Protein AF-0000000084718610 (afdb_homodimer)

Organism: Cystobacter fuscus (strain ATCC 25194 / DSM 2262 / NBRC 100088 / M29) (NCBI:txid1242864)

pLDDT: mean 93.37, std 8.23, range [47.34, 98.94]

Nearest PDB structures (foldseek):
  5axk-assembly1_B  TM=8.927E-01  e=2.540E-21  Methanosarcina acetivorans
  5axk-assembly1_A-2  TM=9.034E-01  e=7.951E-18  Methanosarcina acetivorans
  5axl-assembly1_A  TM=9.004E-01  e=8.447E-18  Methanosarcina acetivorans
  5axn-assembly1_A-2  TM=9.013E-01  e=5.191E-17  Methanosarcina acetivorans
  5axm-assembly1_A-2  TM=8.950E-01  e=7.463E-17  Methanosarcina acetivorans

Structure (mmCIF, N/CA/C/O backbone):
data_AF-0000000084718610-model_v1
#
loop_
_entity.id
_entity.type
_entity.pdbx_description
1 polymer 'tRNA(His) guanylyltransferase'
#
loop_
_atom_site.group_PDB
_atom_site.id
_atom_site.type_symbol
_atom_site.label_atom_id
_atom_site.label_alt_id
_atom_site.label_comp_id
_atom_site.label_asym_id
_atom_site.label_entity_id
_atom_site.label_seq_id
_atom_site.pdbx_PDB_ins_code
_atom_site.Cartn_x
_atom_site.Cartn_y
_atom_site.Cartn_z
_atom_site.occupancy
_atom_site.B_iso_or_equiv
_atom_site.auth_seq_id
_atom_site.auth_comp_id
_atom_site.auth_asym_id
_atom_site.auth_atom_id
_atom_site.pdbx_PDB_model_num
ATOM 1 N N . MET A 1 1 ? -3.805 36.219 -3.414 1 49.22 1 MET A N 1
ATOM 2 C CA . MET A 1 1 ? -4.145 35.156 -4.367 1 49.22 1 MET A CA 1
ATOM 3 C C . MET A 1 1 ? -5.324 34.344 -3.865 1 49.22 1 MET A C 1
ATOM 5 O O . MET A 1 1 ? -5.445 34.062 -2.666 1 49.22 1 MET A O 1
ATOM 9 N N . ASP A 1 2 ? -6.379 34.156 -4.641 1 55.75 2 ASP A N 1
ATOM 10 C CA . ASP A 1 2 ? -7.59 33.406 -4.348 1 55.75 2 ASP A CA 1
ATOM 11 C C . ASP A 1 2 ? -7.262 31.984 -3.938 1 55.75 2 ASP A C 1
ATOM 13 O O . ASP A 1 2 ? -6.418 31.328 -4.559 1 55.75 2 ASP A O 1
ATOM 17 N N . PRO A 1 3 ? -7.59 31.609 -2.713 1 60.44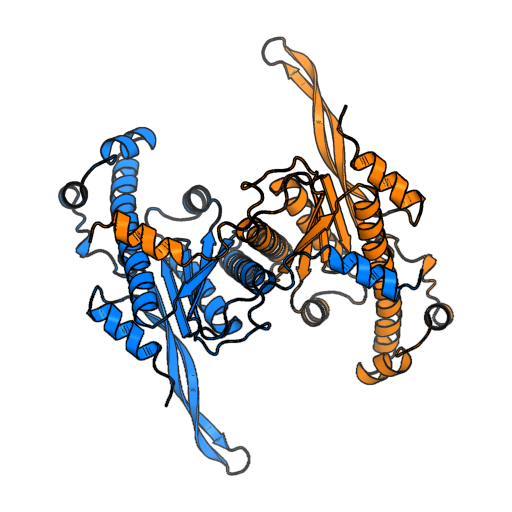 3 PRO A N 1
ATOM 18 C CA . PRO A 1 3 ? -7.289 30.281 -2.184 1 60.44 3 PRO A CA 1
ATOM 19 C C . PRO A 1 3 ? -7.543 29.172 -3.201 1 60.44 3 PRO A C 1
ATOM 21 O O . PRO A 1 3 ? -6.797 28.188 -3.246 1 60.44 3 PRO A O 1
ATOM 24 N N . SER A 1 4 ? -8.555 29.328 -3.951 1 64.25 4 SER A N 1
ATOM 25 C CA . SER A 1 4 ? -8.867 28.344 -4.973 1 64.25 4 SER A CA 1
ATOM 26 C C . SER A 1 4 ? -7.785 28.281 -6.047 1 64.25 4 SER A C 1
ATOM 28 O O . SER A 1 4 ? -7.414 27.203 -6.508 1 64.25 4 SER A O 1
ATOM 30 N N . ASP A 1 5 ? -7.297 29.516 -6.367 1 68.06 5 ASP A N 1
ATOM 31 C CA . ASP A 1 5 ? -6.238 29.578 -7.371 1 68.06 5 ASP A CA 1
ATOM 32 C C . ASP A 1 5 ? -4.949 28.953 -6.855 1 68.06 5 ASP A C 1
ATOM 34 O O . ASP A 1 5 ? -4.254 28.25 -7.594 1 68.06 5 ASP A O 1
ATOM 38 N N . PHE A 1 6 ? -4.738 29.141 -5.602 1 74.19 6 PHE A N 1
ATOM 39 C CA . PHE A 1 6 ? -3.543 28.609 -4.969 1 74.19 6 PHE A CA 1
ATOM 40 C C . PHE A 1 6 ? -3.576 27.078 -4.957 1 74.19 6 PHE A C 1
ATOM 42 O O . PHE A 1 6 ? -2.598 26.422 -5.336 1 74.19 6 PHE A O 1
ATOM 49 N N . GLU A 1 7 ? -4.684 26.547 -4.656 1 75.88 7 GLU A N 1
ATOM 50 C CA . GLU A 1 7 ? -4.863 25.109 -4.652 1 75.88 7 GLU A CA 1
ATOM 51 C C . GLU A 1 7 ? -4.715 24.531 -6.059 1 75.88 7 GLU A C 1
ATOM 53 O O . GLU A 1 7 ? -4.102 23.469 -6.242 1 75.88 7 GLU A O 1
ATOM 58 N N . SER A 1 8 ? -5.332 25.219 -6.984 1 73.75 8 SER A N 1
ATOM 59 C CA . SER A 1 8 ? -5.25 24.766 -8.367 1 73.75 8 SER A CA 1
ATOM 60 C C . SER A 1 8 ? -3.801 24.703 -8.844 1 73.75 8 SER A C 1
ATOM 62 O O . SER A 1 8 ? -3.408 23.75 -9.531 1 73.75 8 SER A O 1
ATOM 64 N N . ARG A 1 9 ? -3.023 25.703 -8.492 1 74.31 9 ARG A N 1
ATOM 65 C CA . ARG A 1 9 ? -1.617 25.734 -8.883 1 74.31 9 ARG A CA 1
ATOM 66 C C . ARG A 1 9 ? -0.846 24.578 -8.242 1 74.31 9 ARG A C 1
ATOM 68 O O . ARG A 1 9 ? 0.014 23.969 -8.875 1 74.31 9 ARG A O 1
ATOM 75 N N . MET A 1 10 ? -1.175 24.234 -7.016 1 81.25 10 MET A N 1
ATOM 76 C CA . MET A 1 10 ? -0.495 23.156 -6.316 1 81.25 10 MET A CA 1
ATOM 77 C C . MET A 1 10 ? -0.836 21.797 -6.941 1 81.25 10 MET A C 1
ATOM 79 O O . MET A 1 10 ? 0.027 20.922 -7.055 1 81.25 10 MET A O 1
ATOM 83 N N . ARG A 1 11 ? -2.014 21.75 -7.402 1 79.81 11 ARG A N 1
ATOM 84 C CA . ARG A 1 11 ? -2.465 20.5 -8 1 79.81 11 ARG A CA 1
ATOM 85 C C . ARG A 1 11 ? -1.771 20.25 -9.336 1 79.81 11 ARG A C 1
ATOM 87 O O . ARG A 1 11 ? -1.701 19.109 -9.805 1 79.81 11 ARG A O 1
ATOM 94 N N . GLU A 1 12 ? -1.252 21.344 -9.898 1 76.62 12 GLU A N 1
ATOM 95 C CA . GLU A 1 12 ? -0.5 21.203 -11.141 1 76.62 12 GLU A CA 1
ATOM 96 C C . GLU A 1 12 ? 0.771 20.391 -10.93 1 76.62 12 GLU A C 1
ATOM 98 O O . GLU A 1 12 ? 1.312 19.812 -11.875 1 76.62 12 GLU A O 1
ATOM 103 N N . GLY A 1 13 ? 1.239 20.297 -9.711 1 82.44 13 GLY A N 1
ATOM 104 C CA . GLY A 1 13 ? 2.426 19.516 -9.391 1 82.44 13 GLY A CA 1
ATOM 105 C C . GLY A 1 13 ? 2.158 18.031 -9.312 1 82.44 13 GLY A C 1
ATOM 106 O O . GLY A 1 13 ? 3.094 17.219 -9.266 1 82.44 13 GLY A O 1
ATOM 107 N N . GLU A 1 14 ? 0.891 17.719 -9.25 1 82.5 14 GLU A N 1
ATOM 108 C CA . GLU A 1 14 ? 0.504 16.312 -9.297 1 82.5 14 GLU A CA 1
ATOM 109 C C . GLU A 1 14 ? 0.561 15.781 -10.727 1 82.5 14 GLU A C 1
ATOM 111 O O . GLU A 1 14 ? -0.469 15.422 -11.305 1 82.5 14 GLU A O 1
ATOM 116 N N . PHE A 1 15 ? 1.695 15.562 -11.211 1 80 15 PHE A N 1
ATOM 117 C CA . PHE A 1 15 ? 2.047 15.422 -12.617 1 80 15 PHE A CA 1
ATOM 118 C C . PHE A 1 15 ? 1.475 14.133 -13.188 1 80 15 PHE A C 1
ATOM 120 O O . PHE A 1 15 ? 1.062 14.086 -14.352 1 80 15 PHE A O 1
ATOM 127 N N . PHE A 1 16 ? 1.36 13.133 -12.43 1 81.44 16 PHE A N 1
ATOM 128 C CA . PHE A 1 16 ? 0.981 11.828 -12.953 1 81.44 16 PHE A CA 1
ATOM 129 C C . PHE A 1 16 ? -0.482 11.523 -12.656 1 81.44 16 PHE A C 1
ATOM 131 O O . PHE A 1 16 ? -0.978 10.445 -12.977 1 81.44 16 PHE A O 1
ATOM 138 N N . HIS A 1 17 ? -1.117 12.484 -12.078 1 82.5 17 HIS A N 1
ATOM 139 C CA . HIS A 1 17 ? -2.479 12.273 -11.594 1 82.5 17 HIS A CA 1
ATOM 140 C C . HIS A 1 17 ? -3.443 12.055 -12.758 1 82.5 17 HIS A C 1
ATOM 142 O O . HIS A 1 17 ? -4.484 11.414 -12.594 1 82.5 17 HIS A O 1
ATOM 148 N N . SER A 1 18 ? -3.1 12.445 -13.914 1 81 18 SER A N 1
ATOM 149 C CA . SER A 1 18 ? -4.008 12.367 -15.055 1 81 18 SER A CA 1
ATOM 150 C C . SER A 1 18 ? -3.789 11.078 -15.844 1 81 18 SER A C 1
ATOM 152 O O . SER A 1 18 ? -4.578 10.75 -16.734 1 81 18 SER A O 1
ATOM 154 N N . LEU A 1 19 ? -2.744 10.367 -15.516 1 88.25 19 LEU A N 1
ATOM 155 C CA . LEU A 1 19 ? -2.416 9.164 -16.281 1 88.25 19 LEU A CA 1
ATOM 156 C C . LEU A 1 19 ? -3.453 8.07 -16.047 1 88.25 19 LEU A C 1
ATOM 158 O O . LEU A 1 19 ? -3.818 7.785 -14.906 1 88.25 19 LEU A O 1
ATOM 162 N N . ARG A 1 20 ? -3.959 7.52 -17.172 1 91.31 20 ARG A N 1
ATOM 163 C CA . ARG A 1 20 ? -4.984 6.48 -17.141 1 91.31 20 ARG A CA 1
ATOM 164 C C . ARG A 1 20 ? -4.539 5.25 -17.922 1 91.31 20 ARG A C 1
ATOM 166 O O . ARG A 1 20 ? -3.797 5.359 -18.891 1 91.31 20 ARG A O 1
ATOM 173 N N . LEU A 1 21 ? -5.012 4.137 -17.422 1 91.44 21 LEU A N 1
ATOM 174 C CA . LEU A 1 21 ? -4.871 2.941 -18.25 1 91.44 21 LEU A CA 1
ATOM 175 C C . LEU A 1 21 ? -5.691 3.062 -19.531 1 91.44 21 LEU A C 1
ATOM 177 O O . LEU A 1 21 ? -6.777 3.648 -19.516 1 91.44 21 LEU A O 1
ATOM 181 N N . LEU A 1 22 ? -5.168 2.506 -20.609 1 88.62 22 LEU A N 1
ATOM 182 C CA . LEU A 1 22 ? -5.848 2.543 -21.891 1 88.62 22 LEU A CA 1
ATOM 183 C C . LEU A 1 22 ? -7.23 1.908 -21.797 1 88.62 22 LEU A C 1
ATOM 185 O O . LEU A 1 22 ? -7.359 0.749 -21.391 1 88.62 22 LEU A O 1
ATOM 189 N N . ARG A 1 23 ? -8.164 2.658 -22.172 1 89.19 23 ARG A N 1
ATOM 190 C CA . ARG A 1 23 ? -9.531 2.139 -22.172 1 89.19 23 ARG A CA 1
ATOM 191 C C . ARG A 1 23 ? -9.68 0.998 -23.172 1 89.19 23 ARG A C 1
ATOM 193 O O . ARG A 1 23 ? -9.133 1.058 -24.281 1 89.19 23 ARG A O 1
ATOM 200 N N . GLY A 1 24 ? -10.391 -0.069 -22.75 1 91 24 GLY A N 1
ATOM 201 C CA . GLY A 1 24 ? -10.625 -1.187 -23.656 1 91 24 GLY A CA 1
ATOM 202 C C . GLY A 1 24 ? -9.523 -2.232 -23.609 1 91 24 GLY A C 1
ATOM 203 O O . GLY A 1 24 ? -9.648 -3.299 -24.219 1 91 24 GLY A O 1
ATOM 204 N N . ALA A 1 25 ? -8.453 -1.92 -22.922 1 94.38 25 ALA A N 1
ATOM 205 C CA . ALA A 1 25 ? -7.375 -2.895 -22.781 1 94.38 25 ALA A CA 1
ATOM 206 C C . ALA A 1 25 ? -7.598 -3.795 -21.578 1 94.38 25 ALA A C 1
ATOM 208 O O . ALA A 1 25 ? -8.172 -3.365 -20.562 1 94.38 25 ALA A O 1
ATOM 209 N N . TRP A 1 26 ? -7.148 -5.07 -21.734 1 95.38 26 TRP A N 1
ATOM 210 C CA . TRP A 1 26 ? -7.043 -5.93 -20.562 1 95.38 26 TRP A CA 1
ATOM 211 C C . TRP A 1 26 ? -5.992 -5.402 -19.594 1 95.38 26 TRP A C 1
ATOM 213 O O . TRP A 1 26 ? -4.996 -4.809 -20.016 1 95.38 26 TRP A O 1
ATOM 223 N N . CYS A 1 27 ? -6.273 -5.613 -18.359 1 96.38 27 CYS A N 1
ATOM 224 C CA . CYS A 1 27 ? -5.355 -5.109 -17.344 1 96.38 27 CYS A CA 1
ATOM 225 C C . CYS A 1 27 ? -5.07 -6.176 -16.281 1 96.38 27 CYS A C 1
ATOM 227 O O . CYS A 1 27 ? -5.965 -6.934 -15.898 1 96.38 27 CYS A O 1
ATOM 229 N N . VAL A 1 28 ? -3.809 -6.277 -15.922 1 97.81 28 VAL A N 1
ATOM 230 C CA . VAL A 1 28 ? -3.414 -7.066 -14.766 1 97.81 28 VAL A CA 1
ATOM 231 C C . VAL A 1 28 ? -2.682 -6.18 -13.758 1 97.81 28 VAL A C 1
ATOM 233 O O . VAL A 1 28 ? -1.741 -5.469 -14.117 1 97.81 28 VAL A O 1
ATOM 236 N N . LEU A 1 29 ? -3.184 -6.094 -12.555 1 98.06 29 LEU A N 1
ATOM 237 C CA . LEU A 1 29 ? -2.408 -5.543 -11.453 1 98.06 29 LEU A CA 1
ATOM 238 C C . LEU A 1 29 ? -1.612 -6.637 -10.742 1 98.06 29 LEU A C 1
ATOM 240 O O . LEU A 1 29 ? -2.188 -7.609 -10.258 1 98.06 29 LEU A O 1
ATOM 244 N N . ARG A 1 30 ? -0.343 -6.496 -10.75 1 98.25 30 ARG A N 1
ATOM 245 C CA . ARG A 1 30 ? 0.523 -7.461 -10.086 1 98.25 30 ARG A CA 1
ATOM 246 C C . ARG A 1 30 ? 1.157 -6.859 -8.836 1 98.25 30 ARG A C 1
ATOM 248 O O . ARG A 1 30 ? 1.788 -5.801 -8.898 1 98.25 30 ARG A O 1
ATOM 255 N N . VAL A 1 31 ? 0.948 -7.449 -7.73 1 98.56 31 VAL A N 1
ATOM 256 C CA . VAL A 1 31 ? 1.623 -7.035 -6.508 1 98.56 31 VAL A CA 1
ATOM 257 C C . VAL A 1 31 ? 2.717 -8.039 -6.156 1 98.56 31 VAL A C 1
ATOM 259 O O . VAL A 1 31 ? 2.604 -9.227 -6.469 1 98.56 31 VAL A O 1
ATOM 262 N N . ASP A 1 32 ? 3.762 -7.59 -5.566 1 97.94 32 ASP A N 1
ATOM 263 C CA . ASP A 1 32 ? 4.934 -8.391 -5.219 1 97.94 32 ASP A CA 1
ATOM 264 C C . ASP A 1 32 ? 5.504 -7.969 -3.867 1 97.94 32 ASP A C 1
ATOM 266 O O . ASP A 1 32 ? 5.664 -6.773 -3.6 1 97.94 32 ASP A O 1
ATOM 270 N N . GLY A 1 33 ? 5.789 -8.906 -3.049 1 98.06 33 GLY A N 1
ATOM 271 C CA . GLY A 1 33 ? 6.34 -8.617 -1.733 1 98.06 33 GLY A CA 1
ATOM 272 C C . GLY A 1 33 ? 7.727 -8.008 -1.787 1 98.06 33 GLY A C 1
ATOM 273 O O . GLY A 1 33 ? 8.578 -8.453 -2.562 1 98.06 33 GLY A O 1
ATOM 274 N N . ARG A 1 34 ? 7.926 -7.02 -0.957 1 96.56 34 ARG A N 1
ATOM 275 C CA . ARG A 1 34 ? 9.242 -6.398 -0.852 1 96.56 34 ARG A CA 1
ATOM 276 C C . ARG A 1 34 ? 10.07 -7.055 0.249 1 96.56 34 ARG A C 1
ATOM 278 O O . ARG A 1 34 ? 9.688 -7.027 1.421 1 96.56 34 ARG A O 1
ATOM 285 N N . GLY A 1 35 ? 11.203 -7.59 -0.101 1 94.69 35 GLY A N 1
ATOM 286 C CA . GLY A 1 35 ? 12.086 -8.195 0.883 1 94.69 35 GLY A CA 1
ATOM 287 C C . GLY A 1 35 ? 11.547 -9.492 1.456 1 94.69 35 GLY A C 1
ATOM 288 O O . GLY A 1 35 ? 11.805 -9.82 2.613 1 94.69 35 GLY A O 1
ATOM 289 N N . PHE A 1 36 ? 10.805 -10.211 0.681 1 95.38 36 PHE A N 1
ATOM 290 C CA . PHE A 1 36 ? 10.117 -11.391 1.2 1 95.38 36 PHE A CA 1
ATOM 291 C C . PHE A 1 36 ? 11.078 -12.555 1.363 1 95.38 36 PHE A C 1
ATOM 293 O O . PHE A 1 36 ? 10.812 -13.492 2.123 1 95.38 36 PHE A O 1
ATOM 300 N N . SER A 1 37 ? 12.156 -12.586 0.633 1 92.12 37 SER A N 1
ATOM 301 C CA . SER A 1 37 ? 13.125 -13.656 0.851 1 92.12 37 SER A CA 1
ATOM 302 C C . SER A 1 37 ? 13.555 -13.719 2.312 1 92.12 37 SER A C 1
ATOM 304 O O . SER A 1 37 ? 13.445 -14.773 2.951 1 92.12 37 SER A O 1
ATOM 306 N N . ARG A 1 38 ? 13.992 -12.586 2.879 1 92.81 38 ARG A N 1
ATOM 307 C CA . ARG A 1 38 ? 14.398 -12.516 4.277 1 92.81 38 ARG A CA 1
ATOM 308 C C . ARG A 1 38 ? 13.195 -12.641 5.207 1 92.81 38 ARG A C 1
ATOM 310 O O . ARG A 1 38 ? 13.273 -13.305 6.238 1 92.81 38 ARG A O 1
ATOM 317 N N . PHE A 1 39 ? 12.148 -12.039 4.809 1 95.81 39 PHE A N 1
ATOM 318 C CA . PHE A 1 39 ? 10.922 -12.055 5.598 1 95.81 39 PHE A CA 1
ATOM 319 C C . PHE A 1 39 ? 10.445 -13.477 5.836 1 95.81 39 PHE A C 1
ATOM 321 O O . PHE A 1 39 ? 10.164 -13.859 6.973 1 95.81 39 PHE A O 1
ATOM 328 N N . THR A 1 40 ? 10.375 -14.289 4.781 1 94.69 40 THR A N 1
ATOM 329 C CA . THR A 1 40 ? 9.82 -15.633 4.887 1 94.69 40 THR A CA 1
ATOM 330 C C . THR A 1 40 ? 10.797 -16.562 5.594 1 94.69 40 THR A C 1
ATOM 332 O O . THR A 1 40 ? 10.375 -17.5 6.277 1 94.69 40 THR A O 1
ATOM 335 N N . GLU A 1 41 ? 12.078 -16.328 5.477 1 93.56 41 GLU A N 1
ATOM 336 C CA . GLU A 1 41 ? 13.07 -17.141 6.18 1 93.56 41 GLU A CA 1
ATOM 337 C C . GLU A 1 41 ? 12.906 -17 7.691 1 93.56 41 GLU A C 1
ATOM 339 O O . GLU A 1 41 ? 13.141 -17.969 8.43 1 93.56 41 GLU A O 1
ATOM 344 N N . THR A 1 42 ? 12.453 -15.867 8.102 1 94.31 42 THR A N 1
ATOM 345 C CA . THR A 1 42 ? 12.352 -15.562 9.523 1 94.31 42 THR A CA 1
ATOM 346 C C . THR A 1 42 ? 11.031 -16.078 10.094 1 94.31 42 THR A C 1
ATOM 348 O O . THR A 1 42 ? 10.969 -16.5 11.258 1 94.31 42 THR A O 1
ATOM 351 N N . HIS A 1 43 ? 10.039 -16.188 9.234 1 96.06 43 HIS A N 1
ATOM 352 C CA . HIS A 1 43 ? 8.719 -16.328 9.836 1 96.06 43 HIS A CA 1
ATOM 353 C C . HIS A 1 43 ? 8.031 -17.609 9.383 1 96.06 43 HIS A C 1
ATOM 355 O O . HIS A 1 43 ? 7.051 -18.047 9.992 1 96.06 43 HIS A O 1
ATOM 361 N N . TYR A 1 44 ? 8.602 -18.25 8.359 1 97.12 44 TYR A N 1
ATOM 362 C CA . TYR A 1 44 ? 7.895 -19.391 7.785 1 97.12 44 TYR A CA 1
ATOM 363 C C . TYR A 1 44 ? 8.859 -20.516 7.469 1 97.12 44 TYR A C 1
ATOM 365 O O . TYR A 1 44 ? 10.07 -20.312 7.398 1 97.12 44 TYR A O 1
ATOM 373 N N . ASP A 1 45 ? 8.234 -21.656 7.254 1 95.94 45 ASP A N 1
ATOM 374 C CA . ASP A 1 45 ? 9.023 -22.812 6.812 1 95.94 45 ASP A CA 1
ATOM 375 C C . ASP A 1 45 ? 9.469 -22.641 5.363 1 95.94 45 ASP A C 1
ATOM 377 O O . ASP A 1 45 ? 8.797 -21.969 4.57 1 95.94 45 ASP A O 1
ATOM 381 N N . LYS A 1 46 ? 10.602 -23.25 5.059 1 95.19 46 LYS A N 1
ATOM 382 C CA . LYS A 1 46 ? 11.148 -23.188 3.705 1 95.19 46 LYS A CA 1
ATOM 383 C C . LYS A 1 46 ? 11.234 -24.594 3.084 1 95.19 46 LYS A C 1
ATOM 385 O O . LYS A 1 46 ? 11.484 -25.562 3.785 1 95.19 46 LYS A O 1
ATOM 390 N N . PRO A 1 47 ? 10.977 -24.781 1.728 1 95.69 47 PRO A N 1
ATOM 391 C CA . PRO A 1 47 ? 10.758 -23.734 0.733 1 95.69 47 PRO A CA 1
ATOM 392 C C . PRO A 1 47 ? 9.297 -23.281 0.678 1 95.69 47 PRO A C 1
ATOM 394 O O . PRO A 1 47 ? 9.008 -22.219 0.125 1 95.69 47 PRO A O 1
ATOM 397 N N . PHE A 1 48 ? 8.375 -24.078 1.228 1 96.19 48 PHE A N 1
ATOM 398 C CA . PHE A 1 48 ? 6.969 -23.703 1.191 1 96.19 48 PHE A CA 1
ATOM 399 C C . PHE A 1 48 ? 6.324 -23.891 2.562 1 96.19 48 PHE A C 1
ATOM 401 O O . PHE A 1 48 ? 6.648 -24.828 3.289 1 96.19 48 PHE A O 1
ATOM 408 N N . ASP A 1 49 ? 5.48 -22.953 2.895 1 97.25 49 ASP A N 1
ATOM 409 C CA . ASP A 1 49 ? 4.742 -22.938 4.152 1 97.25 49 ASP A CA 1
ATOM 410 C C . ASP A 1 49 ? 3.248 -22.734 3.91 1 97.25 49 ASP A C 1
ATOM 412 O O . ASP A 1 49 ? 2.848 -21.766 3.262 1 97.25 49 ASP A O 1
ATOM 416 N N . VAL A 1 50 ? 2.463 -23.578 4.438 1 96.81 50 VAL A N 1
ATOM 417 C CA . VAL A 1 50 ? 1.024 -23.547 4.199 1 96.81 50 VAL A CA 1
ATOM 418 C C . VAL A 1 50 ? 0.424 -22.266 4.762 1 96.81 50 VAL A C 1
ATOM 420 O O . VAL A 1 50 ? -0.516 -21.703 4.188 1 96.81 50 VAL A O 1
ATOM 423 N N . ARG A 1 51 ? 0.877 -21.797 5.906 1 97.06 51 ARG A N 1
ATOM 424 C CA . ARG A 1 51 ? 0.367 -20.562 6.496 1 97.06 51 ARG A CA 1
ATOM 425 C C . ARG A 1 51 ? 0.607 -19.375 5.57 1 97.06 51 ARG A C 1
ATOM 427 O O . ARG A 1 51 ? -0.278 -18.547 5.383 1 97.06 51 ARG A O 1
ATOM 434 N N . MET A 1 52 ? 1.844 -19.312 5.031 1 97.69 52 MET A N 1
ATOM 435 C CA . MET A 1 52 ? 2.17 -18.266 4.07 1 97.69 52 MET A CA 1
ATOM 436 C C . MET A 1 52 ? 1.248 -18.328 2.857 1 97.69 52 MET A C 1
ATOM 438 O O . MET A 1 52 ? 0.734 -17.312 2.406 1 97.69 52 MET A O 1
ATOM 442 N N . HIS A 1 53 ? 1.073 -19.531 2.393 1 97.69 53 HIS A N 1
ATOM 443 C CA . HIS A 1 53 ? 0.207 -19.734 1.238 1 97.69 53 HIS A CA 1
ATOM 444 C C . HIS A 1 53 ? -1.216 -19.266 1.525 1 97.69 53 HIS A C 1
ATOM 446 O O . HIS A 1 53 ? -1.828 -18.594 0.701 1 97.69 53 HIS A O 1
ATOM 452 N N . GLU A 1 54 ? -1.71 -19.609 2.666 1 97.88 54 GLU A N 1
ATOM 453 C CA . GLU A 1 54 ? -3.064 -19.219 3.051 1 97.88 54 GLU A CA 1
ATOM 454 C C . GLU A 1 54 ? -3.199 -17.703 3.168 1 97.88 54 GLU A C 1
ATOM 456 O O . GLU A 1 54 ? -4.227 -17.141 2.789 1 97.88 54 GLU A O 1
ATOM 461 N N . GLN A 1 55 ? -2.236 -17.078 3.707 1 98.5 55 GLN A N 1
ATOM 462 C CA . GLN A 1 55 ? -2.244 -15.625 3.832 1 98.5 55 GLN A CA 1
ATOM 463 C C . GLN A 1 55 ? -2.205 -14.953 2.463 1 98.5 55 GLN A C 1
ATOM 465 O O . GLN A 1 55 ? -2.875 -13.938 2.242 1 98.5 55 GLN A O 1
ATOM 470 N N . MET A 1 56 ? -1.438 -15.555 1.562 1 98.62 56 MET A N 1
ATOM 471 C CA . MET A 1 56 ? -1.37 -15.023 0.203 1 98.62 56 MET A CA 1
ATOM 472 C C . MET A 1 56 ? -2.705 -15.195 -0.516 1 98.62 56 MET A C 1
ATOM 474 O O . MET A 1 56 ? -3.145 -14.297 -1.234 1 98.62 56 MET A O 1
ATOM 478 N N . VAL A 1 57 ? -3.324 -16.312 -0.304 1 98.62 57 VAL A N 1
ATOM 479 C CA . VAL A 1 57 ? -4.629 -16.578 -0.901 1 98.62 57 VAL A CA 1
ATOM 480 C C . VAL A 1 57 ? -5.66 -15.609 -0.338 1 98.62 57 VAL A C 1
ATOM 482 O O . VAL A 1 57 ? -6.492 -15.078 -1.079 1 98.62 57 VAL A O 1
ATOM 485 N N . ARG A 1 58 ? -5.629 -15.367 0.935 1 98.56 58 ARG A N 1
ATOM 486 C CA . ARG A 1 58 ? -6.508 -14.383 1.557 1 98.56 58 ARG A CA 1
ATOM 487 C C . ARG A 1 58 ? -6.277 -12.992 0.964 1 98.56 58 ARG A C 1
ATOM 489 O O . ARG A 1 58 ? -7.234 -12.266 0.697 1 98.56 58 ARG A O 1
ATOM 496 N N . THR A 1 59 ? -5.074 -12.648 0.806 1 98.88 59 THR A N 1
ATOM 497 C CA . THR A 1 59 ? -4.711 -11.359 0.232 1 98.88 59 THR A CA 1
ATOM 498 C C . THR A 1 59 ? -5.203 -11.25 -1.209 1 98.88 59 THR A C 1
ATOM 500 O O . THR A 1 59 ? -5.785 -10.234 -1.598 1 98.88 59 THR A O 1
ATOM 503 N N . ALA A 1 60 ? -5.012 -12.32 -1.975 1 98.88 60 ALA A N 1
ATOM 504 C CA . ALA A 1 60 ? -5.484 -12.359 -3.355 1 98.88 60 ALA A CA 1
ATOM 505 C C . ALA A 1 60 ? -7.004 -12.219 -3.42 1 98.88 60 ALA A C 1
ATOM 507 O O . ALA A 1 60 ? -7.531 -11.508 -4.281 1 98.88 60 ALA A O 1
ATOM 508 N N . SER A 1 61 ? -7.656 -12.859 -2.5 1 98.75 61 SER A N 1
ATOM 509 C CA . SER A 1 61 ? -9.109 -12.797 -2.438 1 98.75 61 SER A CA 1
ATOM 510 C C . SER A 1 61 ? -9.594 -11.383 -2.143 1 98.75 61 SER A C 1
ATOM 512 O O . SER A 1 61 ? -10.531 -10.898 -2.775 1 98.75 61 SER A O 1
ATOM 514 N N . ALA A 1 62 ? -8.945 -10.742 -1.199 1 98.62 62 ALA A N 1
ATOM 515 C CA . ALA A 1 62 ? -9.305 -9.375 -0.847 1 98.62 62 ALA A CA 1
ATOM 516 C C . ALA A 1 62 ? -9.109 -8.438 -2.033 1 98.62 62 ALA A C 1
ATOM 518 O O . ALA A 1 62 ? -9.961 -7.582 -2.305 1 98.62 62 ALA A O 1
ATOM 519 N N . LEU A 1 63 ? -8 -8.586 -2.768 1 98.75 63 LEU A N 1
ATOM 520 C CA . LEU A 1 63 ? -7.723 -7.758 -3.936 1 98.75 63 LEU A CA 1
ATOM 521 C C . LEU A 1 63 ? -8.781 -7.961 -5.012 1 98.75 63 LEU A C 1
ATOM 523 O O . LEU A 1 63 ? -9.305 -6.992 -5.57 1 98.75 63 LEU A O 1
ATOM 527 N N . LEU A 1 64 ? -9.062 -9.242 -5.254 1 98.5 64 LEU A N 1
ATOM 528 C CA . LEU A 1 64 ? -10.023 -9.586 -6.289 1 98.5 64 LEU A CA 1
ATOM 529 C C . LEU A 1 64 ? -11.398 -8.992 -5.977 1 98.5 64 LEU A C 1
ATOM 531 O O . LEU A 1 64 ? -12.039 -8.398 -6.848 1 98.5 64 LEU A O 1
ATOM 535 N N . GLU A 1 65 ? -11.797 -9.117 -4.762 1 97.62 65 GLU A N 1
ATOM 536 C CA . GLU A 1 65 ? -13.117 -8.664 -4.34 1 97.62 65 GLU A CA 1
ATOM 537 C C . GLU A 1 65 ? -13.195 -7.141 -4.316 1 97.62 65 GLU A C 1
ATOM 539 O O . GLU A 1 65 ? -14.094 -6.551 -4.918 1 97.62 65 GLU A O 1
ATOM 544 N N . GLU A 1 66 ? -12.273 -6.488 -3.703 1 97.25 66 GLU A N 1
ATOM 545 C CA . GLU A 1 66 ? -12.312 -5.047 -3.498 1 97.25 66 GLU A CA 1
ATOM 546 C C . GLU A 1 66 ? -12.125 -4.293 -4.812 1 97.25 66 GLU A C 1
ATOM 548 O O . GLU A 1 66 ? -12.703 -3.223 -5.004 1 97.25 66 GLU A O 1
ATOM 553 N N . LEU A 1 67 ? -11.312 -4.836 -5.719 1 97.69 67 LEU A N 1
ATOM 554 C CA . LEU A 1 67 ? -11.039 -4.145 -6.973 1 97.69 67 LEU A CA 1
ATOM 555 C C . LEU A 1 67 ? -11.938 -4.66 -8.086 1 97.69 67 LEU A C 1
ATOM 557 O O . LEU A 1 67 ? -11.82 -4.223 -9.234 1 97.69 67 LEU A O 1
ATOM 561 N N . GLN A 1 68 ? -12.758 -5.625 -7.715 1 96.38 68 GLN A N 1
ATOM 562 C CA . GLN A 1 68 ? -13.75 -6.141 -8.656 1 96.38 68 GLN A CA 1
ATOM 563 C C . GLN A 1 68 ? -13.078 -6.77 -9.867 1 96.38 68 GLN A C 1
ATOM 565 O O . GLN A 1 68 ? -13.414 -6.441 -11.008 1 96.38 68 GLN A O 1
ATOM 570 N N . GLY A 1 69 ? -12.102 -7.629 -9.578 1 97 69 GLY A N 1
ATOM 571 C CA . GLY A 1 69 ? -11.398 -8.328 -10.641 1 97 69 GLY A CA 1
ATOM 572 C C . GLY A 1 69 ? -12.125 -9.562 -11.125 1 97 69 GLY A C 1
ATOM 573 O O . GLY A 1 69 ? -13.18 -9.914 -10.594 1 97 69 GLY A O 1
ATOM 574 N N . LEU A 1 70 ? -11.586 -10.188 -12.141 1 97 70 LEU A N 1
ATOM 575 C CA . LEU A 1 70 ? -12.164 -11.367 -12.766 1 97 70 LEU A CA 1
ATOM 576 C C . LEU A 1 70 ? -11.523 -12.641 -12.219 1 97 70 LEU A C 1
ATOM 578 O O . LEU A 1 70 ? -12.211 -13.656 -12.031 1 97 70 LEU A O 1
ATOM 582 N N . TYR A 1 71 ? -10.289 -12.609 -12.07 1 98.25 71 TYR A N 1
ATOM 583 C CA . TYR A 1 71 ? -9.453 -13.75 -11.695 1 98.25 71 TYR A CA 1
ATOM 584 C C . TYR A 1 71 ? -8.195 -13.281 -10.977 1 98.25 71 TYR A C 1
ATOM 586 O O . TYR A 1 71 ? -7.59 -12.273 -11.359 1 98.25 71 TYR A O 1
ATOM 594 N N . ALA A 1 72 ? -7.859 -13.922 -9.883 1 98.81 72 ALA A N 1
ATOM 595 C CA . ALA A 1 72 ? -6.586 -13.664 -9.219 1 98.81 72 ALA A CA 1
ATOM 596 C C . ALA A 1 72 ? -5.719 -14.922 -9.195 1 98.81 72 ALA A C 1
ATOM 598 O O . ALA A 1 72 ? -6.223 -16.031 -8.977 1 98.81 72 ALA A O 1
ATOM 599 N N . TYR A 1 73 ? -4.473 -14.773 -9.516 1 98.81 73 TYR A N 1
ATOM 600 C CA . TYR A 1 73 ? -3.453 -15.82 -9.477 1 98.81 73 TYR A CA 1
ATOM 601 C C . TYR A 1 73 ? -2.359 -15.469 -8.469 1 98.81 73 TYR A C 1
ATOM 603 O O . TYR A 1 73 ? -1.851 -14.352 -8.461 1 98.81 73 TYR A O 1
ATOM 611 N N . THR A 1 74 ? -2.045 -16.359 -7.543 1 98.75 74 THR A N 1
ATOM 612 C CA . THR A 1 74 ? -0.978 -16.078 -6.594 1 98.75 74 THR A CA 1
ATOM 613 C C . THR A 1 74 ? 0.036 -17.219 -6.559 1 98.75 74 THR A C 1
ATOM 615 O O . THR A 1 74 ? -0.335 -18.391 -6.66 1 98.75 74 THR A O 1
ATOM 618 N N . GLU A 1 75 ? 1.241 -16.844 -6.496 1 96.44 75 GLU A N 1
ATOM 619 C CA . GLU A 1 75 ? 2.379 -17.734 -6.309 1 96.44 75 GLU A CA 1
ATOM 620 C C . GLU A 1 75 ? 3.48 -17.062 -5.496 1 96.44 75 GLU A C 1
ATOM 622 O O . GLU A 1 75 ? 3.832 -15.906 -5.754 1 96.44 75 GLU A O 1
ATOM 627 N N . SER A 1 76 ? 4.004 -17.797 -4.535 1 95.12 76 SER A N 1
ATOM 628 C CA . SER A 1 76 ? 5.023 -17.25 -3.648 1 95.12 76 SER A CA 1
ATOM 629 C C . SER A 1 76 ? 4.57 -15.93 -3.031 1 95.12 76 SER A C 1
ATOM 631 O O . SER A 1 76 ? 3.523 -15.867 -2.381 1 95.12 76 SER A O 1
ATOM 633 N N . ASP A 1 77 ? 5.285 -14.867 -3.299 1 97.31 77 ASP A N 1
ATOM 634 C CA . ASP A 1 77 ? 4.918 -13.578 -2.719 1 97.31 77 ASP A CA 1
ATOM 635 C C . ASP A 1 77 ? 4.324 -12.648 -3.777 1 97.31 77 ASP A C 1
ATOM 637 O O . ASP A 1 77 ? 4.344 -11.422 -3.617 1 97.31 77 ASP A O 1
ATOM 641 N N . GLU A 1 78 ? 3.814 -13.227 -4.871 1 98.25 78 GLU A N 1
ATOM 642 C CA . GLU A 1 78 ? 3.27 -12.438 -5.973 1 98.25 78 GLU A CA 1
ATOM 643 C C . GLU A 1 78 ? 1.786 -12.734 -6.184 1 98.25 78 GLU A C 1
ATOM 645 O O . GLU A 1 78 ? 1.352 -13.883 -6.047 1 98.25 78 GLU A O 1
ATOM 650 N N . ILE A 1 79 ? 1.018 -11.719 -6.488 1 98.88 79 ILE A N 1
ATOM 651 C CA . ILE A 1 79 ? -0.39 -11.852 -6.848 1 98.88 79 ILE A CA 1
ATOM 652 C C . ILE A 1 79 ? -0.671 -11.07 -8.125 1 98.88 79 ILE A C 1
ATOM 654 O O . ILE A 1 79 ? -0.257 -9.914 -8.258 1 98.88 79 ILE A O 1
ATOM 658 N N . SER A 1 80 ? -1.33 -11.703 -9.086 1 98.75 80 SER A N 1
ATOM 659 C CA . SER A 1 80 ? -1.812 -11.055 -10.305 1 98.75 80 SER A CA 1
ATOM 660 C C . SER A 1 80 ? -3.336 -11.047 -10.359 1 98.75 80 SER A C 1
ATOM 662 O O . SER A 1 80 ? -3.969 -12.102 -10.289 1 98.75 80 SER A O 1
ATOM 664 N N . VAL A 1 81 ? -3.922 -9.891 -10.484 1 98.81 81 VAL A N 1
ATOM 665 C CA . VAL A 1 81 ? -5.371 -9.773 -10.586 1 98.81 81 VAL A CA 1
ATOM 666 C C . VAL A 1 81 ? -5.754 -9.297 -11.992 1 98.81 81 VAL A C 1
ATOM 668 O O . VAL A 1 81 ? -5.25 -8.273 -12.461 1 98.81 81 VAL A O 1
ATOM 671 N N . LEU A 1 82 ? -6.656 -10.008 -12.602 1 98.56 82 LEU A N 1
ATOM 672 C CA . LEU A 1 82 ? -7.078 -9.734 -13.977 1 98.56 82 LEU A CA 1
ATOM 673 C C . LEU A 1 82 ? -8.352 -8.906 -14 1 98.56 82 LEU A C 1
ATOM 675 O O . LEU A 1 82 ? -9.305 -9.195 -13.266 1 98.56 82 LEU A O 1
ATOM 679 N N . PHE A 1 83 ? -8.344 -7.887 -14.844 1 97.56 83 PHE A N 1
ATOM 680 C CA . PHE A 1 83 ? -9.516 -7.035 -15.023 1 97.56 83 PHE A CA 1
ATOM 681 C C . PHE A 1 83 ? -9.938 -7 -16.484 1 97.56 83 PHE A C 1
ATOM 683 O O . PHE A 1 83 ? -9.094 -6.984 -17.375 1 97.56 83 PHE A O 1
ATOM 690 N N . ARG A 1 84 ? -11.203 -6.879 -16.719 1 95.62 84 ARG A N 1
ATOM 691 C CA . ARG A 1 84 ? -11.758 -6.82 -18.062 1 95.62 84 ARG A CA 1
ATOM 692 C C . ARG A 1 84 ? -11.508 -5.461 -18.703 1 95.62 84 ARG A C 1
ATOM 694 O O . ARG A 1 84 ? -11.258 -4.477 -18 1 95.62 84 ARG A O 1
ATOM 701 N N . PRO A 1 85 ? -11.633 -5.461 -20.016 1 94.31 85 PRO A N 1
ATOM 702 C CA . PRO A 1 85 ? -11.453 -4.191 -20.719 1 94.31 85 PRO A CA 1
ATOM 703 C C . PRO A 1 85 ? -12.453 -3.121 -20.281 1 94.31 85 PRO A C 1
ATOM 705 O O . PRO A 1 85 ? -12.133 -1.931 -20.312 1 94.31 85 PRO A O 1
ATOM 708 N N . GLU A 1 86 ? -13.609 -3.49 -19.797 1 93.31 86 GLU A N 1
ATOM 709 C CA . GLU A 1 86 ? -14.656 -2.539 -19.453 1 93.31 86 GLU A CA 1
ATOM 710 C C . GLU A 1 86 ? -14.5 -2.057 -18.016 1 93.31 86 GLU A C 1
ATOM 712 O O . GLU A 1 86 ? -15.172 -1.112 -17.594 1 93.31 86 GLU A O 1
ATOM 717 N N . TRP A 1 87 ? -13.648 -2.791 -17.266 1 93.38 87 TRP A N 1
ATOM 718 C CA . TRP A 1 87 ? -13.391 -2.402 -15.875 1 93.38 87 TRP A CA 1
ATOM 719 C C . TRP A 1 87 ? -12.953 -0.945 -15.797 1 93.38 87 TRP A C 1
ATOM 721 O O . TRP A 1 87 ? -12.094 -0.504 -16.562 1 93.38 87 TRP A O 1
ATOM 731 N N . SER A 1 88 ? -13.578 -0.104 -14.891 1 92.31 88 SER A N 1
ATOM 732 C CA . SER A 1 88 ? -13.289 1.325 -14.891 1 92.31 88 SER A CA 1
ATOM 733 C C . SER A 1 88 ? -13.242 1.881 -13.469 1 92.31 88 SER A C 1
ATOM 735 O O . SER A 1 88 ? -13.516 3.061 -13.25 1 92.31 88 SER A O 1
ATOM 737 N N . LEU A 1 89 ? -12.938 1.017 -12.609 1 92.94 89 LEU A N 1
ATOM 738 C CA . LEU A 1 89 ? -12.789 1.486 -11.234 1 92.94 89 LEU A CA 1
ATOM 739 C C . LEU A 1 89 ? -11.781 2.635 -11.164 1 92.94 89 LEU A C 1
ATOM 741 O O . LEU A 1 89 ? -10.719 2.574 -11.781 1 92.94 89 LEU A O 1
ATOM 745 N N . TYR A 1 90 ? -12.078 3.766 -10.422 1 93.75 90 TYR A N 1
ATOM 746 C CA . TYR A 1 90 ? -11.266 4.965 -10.227 1 93.75 90 TYR A CA 1
ATOM 747 C C . TYR A 1 90 ? -10.828 5.551 -11.562 1 93.75 90 TYR A C 1
ATOM 749 O O . TYR A 1 90 ? -9.703 6.027 -11.703 1 93.75 90 TYR A O 1
ATOM 757 N N . ASP A 1 91 ? -11.711 5.379 -12.547 1 93.19 91 ASP A N 1
ATOM 758 C CA . ASP A 1 91 ? -11.477 5.914 -13.883 1 93.19 91 ASP A CA 1
ATOM 759 C C . ASP A 1 91 ? -10.148 5.422 -14.453 1 93.19 91 ASP A C 1
ATOM 761 O O . ASP A 1 91 ? -9.453 6.168 -15.148 1 93.19 91 ASP A O 1
ATOM 765 N N . ARG A 1 92 ? -9.672 4.215 -13.984 1 93.69 92 ARG A N 1
ATOM 766 C CA . ARG A 1 92 ? -8.453 3.562 -14.453 1 93.69 92 ARG A CA 1
ATOM 767 C C . ARG A 1 92 ? -7.234 4.449 -14.219 1 93.69 92 ARG A C 1
ATOM 769 O O . ARG A 1 92 ? -6.309 4.469 -15.031 1 93.69 92 ARG A O 1
ATOM 776 N N . GLU A 1 93 ? -7.336 5.258 -13.164 1 94 93 GLU A N 1
ATOM 777 C CA . GLU A 1 93 ? -6.207 6.117 -12.82 1 94 93 GLU A CA 1
ATOM 778 C C . GLU A 1 93 ? -5.016 5.293 -12.344 1 94 93 GLU A C 1
ATOM 780 O O . GLU A 1 93 ? -5.117 4.551 -11.367 1 94 93 GLU A O 1
ATOM 785 N N . VAL A 1 94 ? -3.824 5.48 -12.984 1 93.62 94 VAL A N 1
ATOM 786 C CA . VAL A 1 94 ? -2.664 4.621 -12.773 1 93.62 94 VAL A CA 1
ATOM 787 C C . VAL A 1 94 ? -2.17 4.754 -11.336 1 93.62 94 VAL A C 1
ATOM 789 O O . VAL A 1 94 ? -2.033 3.758 -10.625 1 93.62 94 VAL A O 1
ATOM 792 N N . GLU A 1 95 ? -1.942 5.941 -10.828 1 94.19 95 GLU A N 1
ATOM 793 C CA . GLU A 1 95 ? -1.421 6.168 -9.477 1 94.19 95 GLU A CA 1
ATOM 794 C C . GLU A 1 95 ? -2.346 5.57 -8.422 1 94.19 95 GLU A C 1
ATOM 796 O O . GLU A 1 95 ? -1.884 4.941 -7.469 1 94.19 95 GLU A O 1
ATOM 801 N N . LYS A 1 96 ? -3.633 5.805 -8.617 1 95.94 96 LYS A N 1
ATOM 802 C CA . LYS A 1 96 ? -4.629 5.316 -7.672 1 95.94 96 LYS A CA 1
ATOM 803 C C . LYS A 1 96 ? -4.648 3.789 -7.637 1 95.94 96 LYS A C 1
ATOM 805 O O . LYS A 1 96 ? -4.594 3.189 -6.559 1 95.94 96 LYS A O 1
ATOM 810 N N . LEU A 1 97 ? -4.656 3.195 -8.797 1 96.94 97 LEU A N 1
ATOM 811 C CA . LEU A 1 97 ? -4.801 1.746 -8.875 1 96.94 97 LEU A CA 1
ATOM 812 C C . LEU A 1 97 ? -3.547 1.044 -8.367 1 96.94 97 LEU A C 1
ATOM 814 O O . LEU A 1 97 ? -3.635 0.077 -7.609 1 96.94 97 LEU A O 1
ATOM 818 N N . VAL A 1 98 ? -2.418 1.548 -8.758 1 97.38 98 VAL A N 1
ATOM 819 C CA . VAL A 1 98 ? -1.146 0.946 -8.367 1 97.38 98 VAL A CA 1
ATOM 820 C C . VAL A 1 98 ? -0.933 1.111 -6.867 1 97.38 98 VAL A C 1
ATOM 822 O O . VAL A 1 98 ? -0.555 0.16 -6.176 1 97.38 98 VAL A O 1
ATOM 825 N N . SER A 1 99 ? -1.227 2.229 -6.305 1 98.06 99 SER A N 1
ATOM 826 C CA . SER A 1 99 ? -1.039 2.482 -4.879 1 98.06 99 SER A CA 1
ATOM 827 C C . SER A 1 99 ? -2.068 1.728 -4.043 1 98.06 99 SER A C 1
ATOM 829 O O . SER A 1 99 ? -1.721 1.101 -3.041 1 98.06 99 SER A O 1
ATOM 831 N N . LEU A 1 100 ? -3.281 1.768 -4.48 1 98.12 100 LEU A N 1
ATOM 832 C CA . LEU A 1 100 ? -4.352 1.131 -3.719 1 98.12 100 LEU A CA 1
ATOM 833 C C . LEU A 1 100 ? -4.152 -0.38 -3.66 1 98.12 100 LEU A C 1
ATOM 835 O O . LEU A 1 100 ? -4.391 -1.003 -2.623 1 98.12 100 LEU A O 1
ATOM 839 N N . SER A 1 101 ? -3.785 -0.977 -4.766 1 98.69 101 SER A N 1
ATOM 840 C CA . SER A 1 101 ? -3.557 -2.418 -4.773 1 98.69 101 SER A CA 1
ATOM 841 C C . SER A 1 101 ? -2.42 -2.801 -3.828 1 98.69 101 SER A C 1
ATOM 843 O O . SER A 1 101 ? -2.533 -3.77 -3.074 1 98.69 101 SER A O 1
ATOM 845 N N . ALA A 1 102 ? -1.356 -2.041 -3.861 1 98.81 102 ALA A N 1
ATOM 846 C CA . ALA A 1 102 ? -0.247 -2.285 -2.943 1 98.81 102 ALA A CA 1
ATOM 847 C C . ALA A 1 102 ? -0.681 -2.09 -1.493 1 98.81 102 ALA A C 1
ATOM 849 O O . ALA A 1 102 ? -0.334 -2.889 -0.621 1 98.81 102 ALA A O 1
ATOM 850 N N . GLY A 1 103 ? -1.397 -1.01 -1.247 1 98.88 103 GLY A N 1
ATOM 851 C CA . GLY A 1 103 ? -1.897 -0.747 0.093 1 98.88 103 GLY A CA 1
ATOM 852 C C . GLY A 1 103 ? -2.816 -1.838 0.611 1 98.88 103 GLY A C 1
ATOM 853 O O . GLY A 1 103 ? -2.676 -2.285 1.752 1 98.88 103 GLY A O 1
ATOM 854 N N . LEU A 1 104 ? -3.73 -2.26 -0.218 1 98.81 104 LEU A N 1
ATOM 855 C CA . LEU A 1 104 ? -4.691 -3.293 0.153 1 98.81 104 LEU A CA 1
ATOM 856 C C . LEU A 1 104 ? -3.986 -4.613 0.444 1 98.81 104 LEU A C 1
ATOM 858 O O . LEU A 1 104 ? -4.281 -5.273 1.442 1 98.81 104 LEU A O 1
ATOM 862 N N . ALA A 1 105 ? -3.055 -4.977 -0.416 1 98.88 105 ALA A N 1
ATOM 863 C CA . ALA A 1 105 ? -2.301 -6.211 -0.216 1 98.88 105 ALA A CA 1
ATOM 864 C C . ALA A 1 105 ? -1.505 -6.164 1.085 1 98.88 105 ALA A C 1
ATOM 866 O O . ALA A 1 105 ? -1.549 -7.102 1.882 1 98.88 105 ALA A O 1
ATOM 867 N N . SER A 1 106 ? -0.846 -5.035 1.334 1 98.94 106 SER A N 1
ATOM 868 C CA . SER A 1 106 ? 0.009 -4.887 2.508 1 98.94 106 SER A CA 1
ATOM 869 C C . SER A 1 106 ? -0.812 -4.895 3.793 1 98.94 106 SER A C 1
ATOM 871 O O . SER A 1 106 ? -0.432 -5.535 4.773 1 98.94 106 SER A O 1
ATOM 873 N N . ALA A 1 107 ? -1.918 -4.18 3.781 1 98.88 107 ALA A N 1
ATOM 874 C CA . ALA A 1 107 ? -2.777 -4.137 4.961 1 98.88 107 ALA A CA 1
ATOM 875 C C . ALA A 1 107 ? -3.354 -5.516 5.27 1 98.88 107 ALA A C 1
ATOM 877 O O . ALA A 1 107 ? -3.311 -5.973 6.418 1 98.88 107 ALA A O 1
ATOM 878 N N . THR A 1 108 ? -3.871 -6.215 4.242 1 98.81 108 THR A N 1
ATOM 879 C CA . THR A 1 108 ? -4.52 -7.508 4.414 1 98.81 108 THR A CA 1
ATOM 880 C C . THR A 1 108 ? -3.521 -8.555 4.91 1 98.81 108 THR A C 1
ATOM 882 O O . THR A 1 108 ? -3.783 -9.258 5.887 1 98.81 108 THR A O 1
ATOM 885 N N . PHE A 1 109 ? -2.375 -8.633 4.219 1 98.81 109 PHE A N 1
ATOM 886 C CA . PHE A 1 109 ? -1.37 -9.617 4.594 1 98.81 109 PHE A CA 1
ATOM 887 C C . PHE A 1 109 ? -0.833 -9.344 5.992 1 98.81 109 PHE A C 1
ATOM 889 O O . PHE A 1 109 ? -0.706 -10.258 6.809 1 98.81 109 PHE A O 1
ATOM 896 N N . THR A 1 110 ? -0.525 -8.078 6.305 1 98.81 110 THR A N 1
ATOM 897 C CA . THR A 1 110 ? 0.002 -7.688 7.605 1 98.81 110 THR A CA 1
ATOM 898 C C . THR A 1 110 ? -0.971 -8.07 8.719 1 98.81 110 THR A C 1
ATOM 900 O O . THR A 1 110 ? -0.56 -8.586 9.758 1 98.81 110 THR A O 1
ATOM 903 N N . HIS A 1 111 ? -2.201 -7.77 8.484 1 98.62 111 HIS A N 1
ATOM 904 C CA . HIS A 1 111 ? -3.207 -8.094 9.492 1 98.62 111 HIS A CA 1
ATOM 905 C C . HIS A 1 111 ? -3.303 -9.602 9.703 1 98.62 111 HIS A C 1
ATOM 907 O O . HIS A 1 111 ? -3.393 -10.062 10.844 1 98.62 111 HIS A O 1
ATOM 913 N N . ALA A 1 112 ? -3.293 -10.375 8.633 1 97.88 112 ALA A N 1
ATOM 914 C CA . ALA A 1 112 ? -3.412 -11.828 8.703 1 97.88 112 ALA A CA 1
ATOM 915 C C . ALA A 1 112 ? -2.178 -12.445 9.344 1 97.88 112 ALA A C 1
ATOM 917 O O . ALA A 1 112 ? -2.291 -13.383 10.141 1 97.88 112 ALA A O 1
ATOM 918 N N . ALA A 1 113 ? -0.997 -11.93 9.023 1 97.38 113 ALA A N 1
ATOM 919 C CA . ALA A 1 113 ? 0.268 -12.516 9.461 1 97.38 113 ALA A CA 1
ATOM 920 C C . ALA A 1 113 ? 0.655 -12.008 10.844 1 97.38 113 ALA A C 1
ATOM 922 O O . ALA A 1 113 ? 1.459 -12.633 11.539 1 97.38 113 ALA A O 1
ATOM 923 N N . GLY A 1 114 ? 0.182 -10.812 11.227 1 97.12 114 GLY A N 1
ATOM 924 C CA . GLY A 1 114 ? 0.515 -10.227 12.516 1 97.12 114 GLY A CA 1
ATOM 925 C C . GLY A 1 114 ? 1.87 -9.547 12.531 1 97.12 114 GLY A C 1
ATOM 926 O O . GLY A 1 114 ? 2.342 -9.117 13.586 1 97.12 114 GLY A O 1
ATOM 927 N N . VAL A 1 115 ? 2.514 -9.508 11.391 1 96.88 115 VAL A N 1
ATOM 928 C CA . VAL A 1 115 ? 3.791 -8.828 11.211 1 96.88 115 VAL A CA 1
ATOM 929 C C . VAL A 1 115 ? 3.76 -7.988 9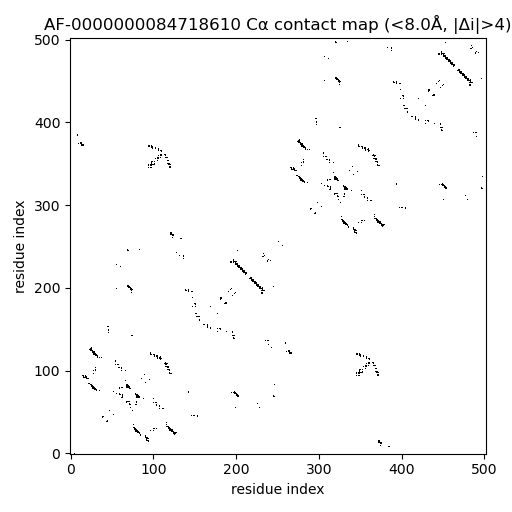.938 1 96.88 115 VAL A C 1
ATOM 931 O O . VAL A 1 115 ? 3.154 -8.391 8.938 1 96.88 115 VAL A O 1
ATOM 934 N N . PRO A 1 116 ? 4.414 -6.852 9.969 1 97.56 116 PRO A N 1
ATOM 935 C CA . PRO A 1 116 ? 4.371 -5.98 8.797 1 97.56 116 PRO A CA 1
ATOM 936 C C . PRO A 1 116 ? 4.984 -6.633 7.559 1 97.56 116 PRO A C 1
ATOM 938 O O . PRO A 1 116 ? 6.094 -7.168 7.621 1 97.56 116 PRO A O 1
ATOM 941 N N . ALA A 1 117 ? 4.273 -6.656 6.531 1 98.31 117 ALA A N 1
ATOM 942 C CA . ALA A 1 117 ? 4.711 -7.094 5.211 1 98.31 117 ALA A CA 1
ATOM 943 C C . ALA A 1 117 ? 4.309 -6.086 4.137 1 98.31 117 ALA A C 1
ATOM 945 O O . ALA A 1 117 ? 3.139 -5.715 4.031 1 98.31 117 ALA A O 1
ATOM 946 N N . VAL A 1 118 ? 5.254 -5.676 3.348 1 98.62 118 VAL A N 1
ATOM 947 C CA . VAL A 1 118 ? 5.023 -4.594 2.396 1 98.62 118 VAL A CA 1
ATOM 948 C C . VAL A 1 118 ? 5.008 -5.152 0.974 1 98.62 118 VAL A C 1
ATOM 950 O O . VAL A 1 118 ? 5.863 -5.965 0.61 1 98.62 118 VAL A O 1
ATOM 953 N N . PHE A 1 119 ? 4.023 -4.766 0.194 1 98.75 119 PHE A N 1
ATOM 954 C CA . PHE A 1 119 ? 3.916 -5.125 -1.215 1 98.75 119 PHE A CA 1
ATOM 955 C C . PHE A 1 119 ? 4.051 -3.893 -2.1 1 98.75 119 PHE A C 1
ATOM 957 O O . PHE A 1 119 ? 3.664 -2.791 -1.703 1 98.75 119 PHE A O 1
ATOM 964 N N . ASP A 1 120 ? 4.633 -4.051 -3.217 1 97.69 120 ASP A N 1
ATOM 965 C CA . ASP A 1 120 ? 4.535 -3.064 -4.285 1 97.69 120 ASP A CA 1
ATOM 966 C C . ASP A 1 120 ? 3.688 -3.588 -5.441 1 97.69 120 ASP A C 1
ATOM 968 O O . ASP A 1 120 ? 3.242 -4.738 -5.422 1 97.69 120 ASP A O 1
ATOM 972 N N . SER A 1 121 ? 3.389 -2.689 -6.363 1 98 121 SER A N 1
ATOM 973 C CA . SER A 1 121 ? 2.451 -3.061 -7.418 1 98 121 SER A CA 1
ATOM 974 C C . SER A 1 121 ? 2.896 -2.516 -8.773 1 98 121 SER A C 1
ATOM 976 O O . SER A 1 121 ? 3.633 -1.528 -8.836 1 98 121 SER A O 1
ATOM 978 N N . ARG A 1 122 ? 2.52 -3.158 -9.828 1 96.19 122 ARG A N 1
ATOM 979 C CA . ARG A 1 122 ? 2.701 -2.686 -11.195 1 96.19 122 ARG A CA 1
ATOM 980 C C . ARG A 1 122 ? 1.542 -3.125 -12.086 1 96.19 122 ARG A C 1
ATOM 982 O O . ARG A 1 122 ? 0.809 -4.055 -11.742 1 96.19 122 ARG A O 1
ATOM 989 N N . VAL A 1 123 ? 1.445 -2.436 -13.211 1 96 123 VAL A N 1
ATOM 990 C CA . VAL A 1 123 ? 0.335 -2.676 -14.125 1 96 123 VAL A CA 1
ATOM 991 C C . VAL A 1 123 ? 0.849 -3.348 -15.398 1 96 123 VAL A C 1
ATOM 993 O O . VAL A 1 123 ? 1.915 -2.994 -15.906 1 96 123 VAL A O 1
ATOM 996 N N . TRP A 1 124 ? 0.166 -4.355 -15.852 1 96.19 124 TRP A N 1
ATOM 997 C CA . TRP A 1 124 ? 0.358 -4.973 -17.156 1 96.19 124 TRP A CA 1
ATOM 998 C C . TRP A 1 124 ? -0.874 -4.785 -18.031 1 96.19 124 TRP A C 1
ATOM 1000 O O . TRP A 1 124 ? -2.006 -4.922 -17.562 1 96.19 124 TRP A O 1
ATOM 1010 N N . LEU A 1 125 ? -0.725 -4.395 -19.297 1 95.31 125 LEU A N 1
ATOM 1011 C CA . LEU A 1 125 ? -1.831 -4.199 -20.234 1 95.31 125 LEU A CA 1
ATOM 1012 C C . LEU A 1 125 ? -1.756 -5.191 -21.375 1 95.31 125 LEU A C 1
ATOM 1014 O O . LEU A 1 125 ? -0.665 -5.531 -21.844 1 95.31 125 LEU A O 1
ATOM 1018 N N . GLY A 1 126 ? -2.863 -5.703 -21.781 1 94.19 126 GLY A N 1
ATOM 1019 C CA . GLY A 1 126 ? -2.99 -6.586 -22.922 1 94.19 126 GLY A CA 1
ATOM 1020 C C . GLY A 1 126 ? -4.059 -6.145 -23.906 1 94.19 126 GLY A C 1
ATOM 1021 O O . GLY A 1 126 ? -5.105 -5.633 -23.5 1 94.19 126 GLY A O 1
ATOM 1022 N N . VAL A 1 127 ? -3.85 -6.363 -25.141 1 91.19 127 VAL A N 1
ATOM 1023 C CA . VAL A 1 127 ? -4.727 -5.812 -26.172 1 91.19 127 VAL A CA 1
ATOM 1024 C C . VAL A 1 127 ? -5.828 -6.816 -26.5 1 91.19 127 VAL A C 1
ATOM 1026 O O . VAL A 1 127 ? -6.852 -6.453 -27.094 1 91.19 127 VAL A O 1
ATOM 1029 N N . ASN A 1 128 ? -5.59 -8.102 -26.188 1 92.94 128 ASN A N 1
ATOM 1030 C CA . ASN A 1 128 ? -6.582 -9.125 -26.484 1 92.94 128 ASN A CA 1
ATOM 1031 C C . ASN A 1 128 ? -6.477 -10.312 -25.531 1 92.94 128 ASN A C 1
ATOM 1033 O O . ASN A 1 128 ? -5.617 -10.328 -24.641 1 92.94 128 ASN A O 1
ATOM 1037 N N . GLU A 1 129 ? -7.293 -11.227 -25.703 1 94.75 129 GLU A N 1
ATOM 1038 C CA . GLU A 1 129 ? -7.379 -12.375 -24.812 1 94.75 129 GLU A CA 1
ATOM 1039 C C . GLU A 1 129 ? -6.109 -13.227 -24.875 1 94.75 129 GLU A C 1
ATOM 1041 O O . GLU A 1 129 ? -5.668 -13.773 -23.859 1 94.75 129 GLU A O 1
ATOM 1046 N N . ASP A 1 130 ? -5.574 -13.352 -26.016 1 94.56 130 ASP A N 1
ATOM 1047 C CA . ASP A 1 130 ? -4.367 -14.156 -26.188 1 94.56 130 ASP A CA 1
ATOM 1048 C C . ASP A 1 130 ? -3.211 -13.586 -25.359 1 94.56 130 ASP A C 1
ATOM 1050 O O . ASP A 1 130 ? -2.398 -14.344 -24.828 1 94.56 130 ASP A O 1
ATOM 1054 N N . ALA A 1 131 ? -3.146 -12.297 -25.328 1 94.06 131 ALA A N 1
ATOM 1055 C CA . ALA A 1 131 ? -2.117 -11.648 -24.516 1 94.06 131 ALA A CA 1
ATOM 1056 C C . ALA A 1 131 ? -2.287 -12 -23.047 1 94.06 131 ALA A C 1
ATOM 1058 O O . ALA A 1 131 ? -1.303 -12.219 -22.328 1 94.06 131 ALA A O 1
ATOM 1059 N N . VAL A 1 132 ? -3.484 -12.031 -22.609 1 96.25 132 VAL A N 1
ATOM 1060 C CA . VAL A 1 132 ? -3.787 -12.359 -21.219 1 96.25 132 VAL A CA 1
ATOM 1061 C C . VAL A 1 132 ? -3.365 -13.797 -20.922 1 96.25 132 VAL A C 1
ATOM 1063 O O . VAL A 1 132 ? -2.74 -14.07 -19.891 1 96.25 132 VAL A O 1
ATOM 1066 N N . LEU A 1 133 ? -3.727 -14.695 -21.828 1 96.38 133 LEU A N 1
ATOM 1067 C CA . LEU A 1 133 ? -3.352 -16.094 -21.656 1 96.38 133 LEU A CA 1
ATOM 1068 C C . LEU A 1 133 ? -1.836 -16.25 -21.578 1 96.38 133 LEU A C 1
ATOM 1070 O O . LEU A 1 133 ? -1.324 -16.984 -20.734 1 96.38 133 LEU A O 1
ATOM 1074 N N . ASP A 1 134 ? -1.157 -15.562 -22.484 1 94.62 134 ASP A N 1
ATOM 1075 C CA . ASP A 1 134 ? 0.302 -15.594 -22.484 1 94.62 134 ASP A CA 1
ATOM 1076 C C . ASP A 1 134 ? 0.865 -15.094 -21.156 1 94.62 134 ASP A C 1
ATOM 1078 O O . ASP A 1 134 ? 1.841 -15.648 -20.641 1 94.62 134 ASP A O 1
ATOM 1082 N N . TYR A 1 135 ? 0.299 -14.07 -20.656 1 95.94 135 TYR A N 1
ATOM 1083 C CA . TYR A 1 135 ? 0.758 -13.5 -19.391 1 95.94 135 TYR A CA 1
ATOM 1084 C C . TYR A 1 135 ? 0.684 -14.531 -18.266 1 95.94 135 TYR A C 1
ATOM 1086 O O . TYR A 1 135 ? 1.66 -14.742 -17.547 1 95.94 135 TYR A O 1
ATOM 1094 N N . PHE A 1 136 ? -0.44 -15.133 -18.094 1 97.38 136 PHE A N 1
ATOM 1095 C CA . PHE A 1 136 ? -0.624 -16.047 -16.969 1 97.38 136 PHE A CA 1
ATOM 1096 C C . PHE A 1 136 ? 0.175 -17.328 -17.188 1 97.38 136 PHE A C 1
ATOM 1098 O O . PHE A 1 136 ? 0.661 -17.938 -16.234 1 97.38 136 PHE A O 1
ATOM 1105 N N . ARG A 1 137 ? 0.317 -17.719 -18.438 1 95.12 137 ARG A N 1
ATOM 1106 C CA . ARG A 1 137 ? 1.21 -18.844 -18.719 1 95.12 137 ARG A CA 1
ATOM 1107 C C . ARG A 1 137 ? 2.643 -18.516 -18.312 1 95.12 137 ARG A C 1
ATOM 1109 O O . ARG A 1 137 ? 3.344 -19.375 -17.766 1 95.12 137 ARG A O 1
ATOM 1116 N N . TRP A 1 138 ? 3.014 -17.359 -18.656 1 94.69 138 TRP A N 1
ATOM 1117 C CA . TRP A 1 138 ? 4.336 -16.875 -18.281 1 94.69 138 TRP A CA 1
ATOM 1118 C C . TRP A 1 138 ? 4.508 -16.891 -16.766 1 94.69 138 TRP A C 1
ATOM 1120 O O . TRP A 1 138 ? 5.527 -17.359 -16.25 1 94.69 138 TRP A O 1
ATOM 1130 N N . ARG A 1 139 ? 3.531 -16.391 -15.992 1 96.44 139 ARG A N 1
ATOM 1131 C CA . ARG A 1 139 ? 3.611 -16.359 -14.539 1 96.44 139 ARG A CA 1
ATOM 1132 C C . ARG A 1 139 ? 3.666 -17.766 -13.969 1 96.44 139 ARG A C 1
ATOM 1134 O O . ARG A 1 139 ? 4.418 -18.031 -13.023 1 96.44 139 ARG A O 1
ATOM 1141 N N . GLN A 1 140 ? 2.832 -18.656 -14.492 1 96.81 140 GLN A N 1
ATOM 1142 C CA . GLN A 1 140 ? 2.818 -20.031 -13.992 1 96.81 140 GLN A CA 1
ATOM 1143 C C . GLN A 1 140 ? 4.137 -20.734 -14.281 1 96.81 140 GLN A C 1
ATOM 1145 O O . GLN A 1 140 ? 4.66 -21.469 -13.438 1 96.81 140 GLN A O 1
ATOM 1150 N N . ALA A 1 141 ? 4.664 -20.516 -15.492 1 94.69 141 ALA A N 1
ATOM 1151 C CA . ALA A 1 141 ? 5.953 -21.094 -15.844 1 94.69 141 ALA A CA 1
ATOM 1152 C C . ALA A 1 141 ? 7.051 -20.594 -14.906 1 94.69 141 ALA A C 1
ATOM 1154 O O . ALA A 1 141 ? 7.902 -21.375 -14.461 1 94.69 141 ALA A O 1
ATOM 1155 N N . ASP A 1 142 ? 6.988 -19.344 -14.664 1 94.31 142 ASP A N 1
ATOM 1156 C CA . ASP A 1 142 ? 7.953 -18.766 -13.734 1 94.31 142 ASP A CA 1
ATOM 1157 C C . ASP A 1 142 ? 7.797 -19.344 -12.336 1 94.31 142 ASP A C 1
ATOM 1159 O O . ASP A 1 142 ? 8.789 -19.594 -11.648 1 94.31 142 ASP A O 1
ATOM 1163 N N . ALA A 1 143 ? 6.582 -19.5 -11.898 1 95.88 143 ALA A N 1
ATOM 1164 C CA . ALA A 1 143 ? 6.297 -20.094 -10.602 1 95.88 143 ALA A CA 1
ATOM 1165 C C . ALA A 1 143 ? 6.898 -21.5 -10.492 1 95.88 143 ALA A C 1
ATOM 1167 O O . ALA A 1 143 ? 7.488 -21.844 -9.469 1 95.88 143 ALA A O 1
ATOM 1168 N N . THR A 1 144 ? 6.742 -22.281 -11.539 1 96.44 144 THR A N 1
ATOM 1169 C CA . THR A 1 144 ? 7.254 -23.656 -11.555 1 96.44 144 THR A CA 1
ATOM 1170 C C . THR A 1 144 ? 8.781 -23.656 -11.477 1 96.44 144 THR A C 1
ATOM 1172 O O . THR A 1 144 ? 9.359 -24.422 -10.711 1 96.44 144 THR A O 1
ATOM 1175 N N . ARG A 1 145 ? 9.344 -22.828 -12.273 1 95.19 145 ARG A N 1
ATOM 1176 C CA . ARG A 1 145 ? 10.797 -22.719 -12.266 1 95.19 145 ARG A CA 1
ATOM 1177 C C . ARG A 1 145 ? 11.312 -22.312 -10.883 1 95.19 145 ARG A C 1
ATOM 1179 O O . ARG A 1 145 ? 12.266 -22.906 -10.375 1 95.19 145 ARG A O 1
ATOM 1186 N N . CYS A 1 146 ? 10.688 -21.312 -10.312 1 95.62 146 CYS A N 1
ATOM 1187 C CA . CYS A 1 146 ? 11.094 -20.812 -9 1 95.62 146 CYS A CA 1
ATOM 1188 C C . CYS A 1 146 ? 10.875 -21.875 -7.93 1 95.62 146 CYS A C 1
ATOM 1190 O O . CYS A 1 146 ? 11.68 -22.016 -7.008 1 95.62 146 CYS A O 1
ATOM 1192 N N . ALA A 1 147 ? 9.797 -22.578 -8.023 1 97.25 147 ALA A N 1
ATOM 1193 C CA . ALA A 1 147 ? 9.508 -23.641 -7.066 1 97.25 147 ALA A CA 1
ATOM 1194 C C . ALA A 1 147 ? 10.57 -24.734 -7.121 1 97.25 147 ALA A C 1
ATOM 1196 O O . ALA A 1 147 ? 11.047 -25.203 -6.082 1 97.25 147 ALA A O 1
ATOM 1197 N N . LEU A 1 148 ? 10.891 -25.172 -8.352 1 97.75 148 LEU A N 1
ATOM 1198 C CA . LEU A 1 148 ? 11.906 -26.188 -8.516 1 97.75 148 LEU A CA 1
ATOM 1199 C C . LEU A 1 148 ? 13.242 -25.734 -7.93 1 97.75 148 LEU A C 1
ATOM 1201 O O . LEU A 1 148 ? 13.875 -26.484 -7.18 1 97.75 148 LEU A O 1
ATOM 1205 N N . ASN A 1 149 ? 13.625 -24.547 -8.281 1 97.06 149 ASN A N 1
ATOM 1206 C CA . ASN A 1 149 ? 14.867 -24 -7.734 1 97.06 149 ASN A CA 1
ATOM 1207 C C . ASN A 1 149 ? 14.812 -23.906 -6.211 1 97.06 149 ASN A C 1
ATOM 1209 O O . ASN A 1 149 ? 15.797 -24.234 -5.535 1 97.06 149 ASN A O 1
ATOM 1213 N N . GLY A 1 150 ? 13.68 -23.438 -5.707 1 96.88 150 GLY A N 1
ATOM 1214 C CA . GLY A 1 150 ? 13.508 -23.328 -4.266 1 96.88 150 GLY A CA 1
ATOM 1215 C C . GLY A 1 150 ? 13.656 -24.641 -3.543 1 96.88 150 GLY A C 1
ATOM 1216 O O . GLY A 1 150 ? 14.344 -24.734 -2.523 1 96.88 150 GLY A O 1
ATOM 1217 N N . TRP A 1 151 ? 13 -25.672 -4.016 1 97.81 151 TRP A N 1
ATOM 1218 C CA . TRP A 1 151 ? 13.102 -27 -3.424 1 97.81 151 TRP A CA 1
ATOM 1219 C C . TRP A 1 151 ? 14.547 -27.484 -3.426 1 97.81 151 TRP A C 1
ATOM 1221 O O . TRP A 1 151 ? 15.031 -28.016 -2.424 1 97.81 151 TRP A O 1
ATOM 1231 N N . CYS A 1 152 ? 15.242 -27.312 -4.582 1 98.38 152 CYS A N 1
ATOM 1232 C CA . CYS A 1 152 ? 16.641 -27.734 -4.66 1 98.38 152 CYS A CA 1
ATOM 1233 C C . CYS A 1 152 ? 17.5 -26.953 -3.666 1 98.38 152 CYS A C 1
ATOM 1235 O O . CYS A 1 152 ? 18.266 -27.547 -2.902 1 98.38 152 CYS A O 1
ATOM 1237 N N . TYR A 1 153 ? 17.359 -25.656 -3.652 1 98.06 153 TYR A N 1
ATOM 1238 C CA . TYR A 1 153 ? 18.156 -24.766 -2.797 1 98.06 153 TYR A CA 1
ATOM 1239 C C . TYR A 1 153 ? 17.984 -25.141 -1.329 1 98.06 153 TYR A C 1
ATOM 1241 O O . TYR A 1 153 ? 18.969 -25.359 -0.623 1 98.06 153 TYR A O 1
ATOM 1249 N N . TRP A 1 154 ? 16.797 -25.281 -0.924 1 97.5 154 TRP A N 1
ATOM 1250 C CA . TRP A 1 154 ? 16.547 -25.484 0.502 1 97.5 154 TRP A CA 1
ATOM 1251 C C . TRP A 1 154 ? 16.828 -26.922 0.908 1 97.5 154 TRP A C 1
ATOM 1253 O O . TRP A 1 154 ? 17.078 -27.203 2.082 1 97.5 154 TRP A O 1
ATOM 1263 N N . THR A 1 155 ? 16.703 -27.906 -0.049 1 97.69 155 THR A N 1
ATOM 1264 C CA . THR A 1 155 ? 17.172 -29.25 0.221 1 97.69 155 THR A CA 1
ATOM 1265 C C . THR A 1 155 ? 18.656 -29.266 0.531 1 97.69 155 THR A C 1
ATOM 1267 O O . THR A 1 155 ? 19.094 -29.875 1.508 1 97.69 155 THR A O 1
ATOM 1270 N N . LEU A 1 156 ? 19.422 -28.516 -0.265 1 97.94 156 LEU A N 1
ATOM 1271 C CA . LEU A 1 156 ? 20.875 -28.406 -0.05 1 97.94 156 LEU A CA 1
ATOM 1272 C C . LEU A 1 156 ? 21.172 -27.688 1.255 1 97.94 156 LEU A C 1
ATOM 1274 O O . LEU A 1 156 ? 22.078 -28.078 1.996 1 97.94 156 LEU A O 1
ATOM 1278 N N . ARG A 1 157 ? 20.438 -26.641 1.534 1 97.38 157 ARG A N 1
ATOM 1279 C CA . ARG A 1 157 ? 20.625 -25.891 2.773 1 97.38 157 ARG A CA 1
ATOM 1280 C C . ARG A 1 157 ? 20.391 -26.781 3.99 1 97.38 157 ARG A C 1
ATOM 1282 O O . ARG A 1 157 ? 21.141 -26.703 4.969 1 97.38 157 ARG A O 1
ATOM 1289 N N . LYS A 1 158 ? 19.391 -27.609 3.902 1 96.12 158 LYS A N 1
ATOM 1290 C CA . LYS A 1 158 ? 19.031 -28.484 5.016 1 96.12 158 LYS A CA 1
ATOM 1291 C C . LYS A 1 158 ? 20.062 -29.594 5.195 1 96.12 158 LYS A C 1
ATOM 1293 O O . LYS A 1 158 ? 20.172 -30.172 6.273 1 96.12 158 LYS A O 1
ATOM 1298 N N . GLU A 1 159 ? 20.766 -29.859 4.199 1 96.88 159 GLU A N 1
ATOM 1299 C CA . GLU A 1 159 ? 21.844 -30.844 4.262 1 96.88 159 GLU A CA 1
ATOM 1300 C C . GLU A 1 159 ? 23.109 -30.234 4.848 1 96.88 159 GLU A C 1
ATOM 1302 O O . GLU A 1 159 ? 24.125 -30.938 5.008 1 96.88 159 GLU A O 1
ATOM 1307 N N . GLY A 1 160 ? 23.062 -28.891 5.09 1 96.81 160 GLY A N 1
ATOM 1308 C CA . GLY A 1 160 ? 24.188 -28.281 5.777 1 96.81 160 GLY A CA 1
ATOM 1309 C C . GLY A 1 160 ? 24.969 -27.328 4.906 1 96.81 160 GLY A C 1
ATOM 1310 O O . GLY A 1 160 ? 25.906 -26.672 5.379 1 96.81 160 GLY A O 1
ATOM 1311 N N . GLN A 1 161 ? 24.594 -27.25 3.672 1 97.12 161 GLN A N 1
ATOM 1312 C CA . GLN A 1 161 ? 25.312 -26.328 2.791 1 97.12 161 GLN A CA 1
ATOM 1313 C C . GLN A 1 161 ? 24.969 -24.875 3.127 1 97.12 161 GLN A C 1
ATOM 1315 O O . GLN A 1 161 ? 23.844 -24.562 3.514 1 97.12 161 GLN A O 1
ATOM 1320 N N . SER A 1 162 ? 26.016 -24.062 2.973 1 97.62 162 SER A N 1
ATOM 1321 C CA . SER A 1 162 ? 25.781 -22.641 3.139 1 97.62 162 SER A CA 1
ATOM 1322 C C . SER A 1 162 ? 24.984 -22.078 1.967 1 97.62 162 SER A C 1
ATOM 1324 O O . SER A 1 162 ? 24.812 -22.734 0.943 1 97.62 162 SER A O 1
ATOM 1326 N N . ALA A 1 163 ? 24.5 -20.906 2.111 1 95.62 163 ALA A N 1
ATOM 1327 C CA . ALA A 1 163 ? 23.766 -20.234 1.038 1 95.62 163 ALA A CA 1
ATOM 1328 C C . ALA A 1 163 ? 24.625 -20.141 -0.225 1 95.62 163 ALA A C 1
ATOM 1330 O O . ALA A 1 163 ? 24.141 -20.391 -1.328 1 95.62 163 ALA A O 1
ATOM 1331 N N . ALA A 1 164 ? 25.812 -19.75 -0.039 1 97.06 164 ALA A N 1
ATOM 1332 C CA . ALA A 1 164 ? 26.734 -19.578 -1.162 1 97.06 164 ALA A CA 1
ATOM 1333 C C . ALA A 1 164 ? 26.984 -20.906 -1.862 1 97.06 164 ALA A C 1
ATOM 1335 O O . ALA A 1 164 ? 27.031 -20.969 -3.094 1 97.06 164 ALA A O 1
ATOM 1336 N N . GLN A 1 165 ? 27.156 -21.953 -1.13 1 97.38 165 GLN A N 1
ATOM 1337 C CA . GLN A 1 165 ? 27.422 -23.281 -1.687 1 97.38 165 GLN A CA 1
ATOM 1338 C C . GLN A 1 165 ? 26.219 -23.781 -2.471 1 97.38 165 GLN A C 1
ATOM 1340 O O . GLN A 1 165 ? 26.359 -24.281 -3.594 1 97.38 165 GLN A O 1
ATOM 1345 N N . ALA A 1 166 ? 25.062 -23.703 -1.856 1 97.44 166 ALA A N 1
ATOM 1346 C CA . ALA A 1 166 ? 23.828 -24.156 -2.51 1 97.44 166 ALA A CA 1
ATOM 1347 C C . ALA A 1 166 ? 23.609 -23.406 -3.824 1 97.44 166 ALA A C 1
ATOM 1349 O O . ALA A 1 166 ? 23.25 -24.031 -4.836 1 97.44 166 ALA A O 1
ATOM 1350 N N . SER A 1 167 ? 23.844 -22.109 -3.789 1 96.38 167 SER A N 1
ATOM 1351 C CA . 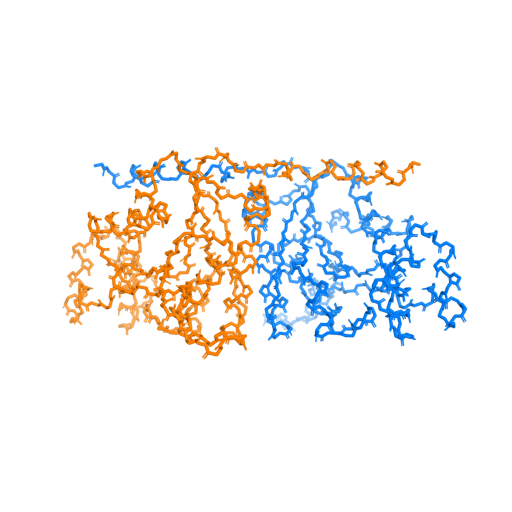SER A 1 167 ? 23.656 -21.297 -4.98 1 96.38 167 SER A CA 1
ATOM 1352 C C . SER A 1 167 ? 24.625 -21.688 -6.086 1 96.38 167 SER A C 1
ATOM 1354 O O . SER A 1 167 ? 24.266 -21.719 -7.262 1 96.38 167 SER A O 1
ATOM 1356 N N . ARG A 1 168 ? 25.812 -21.938 -5.711 1 96.81 168 ARG A N 1
ATOM 1357 C CA . ARG A 1 168 ? 26.828 -22.328 -6.672 1 96.81 168 ARG A CA 1
ATOM 1358 C C . ARG A 1 168 ? 26.469 -23.656 -7.352 1 96.81 168 ARG A C 1
ATOM 1360 O O . ARG A 1 168 ? 26.641 -23.797 -8.562 1 96.81 168 ARG A O 1
ATOM 1367 N N . VAL A 1 169 ? 26.031 -24.594 -6.609 1 96.12 169 VAL A N 1
ATOM 1368 C CA . VAL A 1 169 ? 25.656 -25.906 -7.125 1 96.12 169 VAL A CA 1
ATOM 1369 C C . VAL A 1 169 ? 24.547 -25.766 -8.164 1 96.12 169 VAL A C 1
ATOM 1371 O O . VAL A 1 169 ? 24.547 -26.469 -9.18 1 96.12 169 VAL A O 1
ATOM 1374 N N . LEU A 1 170 ? 23.656 -24.844 -7.922 1 96.94 170 LEU A N 1
ATOM 1375 C CA . LEU A 1 170 ? 22.438 -24.75 -8.734 1 96.94 170 LEU A CA 1
ATOM 1376 C C . LEU A 1 170 ? 22.656 -23.797 -9.898 1 96.94 170 LEU A C 1
ATOM 1378 O O . LEU A 1 170 ? 21.875 -23.797 -10.859 1 96.94 170 LEU A O 1
ATOM 1382 N N . HIS A 1 171 ? 23.672 -23 -9.828 1 95.19 171 HIS A N 1
ATOM 1383 C CA . HIS A 1 171 ? 23.906 -21.953 -10.82 1 95.19 171 HIS A CA 1
ATOM 1384 C C . HIS A 1 171 ? 24.078 -22.547 -12.211 1 95.19 171 HIS A C 1
ATOM 1386 O O . HIS A 1 171 ? 24.938 -23.406 -12.422 1 95.19 171 HIS A O 1
ATOM 1392 N N . GLY A 1 172 ? 23.234 -22.156 -13.102 1 93.44 172 GLY A N 1
ATOM 1393 C CA . GLY A 1 172 ? 23.375 -22.531 -14.5 1 93.44 172 GLY A CA 1
ATOM 1394 C C . GLY A 1 172 ? 22.922 -23.953 -14.781 1 93.44 172 GLY A C 1
ATOM 1395 O O . GLY A 1 172 ? 23.094 -24.453 -15.898 1 93.44 172 GLY A O 1
ATOM 1396 N N . GLN A 1 173 ? 22.391 -24.656 -13.852 1 95.31 173 GLN A N 1
ATOM 1397 C CA . GLN A 1 173 ? 22 -26.047 -14.031 1 95.31 173 GLN A CA 1
ATOM 1398 C C . GLN A 1 173 ? 20.656 -26.141 -14.758 1 95.31 173 GLN A C 1
ATOM 1400 O O . GLN A 1 173 ? 19.844 -25.219 -14.695 1 95.31 173 GLN A O 1
ATOM 1405 N N . SER A 1 174 ? 20.453 -27.156 -15.422 1 96.44 174 SER A N 1
ATOM 1406 C CA . SER A 1 174 ? 19.234 -27.391 -16.203 1 96.44 174 SER A CA 1
ATOM 1407 C C . SER A 1 174 ? 18.094 -27.875 -15.312 1 96.44 174 SER A C 1
ATOM 1409 O O . SER A 1 174 ? 18.312 -28.266 -14.164 1 96.44 174 SER A O 1
ATOM 1411 N N . VAL A 1 175 ? 16.922 -27.844 -15.867 1 95.81 175 VAL A N 1
ATOM 1412 C CA . VAL A 1 175 ? 15.734 -28.375 -15.211 1 95.81 175 VAL A CA 1
ATOM 1413 C C . VAL A 1 175 ? 15.938 -29.859 -14.906 1 95.81 175 VAL A C 1
ATOM 1415 O O . VAL A 1 175 ? 15.562 -30.344 -13.836 1 95.81 175 VAL A O 1
ATOM 1418 N N . GLY A 1 176 ? 16.547 -30.547 -15.867 1 96.88 176 GLY A N 1
ATOM 1419 C CA . GLY A 1 176 ? 16.828 -31.953 -15.68 1 96.88 176 GLY A CA 1
ATOM 1420 C C . GLY A 1 176 ? 17.734 -32.25 -14.492 1 96.88 176 GLY A C 1
ATOM 1421 O O . GLY A 1 176 ? 17.469 -33.156 -13.711 1 96.88 176 GLY A O 1
ATOM 1422 N N . PHE A 1 177 ? 18.781 -31.5 -14.414 1 97.81 177 PHE A N 1
ATOM 1423 C CA . PHE A 1 177 ? 19.703 -31.641 -13.297 1 97.81 177 PHE A CA 1
ATOM 1424 C C . PHE A 1 177 ? 18.984 -31.453 -11.969 1 97.81 177 PHE A C 1
ATOM 1426 O O . PHE A 1 177 ? 19.172 -32.25 -11.039 1 97.81 177 PHE A O 1
ATOM 1433 N N . LYS A 1 178 ? 18.172 -30.484 -11.883 1 98.19 178 LYS A N 1
ATOM 1434 C CA . LYS A 1 178 ? 17.484 -30.141 -10.641 1 98.19 178 LYS A CA 1
ATOM 1435 C C . LYS A 1 178 ? 16.469 -31.219 -10.258 1 98.19 178 LYS A C 1
ATOM 1437 O O . LYS A 1 178 ? 16.344 -31.562 -9.086 1 98.19 178 LYS A O 1
ATOM 1442 N N . ASN A 1 179 ? 15.766 -31.688 -11.25 1 97.81 179 ASN A N 1
ATOM 1443 C CA . ASN A 1 179 ? 14.852 -32.781 -10.992 1 97.81 179 ASN A CA 1
ATOM 1444 C C . ASN A 1 179 ? 15.594 -34.031 -10.477 1 97.81 179 ASN A C 1
ATOM 1446 O O . ASN A 1 179 ? 15.125 -34.688 -9.547 1 97.81 179 ASN A O 1
ATOM 1450 N N . GLU A 1 180 ? 16.703 -34.312 -11.055 1 97.88 180 GLU A N 1
ATOM 1451 C CA . GLU A 1 180 ? 17.516 -35.438 -10.633 1 97.88 180 GLU A CA 1
ATOM 1452 C C . GLU A 1 180 ? 18.047 -35.25 -9.219 1 97.88 180 GLU A C 1
ATOM 1454 O O . GLU A 1 180 ? 18.078 -36.219 -8.43 1 97.88 180 GLU A O 1
ATOM 1459 N N . LEU A 1 181 ? 18.484 -34.062 -8.977 1 97.94 181 LEU A N 1
ATOM 1460 C CA . LEU A 1 181 ? 18.969 -33.75 -7.645 1 97.94 181 LEU A CA 1
ATOM 1461 C C . LEU A 1 181 ? 17.922 -34.062 -6.582 1 97.94 181 LEU A C 1
ATOM 1463 O O . LEU A 1 181 ? 18.234 -34.719 -5.578 1 97.94 181 LEU A O 1
ATOM 1467 N N . LEU A 1 182 ? 16.719 -33.656 -6.777 1 98.19 182 LEU A N 1
ATOM 1468 C CA . LEU A 1 182 ? 15.633 -33.906 -5.832 1 98.19 182 LEU A CA 1
ATOM 1469 C C . LEU A 1 182 ? 15.289 -35.375 -5.797 1 98.19 182 LEU A C 1
ATOM 1471 O O . LEU A 1 182 ? 15.102 -35.969 -4.719 1 98.19 182 LEU A O 1
ATOM 1475 N N . PHE A 1 183 ? 15.25 -35.969 -6.957 1 97.56 183 PHE A N 1
ATOM 1476 C CA . PHE A 1 183 ? 14.875 -37.375 -7.062 1 97.56 183 PHE A CA 1
ATOM 1477 C C . PHE A 1 183 ? 15.844 -38.25 -6.281 1 97.56 183 PHE A C 1
ATOM 1479 O O . PHE A 1 183 ? 15.422 -39.188 -5.609 1 97.56 183 PHE A O 1
ATOM 1486 N N . GLN A 1 184 ? 17.062 -37.938 -6.363 1 97.75 184 GLN A N 1
ATOM 1487 C CA . GLN A 1 184 ? 18.094 -38.688 -5.637 1 97.75 184 GLN A CA 1
ATOM 1488 C C . GLN A 1 184 ? 17.891 -38.594 -4.129 1 97.75 184 GLN A C 1
ATOM 1490 O O . GLN A 1 184 ? 18.375 -39.438 -3.371 1 97.75 184 GLN A O 1
ATOM 1495 N N . ARG A 1 185 ? 17.188 -37.656 -3.721 1 96.88 185 ARG A N 1
ATOM 1496 C CA . ARG A 1 185 ? 16.953 -37.406 -2.301 1 96.88 185 ARG A CA 1
ATOM 1497 C C . ARG A 1 185 ? 15.523 -37.812 -1.915 1 96.88 185 ARG A C 1
ATOM 1499 O O . ARG A 1 185 ? 15.031 -37.406 -0.86 1 96.88 185 ARG A O 1
ATOM 1506 N N . GLY A 1 186 ? 14.844 -38.469 -2.83 1 96.94 186 GLY A N 1
ATOM 1507 C CA . GLY A 1 186 ? 13.531 -39.031 -2.555 1 96.94 186 GLY A CA 1
ATOM 1508 C C . GLY A 1 186 ? 12.398 -38.062 -2.768 1 96.94 186 GLY A C 1
ATOM 1509 O O . GLY A 1 186 ? 11.273 -38.281 -2.311 1 96.94 186 GLY A O 1
ATOM 1510 N N . ILE A 1 187 ? 12.711 -37 -3.322 1 97.44 187 ILE A N 1
ATOM 1511 C CA . ILE A 1 187 ? 11.688 -36 -3.572 1 97.44 187 ILE A CA 1
ATOM 1512 C C . ILE A 1 187 ? 11.328 -35.969 -5.055 1 97.44 187 ILE A C 1
ATOM 1514 O O . ILE A 1 187 ? 12.18 -35.688 -5.902 1 97.44 187 ILE A O 1
ATOM 1518 N N . ASN A 1 188 ? 10.125 -36.375 -5.383 1 97.75 188 ASN A N 1
ATOM 1519 C CA . ASN A 1 188 ? 9.602 -36.219 -6.738 1 97.75 188 ASN A CA 1
ATOM 1520 C C . ASN A 1 188 ? 8.867 -34.906 -6.93 1 97.75 188 ASN A C 1
ATOM 1522 O O . ASN A 1 188 ? 7.742 -34.75 -6.457 1 97.75 188 ASN A O 1
ATOM 1526 N N . PHE A 1 189 ? 9.531 -34.031 -7.637 1 97.31 189 PHE A N 1
ATOM 1527 C CA . PHE A 1 189 ? 9.008 -32.688 -7.809 1 97.31 189 PHE A CA 1
ATOM 1528 C C . PHE A 1 189 ? 7.598 -32.719 -8.375 1 97.31 189 PHE A C 1
ATOM 1530 O O . PHE A 1 189 ? 6.746 -31.922 -7.988 1 97.31 189 PHE A O 1
ATOM 1537 N N . ASN A 1 190 ? 7.285 -33.625 -9.273 1 94.75 190 ASN A N 1
ATOM 1538 C CA . ASN A 1 190 ? 6.004 -33.688 -9.961 1 94.75 190 ASN A CA 1
ATOM 1539 C C . ASN A 1 190 ? 4.895 -34.188 -9.039 1 94.75 190 ASN A C 1
ATOM 1541 O O . ASN A 1 190 ? 3.713 -34.094 -9.375 1 94.75 190 ASN A O 1
ATOM 1545 N N . GLU A 1 191 ? 5.277 -34.688 -7.879 1 95.94 191 GLU A N 1
ATOM 1546 C CA . GLU A 1 191 ? 4.297 -35.219 -6.938 1 95.94 191 GLU A CA 1
ATOM 1547 C C . GLU A 1 191 ? 4.078 -34.25 -5.766 1 95.94 191 GLU A C 1
ATOM 1549 O O . GLU A 1 191 ? 3.25 -34.531 -4.895 1 95.94 191 GLU A O 1
ATOM 1554 N N . LEU A 1 192 ? 4.832 -33.219 -5.75 1 96.25 192 LEU A N 1
ATOM 1555 C CA . LEU A 1 192 ? 4.617 -32.188 -4.727 1 96.25 192 LEU A CA 1
ATOM 1556 C C . LEU A 1 192 ? 3.256 -31.531 -4.902 1 96.25 192 LEU A C 1
ATOM 1558 O O . LEU A 1 192 ? 2.666 -31.578 -5.984 1 96.25 192 LEU A O 1
ATOM 1562 N N . PRO A 1 193 ? 2.715 -30.922 -3.867 1 95.94 193 PRO A N 1
ATOM 1563 C CA . PRO A 1 193 ? 1.409 -30.266 -4 1 95.94 193 PRO A CA 1
ATOM 1564 C C . PRO A 1 193 ? 1.354 -29.281 -5.172 1 95.94 193 PRO A C 1
ATOM 1566 O O . PRO A 1 193 ? 2.275 -28.484 -5.355 1 95.94 193 PRO A O 1
ATOM 1569 N N . PRO A 1 194 ? 0.282 -29.266 -5.961 1 96.75 194 PRO A N 1
ATOM 1570 C CA . PRO A 1 194 ? 0.19 -28.453 -7.172 1 96.75 194 PRO A CA 1
ATOM 1571 C C . PRO A 1 194 ? 0.324 -26.953 -6.883 1 96.75 194 PRO A C 1
ATOM 1573 O O . PRO A 1 194 ? 0.94 -26.234 -7.66 1 96.75 194 PRO A O 1
ATOM 1576 N N . TRP A 1 195 ? -0.191 -26.531 -5.746 1 96.94 195 TRP A N 1
ATOM 1577 C CA . TRP A 1 195 ? -0.158 -25.109 -5.453 1 96.94 195 TRP A CA 1
ATOM 1578 C C . TRP A 1 195 ? 1.278 -24.609 -5.344 1 96.94 195 TRP A C 1
ATOM 1580 O O . TRP A 1 195 ? 1.554 -23.422 -5.598 1 96.94 195 TRP A O 1
ATOM 1590 N N . GLN A 1 196 ? 2.229 -25.469 -4.977 1 97.25 196 GLN A N 1
ATOM 1591 C CA . GLN A 1 196 ? 3.631 -25.094 -4.871 1 97.25 196 GLN A CA 1
ATOM 1592 C C . GLN A 1 196 ? 4.258 -24.906 -6.25 1 97.25 196 GLN A C 1
ATOM 1594 O O . GLN A 1 196 ? 5.09 -24.031 -6.449 1 97.25 196 GLN A O 1
ATOM 1599 N N . ARG A 1 197 ? 3.793 -25.719 -7.172 1 96.81 197 ARG A N 1
ATOM 1600 C CA . ARG A 1 197 ? 4.445 -25.797 -8.477 1 96.81 197 ARG A CA 1
ATOM 1601 C C . ARG A 1 197 ? 3.746 -24.906 -9.492 1 96.81 197 ARG A C 1
ATOM 1603 O O . ARG A 1 197 ? 4.367 -24.438 -10.453 1 96.81 197 ARG A O 1
ATOM 1610 N N . ARG A 1 198 ? 2.471 -24.688 -9.227 1 97.25 198 ARG A N 1
ATOM 1611 C CA . ARG A 1 198 ? 1.683 -24.031 -10.266 1 97.25 198 ARG A CA 1
ATOM 1612 C C . ARG A 1 198 ? 0.943 -22.828 -9.703 1 97.25 198 ARG A C 1
ATOM 1614 O O . ARG A 1 198 ? 0.264 -22.109 -10.445 1 97.25 198 ARG A O 1
ATOM 1621 N N . GLY A 1 199 ? 1.059 -22.531 -8.492 1 98 199 GLY A N 1
ATOM 1622 C CA . GLY A 1 199 ? 0.318 -21.453 -7.875 1 98 199 GLY A CA 1
ATOM 1623 C C . GLY A 1 199 ? -1.139 -21.797 -7.621 1 98 199 GLY A C 1
ATOM 1624 O O . GLY A 1 199 ? -1.544 -22.953 -7.75 1 98 199 GLY A O 1
ATOM 1625 N N . SER A 1 200 ? -1.846 -20.828 -7.145 1 98.56 200 SER A N 1
ATOM 1626 C CA . SER A 1 200 ? -3.27 -20.984 -6.855 1 98.56 200 SER A CA 1
ATOM 1627 C C . SER A 1 200 ? -4.082 -19.875 -7.516 1 98.56 200 SER A C 1
ATOM 1629 O O . SER A 1 200 ? -3.58 -18.766 -7.719 1 98.56 200 SER A O 1
ATOM 1631 N N . GLY A 1 201 ? -5.297 -20.25 -7.883 1 98.56 201 GLY A N 1
ATOM 1632 C CA . GLY A 1 201 ? -6.227 -19.281 -8.453 1 98.56 201 GLY A CA 1
ATOM 1633 C C . GLY A 1 201 ? -7.398 -18.984 -7.543 1 98.56 201 GLY A C 1
ATOM 1634 O O . GLY A 1 201 ? -7.797 -19.812 -6.727 1 98.56 201 GLY A O 1
ATOM 1635 N N . VAL A 1 202 ? -7.859 -17.797 -7.574 1 98.62 202 VAL A N 1
ATOM 1636 C CA . VAL A 1 202 ? -9.094 -17.375 -6.918 1 98.62 202 VAL A CA 1
ATOM 1637 C C . VAL A 1 202 ? -10.109 -16.938 -7.965 1 98.62 202 VAL A C 1
ATOM 1639 O O . VAL A 1 202 ? -9.82 -16.078 -8.805 1 98.62 202 VAL A O 1
ATOM 1642 N N . VAL A 1 203 ? -11.305 -17.531 -7.895 1 97 203 VAL A N 1
ATOM 1643 C CA . VAL A 1 203 ? -12.32 -17.266 -8.914 1 97 203 VAL A CA 1
ATOM 1644 C C . VAL A 1 203 ? -13.672 -17.047 -8.25 1 97 203 VAL A C 1
ATOM 1646 O O . VAL A 1 203 ? -13.867 -17.406 -7.086 1 97 203 VAL A O 1
ATOM 1649 N N . TRP A 1 204 ? -14.547 -16.422 -9.062 1 95.5 204 TRP A N 1
ATOM 1650 C CA . TRP A 1 204 ? -15.93 -16.281 -8.625 1 95.5 204 TRP A CA 1
ATOM 1651 C C . TRP A 1 204 ? -16.734 -17.547 -8.93 1 95.5 204 TRP A C 1
ATOM 1653 O O . TRP A 1 204 ? -16.562 -18.141 -9.992 1 95.5 204 TRP A O 1
ATOM 1663 N N . GLU A 1 205 ? -17.516 -17.953 -7.973 1 92.75 205 GLU A N 1
ATOM 1664 C CA . GLU A 1 205 ? -18.453 -19.047 -8.227 1 92.75 205 GLU A CA 1
ATOM 1665 C C . GLU A 1 205 ? -19.875 -18.656 -7.82 1 92.75 205 GLU A C 1
ATOM 1667 O O . GLU A 1 205 ? -20.078 -17.922 -6.852 1 92.75 205 GLU A O 1
ATOM 1672 N N . GLN A 1 206 ? -20.859 -19.078 -8.617 1 89.25 206 GLN A N 1
ATOM 1673 C CA . GLN A 1 206 ? -22.266 -18.844 -8.32 1 89.25 206 GLN A CA 1
ATOM 1674 C C . GLN A 1 206 ? -22.828 -19.938 -7.422 1 89.25 206 GLN A C 1
ATOM 1676 O O . GLN A 1 206 ? -22.453 -21.109 -7.551 1 89.25 206 GLN A O 1
ATOM 1681 N N . TYR A 1 207 ? -23.547 -19.5 -6.484 1 87.75 207 TYR A N 1
ATOM 1682 C CA . TYR A 1 207 ? -24.219 -20.484 -5.656 1 87.75 207 TYR A CA 1
ATOM 1683 C C . TYR A 1 207 ? -25.641 -20.031 -5.305 1 87.75 207 TYR A C 1
ATOM 1685 O O . TYR A 1 207 ? -25.922 -18.844 -5.305 1 87.75 207 TYR A O 1
ATOM 1693 N N . GLU A 1 208 ? -26.531 -21.047 -5.199 1 86.62 208 GLU A N 1
ATOM 1694 C CA . GLU A 1 208 ? -27.938 -20.75 -4.891 1 86.62 208 GLU A CA 1
ATOM 1695 C C . GLU A 1 208 ? -28.156 -20.641 -3.385 1 86.62 208 GLU A C 1
ATOM 1697 O O . GLU A 1 208 ? -27.641 -21.438 -2.615 1 86.62 208 GLU A O 1
ATOM 1702 N N . LYS A 1 209 ? -28.625 -19.516 -3.004 1 83.69 209 LYS A N 1
ATOM 1703 C CA . LYS A 1 209 ? -29 -19.344 -1.604 1 83.69 209 LYS A CA 1
ATOM 1704 C C . LYS A 1 209 ? -30.516 -19.312 -1.44 1 83.69 209 LYS A C 1
ATOM 1706 O O . LYS A 1 209 ? -31.219 -18.641 -2.209 1 83.69 209 LYS A O 1
ATOM 1711 N N . GLU A 1 210 ? -30.984 -20.203 -0.556 1 82.69 210 GLU A N 1
ATOM 1712 C CA . GLU A 1 210 ? -32.406 -20.234 -0.279 1 82.69 210 GLU A CA 1
ATOM 1713 C C . GLU A 1 210 ? -32.812 -19.172 0.758 1 82.69 210 GLU A C 1
ATOM 1715 O O . GLU A 1 210 ? -32.094 -19 1.763 1 82.69 210 GLU A O 1
ATOM 1720 N N . GLY A 1 211 ? -33.531 -18.234 0.354 1 79.5 211 GLY A N 1
ATOM 1721 C CA . GLY A 1 211 ? -34.094 -17.266 1.297 1 79.5 211 GLY A CA 1
ATOM 1722 C C . GLY A 1 211 ? -35.594 -17.234 1.314 1 79.5 211 GLY A C 1
ATOM 1723 O O . GLY A 1 211 ? -36.25 -17.891 0.488 1 79.5 211 GLY A O 1
ATOM 1724 N N . ILE A 1 212 ? -36.125 -16.672 2.447 1 81.88 212 ILE A N 1
ATOM 1725 C CA . ILE A 1 212 ? -37.594 -16.562 2.596 1 81.88 212 ILE A CA 1
ATOM 1726 C C . ILE A 1 212 ? -38.031 -15.148 2.264 1 81.88 212 ILE A C 1
ATOM 1728 O O . ILE A 1 212 ? -37.469 -14.172 2.771 1 81.88 212 ILE A O 1
ATOM 1732 N N . ASN A 1 213 ? -38.875 -15.117 1.299 1 80.31 213 ASN A N 1
ATOM 1733 C CA . ASN A 1 213 ? -39.531 -13.828 1.058 1 80.31 213 ASN A CA 1
ATOM 1734 C C . ASN A 1 213 ? -40.312 -13.359 2.277 1 80.31 213 ASN A C 1
ATOM 1736 O O . ASN A 1 213 ? -41.281 -14.016 2.693 1 80.31 213 ASN A O 1
ATOM 1740 N N . PRO A 1 214 ? -39.75 -12.305 2.797 1 80.88 214 PRO A N 1
ATOM 1741 C CA . PRO A 1 214 ? -40.438 -11.891 4.031 1 80.88 214 PRO A CA 1
ATOM 1742 C C . PRO A 1 214 ? -41.906 -11.547 3.811 1 80.88 214 PRO A C 1
ATOM 1744 O O . PRO A 1 214 ? -42.688 -11.609 4.75 1 80.88 214 PRO A O 1
ATOM 1747 N N . VAL A 1 215 ? -42.219 -11.18 2.686 1 83.81 215 VAL A N 1
ATOM 1748 C CA . VAL A 1 215 ? -43.594 -10.773 2.398 1 83.81 215 VAL A CA 1
ATOM 1749 C C . VAL A 1 215 ? -44.469 -12.008 2.141 1 83.81 215 VAL A C 1
ATOM 1751 O O . VAL A 1 215 ? -45.562 -12.133 2.697 1 83.81 215 VAL A O 1
ATOM 1754 N N . THR A 1 216 ? -44.031 -12.93 1.345 1 85.69 216 THR A N 1
ATOM 1755 C CA . THR A 1 216 ? -44.844 -14.047 0.901 1 85.69 216 THR A CA 1
ATOM 1756 C C . THR A 1 216 ? -44.531 -15.297 1.713 1 85.69 216 THR A C 1
ATOM 1758 O O . THR A 1 216 ? -45.312 -16.266 1.698 1 85.69 216 THR A O 1
ATOM 1761 N N . GLY A 1 217 ? -43.531 -15.273 2.428 1 80.31 217 GLY A N 1
ATOM 1762 C CA . GLY A 1 217 ? -43.125 -16.422 3.223 1 80.31 217 GLY A CA 1
ATOM 1763 C C . GLY A 1 217 ? -42.562 -17.562 2.387 1 80.31 217 GLY A C 1
ATOM 1764 O O . GLY A 1 217 ? -42.25 -18.625 2.918 1 80.31 217 GLY A O 1
ATOM 1765 N N . GLN A 1 218 ? -42.562 -17.312 1.096 1 82.25 218 GLN A N 1
ATOM 1766 C CA . GLN A 1 218 ? -42.094 -18.375 0.198 1 82.25 218 GLN A CA 1
ATOM 1767 C C . GLN A 1 218 ? -40.594 -18.391 0.106 1 82.25 218 GLN A C 1
ATOM 1769 O O . GLN A 1 218 ? -39.938 -17.359 0.221 1 82.25 218 GLN A O 1
ATOM 1774 N N . THR A 1 219 ? -40.094 -19.641 0.057 1 84.19 219 THR A N 1
ATOM 1775 C CA . THR A 1 219 ? -38.656 -19.828 -0.131 1 84.19 219 THR A CA 1
ATOM 1776 C C . THR A 1 219 ? -38.25 -19.375 -1.529 1 84.19 219 THR A C 1
ATOM 1778 O O . THR A 1 219 ? -38.812 -19.828 -2.525 1 84.19 219 THR A O 1
ATOM 1781 N N . VAL A 1 220 ? -37.469 -18.344 -1.561 1 85.38 220 VAL A N 1
ATOM 1782 C CA . VAL A 1 220 ? -36.938 -17.875 -2.844 1 85.38 220 VAL A CA 1
ATOM 1783 C C . VAL A 1 220 ? -35.469 -18.219 -2.979 1 85.38 220 VAL A C 1
ATOM 1785 O O . VAL A 1 220 ? -34.719 -18.203 -1.99 1 85.38 220 VAL A O 1
ATOM 1788 N N . ARG A 1 221 ? -35.25 -18.828 -4.172 1 83.69 221 ARG A N 1
ATOM 1789 C CA . ARG A 1 221 ? -33.844 -19.156 -4.477 1 83.69 221 ARG A CA 1
ATOM 1790 C C . ARG A 1 221 ? -33.156 -18 -5.211 1 83.69 221 ARG A C 1
ATOM 1792 O O . ARG A 1 221 ? -33.688 -17.516 -6.215 1 83.69 221 ARG A O 1
ATOM 1799 N N . SER A 1 222 ? -32.219 -17.391 -4.426 1 87.06 222 SER A N 1
ATOM 1800 C CA . SER A 1 222 ? -31.469 -16.328 -5.078 1 87.06 222 SER A CA 1
ATOM 1801 C C . SER A 1 222 ? -30.047 -16.766 -5.391 1 87.06 222 SER A C 1
ATOM 1803 O O . SER A 1 222 ? -29.469 -17.562 -4.652 1 87.06 222 SER A O 1
ATOM 1805 N N . THR A 1 223 ? -29.594 -16.438 -6.648 1 85.5 223 THR A N 1
ATOM 1806 C CA . THR A 1 223 ? -28.219 -16.734 -7.062 1 85.5 223 THR A CA 1
ATOM 1807 C C . THR A 1 223 ? -27.25 -15.695 -6.516 1 85.5 223 THR A C 1
ATOM 1809 O O . THR A 1 223 ? -27.453 -14.492 -6.68 1 85.5 223 THR A O 1
ATOM 1812 N N . ARG A 1 224 ? -26.297 -16.203 -5.652 1 87.75 224 ARG A N 1
ATOM 1813 C CA . ARG A 1 224 ? -25.25 -15.336 -5.098 1 87.75 224 ARG A CA 1
ATOM 1814 C C . ARG A 1 224 ? -23.875 -15.773 -5.566 1 87.75 224 ARG A C 1
ATOM 1816 O O . ARG A 1 224 ? -23.719 -16.859 -6.145 1 87.75 224 ARG A O 1
ATOM 1823 N N . ARG A 1 225 ? -22.969 -14.836 -5.523 1 90.31 225 ARG A N 1
ATOM 1824 C CA . ARG A 1 225 ? -21.609 -15.164 -5.91 1 90.31 225 ARG A CA 1
ATOM 1825 C C . ARG A 1 225 ? -20.672 -15.164 -4.699 1 90.31 225 ARG A C 1
ATOM 1827 O O . ARG A 1 225 ? -20.875 -14.398 -3.754 1 90.31 225 ARG A O 1
ATOM 1834 N N . ARG A 1 226 ? -19.703 -16.094 -4.75 1 93.31 226 ARG A N 1
ATOM 1835 C CA . ARG A 1 226 ? -18.656 -16.156 -3.73 1 93.31 226 ARG A CA 1
ATOM 1836 C C . ARG A 1 226 ? -17.312 -16.531 -4.348 1 93.31 226 ARG A C 1
ATOM 1838 O O . ARG A 1 226 ? -17.25 -16.984 -5.492 1 93.31 226 ARG A O 1
ATOM 1845 N N . LEU A 1 227 ? -16.266 -16.297 -3.605 1 96.69 227 LEU A N 1
ATOM 1846 C CA . LEU A 1 227 ? -14.93 -16.625 -4.094 1 96.69 227 LEU A CA 1
ATOM 1847 C C . LEU A 1 227 ? -14.562 -18.078 -3.785 1 96.69 227 LEU A C 1
ATOM 1849 O O . LEU A 1 227 ? -14.883 -18.578 -2.707 1 96.69 227 LEU A O 1
ATOM 1853 N N . ARG A 1 228 ? -13.984 -18.688 -4.73 1 96.88 228 ARG A N 1
ATOM 1854 C CA . ARG A 1 228 ? -13.461 -20.031 -4.578 1 96.88 228 ARG A CA 1
ATOM 1855 C C . ARG A 1 228 ? -11.969 -20.094 -4.883 1 96.88 228 ARG A C 1
ATOM 1857 O O . ARG A 1 228 ? -11.508 -19.469 -5.836 1 96.88 228 ARG A O 1
ATOM 1864 N N . VAL A 1 229 ? -11.258 -20.828 -4.07 1 97.81 229 VAL A N 1
ATOM 1865 C CA . VAL A 1 229 ? -9.82 -21 -4.258 1 97.81 229 VAL A CA 1
ATOM 1866 C C . VAL A 1 229 ? -9.539 -22.297 -5.004 1 97.81 229 VAL A C 1
ATOM 1868 O O . VAL A 1 229 ? -10.07 -23.359 -4.652 1 97.81 229 VAL A O 1
ATOM 1871 N N . ASP A 1 230 ? -8.766 -22.203 -6.031 1 97.88 230 ASP A N 1
ATOM 1872 C CA . ASP A 1 230 ? -8.336 -23.375 -6.797 1 97.88 230 ASP A CA 1
ATOM 1873 C C . ASP A 1 230 ? -6.848 -23.641 -6.59 1 97.88 230 ASP A C 1
ATOM 1875 O O . ASP A 1 230 ? -6 -22.938 -7.141 1 97.88 230 ASP A O 1
ATOM 1879 N N . GLN A 1 231 ? -6.52 -24.719 -5.938 1 96.81 231 GLN A N 1
ATOM 1880 C CA . GLN A 1 231 ? -5.125 -25.047 -5.637 1 96.81 231 GLN A CA 1
ATOM 1881 C C . GLN A 1 231 ? -4.594 -26.125 -6.578 1 96.81 231 GLN A C 1
ATOM 1883 O O . GLN A 1 231 ? -3.457 -26.578 -6.426 1 96.81 231 GLN A O 1
ATOM 1888 N N . GLU A 1 232 ? -5.457 -26.531 -7.449 1 96.38 232 GLU A N 1
ATOM 1889 C CA . GLU A 1 232 ? -5.078 -27.531 -8.43 1 96.38 232 GLU A CA 1
ATOM 1890 C C . GLU A 1 232 ? -5.234 -27.016 -9.859 1 96.38 232 GLU A C 1
ATOM 1892 O O . GLU A 1 232 ? -5.965 -27.578 -10.664 1 96.38 232 GLU A O 1
ATOM 1897 N N . LEU A 1 233 ? -4.43 -26.047 -10.125 1 97.44 233 LEU A N 1
ATOM 1898 C CA . LEU A 1 233 ? -4.531 -25.406 -11.43 1 97.44 233 LEU A CA 1
ATOM 1899 C C . LEU A 1 233 ? -3.961 -26.312 -12.523 1 97.44 233 LEU A C 1
ATOM 1901 O O . LEU A 1 233 ? -2.941 -26.969 -12.32 1 97.44 233 LEU A O 1
ATOM 1905 N N . PRO A 1 234 ? -4.66 -26.375 -13.641 1 96.75 234 PRO A N 1
ATOM 1906 C CA . PRO A 1 234 ? -4.094 -27.109 -14.773 1 96.75 234 PRO A CA 1
ATOM 1907 C C . PRO A 1 234 ? -2.893 -26.406 -15.398 1 96.75 234 PRO A C 1
ATOM 1909 O O . PRO A 1 234 ? -2.453 -25.359 -14.891 1 96.75 234 PRO A O 1
ATOM 1912 N N . MET A 1 235 ? -2.279 -27.031 -16.422 1 95.44 235 MET A N 1
ATOM 1913 C CA . MET A 1 235 ? -1.11 -26.469 -17.078 1 95.44 235 MET A CA 1
ATOM 1914 C C . MET A 1 235 ? -1.35 -26.312 -18.578 1 95.44 235 MET A C 1
ATOM 1916 O O . MET A 1 235 ? -2.271 -26.922 -19.125 1 95.44 235 MET A O 1
ATOM 1920 N N . LYS A 1 236 ? -0.573 -25.469 -19.188 1 94.06 236 LYS A N 1
ATOM 1921 C CA . LYS A 1 236 ? -0.506 -25.328 -20.641 1 94.06 236 LYS A CA 1
ATOM 1922 C C . LYS A 1 236 ? -1.893 -25.109 -21.234 1 94.06 236 LYS A C 1
ATOM 1924 O O . LYS A 1 236 ? -2.629 -24.219 -20.797 1 94.06 236 LYS A O 1
ATOM 1929 N N . ASP A 1 237 ? -2.297 -25.922 -22.172 1 95.25 237 ASP A N 1
ATOM 1930 C CA . ASP A 1 237 ? -3.545 -25.719 -22.891 1 95.25 237 ASP A CA 1
ATOM 1931 C C . ASP A 1 237 ? -4.75 -25.812 -21.969 1 95.25 237 ASP A C 1
ATOM 1933 O O . ASP A 1 237 ? -5.742 -25.094 -22.141 1 95.25 237 ASP A O 1
ATOM 1937 N N . ALA A 1 238 ? -4.648 -26.688 -21.016 1 97.12 238 ALA A N 1
ATOM 1938 C CA . ALA A 1 238 ? -5.746 -26.828 -20.062 1 97.12 238 ALA A CA 1
ATOM 1939 C C . ALA A 1 238 ? -5.887 -25.562 -19.203 1 97.12 238 ALA A C 1
ATOM 1941 O O . ALA A 1 238 ? -6.996 -25.188 -18.828 1 97.12 238 ALA A O 1
ATOM 1942 N N . TYR A 1 239 ? -4.797 -24.953 -18.891 1 97.5 239 TYR A N 1
ATOM 1943 C CA . TYR A 1 239 ? -4.84 -23.703 -18.141 1 97.5 239 TYR A CA 1
ATOM 1944 C C . TYR A 1 239 ? -5.43 -22.578 -19 1 97.5 239 TYR A C 1
ATOM 1946 O O . TYR A 1 239 ? -6.195 -21.75 -18.5 1 97.5 239 TYR A O 1
ATOM 1954 N N . ASP A 1 240 ? -5.117 -22.594 -20.297 1 96.75 240 ASP A N 1
ATOM 1955 C CA . ASP A 1 240 ? -5.719 -21.625 -21.219 1 96.75 240 ASP A CA 1
ATOM 1956 C C . ASP A 1 240 ? -7.242 -21.75 -21.219 1 96.75 240 ASP A C 1
ATOM 1958 O O . ASP A 1 240 ? -7.945 -20.734 -21.156 1 96.75 240 ASP A O 1
ATOM 1962 N N . ALA A 1 241 ? -7.668 -22.953 -21.328 1 96.88 241 ALA A N 1
ATOM 1963 C CA . ALA A 1 241 ? -9.109 -23.203 -21.328 1 96.88 241 ALA A CA 1
ATOM 1964 C C . ALA A 1 241 ? -9.742 -22.75 -20.016 1 96.88 241 ALA A C 1
ATOM 1966 O O . ALA A 1 241 ? -10.844 -22.203 -20 1 96.88 241 ALA A O 1
ATOM 1967 N N . TYR A 1 242 ? -9.039 -23.078 -18.938 1 96.81 242 TYR A N 1
ATOM 1968 C CA . TYR A 1 242 ? -9.469 -22.672 -17.609 1 96.81 242 TYR A CA 1
ATOM 1969 C C . TYR A 1 242 ? -9.664 -21.156 -17.531 1 96.81 242 TYR A C 1
ATOM 1971 O O . TYR A 1 242 ? -10.688 -20.688 -17.031 1 96.81 242 TYR A O 1
ATOM 1979 N N . LEU A 1 243 ? -8.789 -20.328 -18.078 1 96.94 243 LEU A N 1
ATOM 1980 C CA . LEU A 1 243 ? -8.812 -18.875 -18.047 1 96.94 243 LEU A CA 1
ATOM 1981 C C . LEU A 1 243 ? -9.883 -18.344 -18.984 1 96.94 243 LEU A C 1
ATOM 1983 O O . LEU A 1 243 ? -10.609 -17.406 -18.641 1 96.94 243 LEU A O 1
ATOM 1987 N N . ARG A 1 244 ? -10.016 -18.953 -20.156 1 95.69 244 ARG A N 1
ATOM 1988 C CA . ARG A 1 244 ? -10.984 -18.5 -21.141 1 95.69 244 ARG A CA 1
ATOM 1989 C C . ARG A 1 244 ? -12.406 -18.609 -20.594 1 95.69 244 ARG A C 1
ATOM 1991 O O . ARG A 1 244 ? -13.25 -17.75 -20.875 1 95.69 244 ARG A O 1
ATOM 1998 N N . GLU A 1 245 ? -12.625 -19.625 -19.891 1 93 245 GLU A N 1
ATOM 1999 C CA . GLU A 1 245 ? -13.938 -19.797 -19.281 1 93 245 GLU A CA 1
ATOM 2000 C C . GLU A 1 245 ? -14.281 -18.656 -18.344 1 93 245 GLU A C 1
ATOM 2002 O O . GLU A 1 245 ? -15.438 -18.234 -18.266 1 93 245 GLU A O 1
ATOM 2007 N N . ARG A 1 246 ? -13.344 -18.156 -17.703 1 91.06 246 ARG A N 1
ATOM 2008 C CA . ARG A 1 246 ? -13.555 -17.109 -16.703 1 91.06 246 ARG A CA 1
ATOM 2009 C C . ARG A 1 246 ? -13.57 -15.727 -17.344 1 91.06 246 ARG A C 1
ATOM 2011 O O . ARG A 1 246 ? -14.102 -14.781 -16.75 1 91.06 246 ARG A O 1
ATOM 2018 N N . MET A 1 247 ? -12.953 -15.609 -18.469 1 92.25 247 MET A N 1
ATOM 2019 C CA . MET A 1 247 ? -12.883 -14.328 -19.156 1 92.25 247 MET A CA 1
ATOM 2020 C C . MET A 1 247 ? -14.18 -14.055 -19.922 1 92.25 247 MET A C 1
ATOM 2022 O O . MET A 1 247 ? -14.43 -12.93 -20.344 1 92.25 247 MET A O 1
ATOM 2026 N N . ARG A 1 248 ? -14.945 -15.133 -20.047 1 85.94 248 ARG A N 1
ATOM 2027 C CA . ARG A 1 248 ? -16.203 -14.961 -20.766 1 85.94 248 ARG A CA 1
ATOM 2028 C C . ARG A 1 248 ? -17.203 -14.133 -19.953 1 85.94 248 ARG A C 1
ATOM 2030 O O . ARG A 1 248 ? -17.266 -14.281 -18.719 1 85.94 248 ARG A O 1
ATOM 2037 N N . PRO A 1 249 ? -17.844 -13.133 -20.672 1 72.19 249 PRO A N 1
ATOM 2038 C CA . PRO A 1 249 ? -18.859 -12.352 -19.969 1 72.19 249 PRO A CA 1
ATOM 2039 C C . PRO A 1 249 ? -19.969 -13.227 -19.375 1 72.19 249 PRO A C 1
ATOM 2041 O O . PRO A 1 249 ? -20.281 -14.281 -19.922 1 72.19 249 PRO A O 1
ATOM 2044 N N . GLU A 1 250 ? -20.25 -13.086 -18.031 1 60.53 250 GLU A N 1
ATOM 2045 C CA . GLU A 1 250 ? -21.375 -13.828 -17.469 1 60.53 250 GLU A CA 1
ATOM 2046 C C . GLU A 1 250 ? -22.641 -13.617 -18.281 1 60.53 250 GLU A C 1
ATOM 2048 O O . GLU A 1 250 ? -22.953 -12.492 -18.688 1 60.53 250 GLU A O 1
ATOM 2053 N N . SER A 1 251 ? -23.016 -14.586 -19.047 1 47.34 251 SER A N 1
ATOM 2054 C CA . SER A 1 251 ? -24.312 -14.523 -19.719 1 47.34 251 SER A CA 1
ATOM 2055 C C . SER A 1 251 ? -25.438 -14.305 -18.734 1 47.34 251 SER A C 1
ATOM 2057 O O . SER A 1 251 ? -25.375 -14.766 -17.594 1 47.34 251 SER A O 1
ATOM 2059 N N . MET B 1 1 ? 9.508 -20.703 -29.484 1 49.25 1 MET B N 1
ATOM 2060 C CA . MET B 1 1 ? 9.922 -19.359 -29.125 1 49.25 1 MET B CA 1
ATOM 2061 C C . MET B 1 1 ? 10.828 -19.375 -27.906 1 49.25 1 MET B C 1
ATOM 2063 O O . MET B 1 1 ? 10.633 -20.172 -26.984 1 49.25 1 MET B O 1
ATOM 2067 N N . ASP B 1 2 ? 12.008 -18.766 -27.953 1 56.06 2 ASP B N 1
ATOM 2068 C CA . ASP B 1 2 ? 13.008 -18.672 -26.906 1 56.06 2 ASP B CA 1
ATOM 2069 C C . ASP B 1 2 ? 12.414 -18.078 -25.625 1 56.06 2 ASP B C 1
ATOM 2071 O O . ASP B 1 2 ? 11.68 -17.094 -25.688 1 56.06 2 ASP B O 1
ATOM 2075 N N . PRO B 1 3 ? 12.391 -18.844 -24.547 1 60.75 3 PRO B N 1
ATOM 2076 C CA . PRO B 1 3 ? 11.805 -18.391 -23.281 1 60.75 3 PRO B CA 1
ATOM 2077 C C . PRO B 1 3 ? 12.156 -16.953 -22.938 1 60.75 3 PRO B C 1
ATOM 2079 O O . PRO B 1 3 ? 11.328 -16.234 -22.375 1 60.75 3 PRO B O 1
ATOM 2082 N N . SER B 1 4 ? 13.328 -16.594 -23.25 1 65.06 4 SER B N 1
ATOM 2083 C CA . SER B 1 4 ? 13.758 -15.219 -22.984 1 65.06 4 SER B CA 1
ATOM 2084 C C . SER B 1 4 ? 12.969 -14.219 -23.828 1 65.06 4 SER B C 1
ATOM 2086 O O . SER B 1 4 ? 12.586 -13.148 -23.344 1 65.06 4 SER B O 1
ATOM 2088 N N . ASP B 1 5 ? 12.734 -14.664 -25.094 1 68.81 5 ASP B N 1
ATOM 2089 C CA . ASP B 1 5 ? 11.961 -13.805 -25.984 1 68.81 5 ASP B CA 1
ATOM 2090 C C . ASP B 1 5 ? 10.516 -13.664 -25.516 1 68.81 5 ASP B C 1
ATOM 2092 O O . ASP B 1 5 ? 9.945 -12.578 -25.562 1 68.81 5 ASP B O 1
ATOM 2096 N N . PHE B 1 6 ? 10.039 -14.734 -24.984 1 75.19 6 PHE B N 1
ATOM 2097 C CA . PHE B 1 6 ? 8.664 -14.758 -24.484 1 75.19 6 PHE B CA 1
ATOM 2098 C C . PHE B 1 6 ? 8.508 -13.828 -23.297 1 75.19 6 PHE B C 1
ATOM 2100 O O . PHE B 1 6 ? 7.582 -13.016 -23.25 1 75.19 6 PHE B O 1
ATOM 2107 N N . GLU B 1 7 ? 9.43 -13.875 -22.422 1 76 7 GLU B N 1
ATOM 2108 C CA . GLU B 1 7 ? 9.422 -13.008 -21.25 1 76 7 GLU B CA 1
ATOM 2109 C C . GLU B 1 7 ? 9.555 -11.539 -21.641 1 76 7 GLU B C 1
ATOM 2111 O O . GLU B 1 7 ? 8.875 -10.68 -21.078 1 76 7 GLU B O 1
ATOM 2116 N N . SER B 1 8 ? 10.461 -11.312 -22.562 1 74.5 8 SER B N 1
ATOM 2117 C CA . SER B 1 8 ? 10.664 -9.945 -23.031 1 74.5 8 SER B CA 1
ATOM 2118 C C . SER B 1 8 ? 9.383 -9.367 -23.609 1 74.5 8 SER B C 1
ATOM 2120 O O . SER B 1 8 ? 9.055 -8.203 -23.359 1 74.5 8 SER B O 1
ATOM 2122 N N . ARG B 1 9 ? 8.672 -10.148 -24.375 1 75.25 9 ARG B N 1
ATOM 2123 C CA . ARG B 1 9 ? 7.418 -9.695 -24.969 1 75.25 9 ARG B CA 1
ATOM 2124 C C . ARG B 1 9 ? 6.379 -9.406 -23.906 1 75.25 9 ARG B C 1
ATOM 2126 O O . ARG B 1 9 ? 5.629 -8.43 -24 1 75.25 9 ARG B O 1
ATOM 2133 N N . MET B 1 10 ? 6.352 -10.195 -22.844 1 81.31 10 MET B N 1
ATOM 2134 C CA . MET B 1 10 ? 5.395 -9.992 -21.766 1 81.31 10 MET B CA 1
ATOM 2135 C C . MET B 1 10 ? 5.703 -8.711 -21 1 81.31 10 MET B C 1
ATOM 2137 O O . MET B 1 10 ? 4.793 -7.984 -20.594 1 81.31 10 MET B O 1
ATOM 2141 N N . ARG B 1 11 ? 6.945 -8.477 -20.922 1 79.81 11 ARG B N 1
ATOM 2142 C CA . ARG B 1 11 ? 7.367 -7.289 -20.172 1 79.81 11 ARG B CA 1
ATOM 2143 C C . ARG B 1 11 ? 6.996 -6.016 -20.922 1 79.81 11 ARG B C 1
ATOM 2145 O O . ARG B 1 11 ? 6.898 -4.941 -20.328 1 79.81 11 ARG B O 1
ATOM 2152 N N . GLU B 1 12 ? 6.77 -6.176 -22.234 1 76.81 12 GLU B N 1
ATOM 2153 C CA . GLU B 1 12 ? 6.332 -5.027 -23.031 1 76.81 12 GLU B CA 1
ATOM 2154 C C . GLU B 1 12 ? 4.957 -4.543 -22.578 1 76.81 12 GLU B C 1
ATOM 2156 O O . GLU B 1 12 ? 4.598 -3.385 -22.812 1 76.81 12 GLU B O 1
ATOM 2161 N N . GLY B 1 13 ? 4.203 -5.371 -21.922 1 82.44 13 GLY B N 1
ATOM 2162 C CA . GLY B 1 13 ? 2.887 -5 -21.422 1 82.44 13 GLY B CA 1
ATOM 2163 C C . GLY B 1 13 ? 2.941 -4.176 -20.156 1 82.44 13 GLY B C 1
ATOM 2164 O O . GLY B 1 13 ? 1.932 -3.607 -19.734 1 82.44 13 GLY B O 1
ATOM 2165 N N . GLU B 1 14 ? 4.105 -4.195 -19.562 1 82.62 14 GLU B N 1
ATOM 2166 C CA . GLU B 1 14 ? 4.312 -3.34 -18.406 1 82.62 14 GLU B CA 1
ATOM 2167 C C . GLU B 1 14 ? 4.543 -1.889 -18.828 1 82.62 14 GLU B C 1
ATOM 2169 O O . GLU B 1 14 ? 5.633 -1.347 -18.625 1 82.62 14 GLU B O 1
ATOM 2174 N N . PHE B 1 15 ? 3.543 -1.245 -19.203 1 79.88 15 PHE B N 1
ATOM 2175 C CA . PHE B 1 15 ? 3.527 -0.02 -20 1 79.88 15 PHE B CA 1
ATOM 2176 C C . PHE B 1 15 ? 4.062 1.154 -19.188 1 79.88 15 PHE B C 1
ATOM 2178 O O . PHE B 1 15 ? 4.723 2.041 -19.734 1 79.88 15 PHE B O 1
ATOM 2185 N N . PHE B 1 16 ? 3.871 1.152 -17.938 1 81.56 16 PHE B N 1
ATOM 2186 C CA . PHE B 1 16 ? 4.203 2.322 -17.125 1 81.56 16 PHE B CA 1
ATOM 2187 C C . PHE B 1 16 ? 5.504 2.104 -16.375 1 81.56 16 PHE B C 1
ATOM 2189 O O . PHE B 1 16 ? 5.93 2.963 -15.594 1 81.56 16 PHE B O 1
ATOM 2196 N N . HIS B 1 17 ? 6.094 0.983 -16.625 1 82.62 17 HIS B N 1
ATOM 2197 C CA . HIS B 1 17 ? 7.262 0.58 -15.852 1 82.62 17 HIS B CA 1
ATOM 2198 C C . HIS B 1 17 ? 8.445 1.502 -16.125 1 82.62 17 HIS B C 1
ATOM 2200 O O . HIS B 1 17 ? 9.336 1.643 -15.281 1 82.62 17 HIS B O 1
ATOM 2206 N N . SER B 1 18 ? 8.453 2.207 -17.188 1 81.44 18 SER B N 1
ATOM 2207 C CA . SER B 1 18 ? 9.594 3.035 -17.562 1 81.44 18 SER B CA 1
ATOM 2208 C C . SER B 1 18 ? 9.422 4.469 -17.062 1 81.44 18 SER B C 1
ATOM 2210 O O . SER B 1 18 ? 10.359 5.266 -17.125 1 81.44 18 SER B O 1
ATOM 2212 N N . LEU B 1 19 ? 8.25 4.785 -16.578 1 88.44 19 LEU B N 1
ATOM 2213 C CA . LEU B 1 19 ? 7.98 6.156 -16.156 1 88.44 19 LEU B CA 1
ATOM 2214 C C . LEU B 1 19 ? 8.789 6.52 -14.922 1 88.44 19 LEU B C 1
ATOM 2216 O O . LEU B 1 19 ? 8.82 5.758 -13.953 1 88.44 19 LEU B O 1
ATOM 2220 N N . ARG B 1 20 ? 9.477 7.668 -15.008 1 91.56 20 ARG B N 1
ATOM 2221 C CA . ARG B 1 20 ? 10.328 8.156 -13.922 1 91.56 20 ARG B CA 1
ATOM 2222 C C . ARG B 1 20 ? 9.945 9.57 -13.523 1 91.56 20 ARG B C 1
ATOM 2224 O O . ARG B 1 20 ? 9.484 10.359 -14.352 1 91.56 20 ARG B O 1
ATOM 2231 N N . LEU B 1 21 ? 10.125 9.805 -12.25 1 91.69 21 LEU B N 1
ATOM 2232 C CA . LEU B 1 21 ? 10.047 11.203 -11.828 1 91.69 21 LEU B CA 1
ATOM 2233 C C . LEU B 1 21 ? 11.172 12.023 -12.453 1 91.69 21 LEU B C 1
ATOM 2235 O O . LEU B 1 21 ? 12.289 11.523 -12.641 1 91.69 21 LEU B O 1
ATOM 2239 N N . LEU B 1 22 ? 10.867 13.258 -12.773 1 88.81 22 LEU B N 1
ATOM 2240 C CA . LEU B 1 22 ? 11.844 14.156 -13.375 1 88.81 22 LEU B CA 1
ATOM 2241 C C . LEU B 1 22 ? 13.07 14.305 -12.484 1 88.81 22 LEU B C 1
ATOM 2243 O O . LEU B 1 22 ? 12.961 14.695 -11.32 1 88.81 22 LEU B O 1
ATOM 2247 N N . ARG B 1 23 ? 14.164 14.023 -13.055 1 89.44 23 ARG B N 1
ATOM 2248 C CA . ARG B 1 23 ? 15.414 14.18 -12.32 1 89.44 23 ARG B CA 1
ATOM 2249 C C . ARG B 1 23 ? 15.664 15.648 -11.977 1 89.44 23 ARG B C 1
ATOM 2251 O O . ARG B 1 23 ? 15.422 16.531 -12.805 1 89.44 23 ARG B O 1
ATOM 2258 N N . GLY B 1 24 ? 16.109 15.891 -10.734 1 91.19 24 GLY B N 1
ATOM 2259 C CA . GLY B 1 24 ? 16.422 17.25 -10.328 1 91.19 24 GLY B CA 1
ATOM 2260 C C . GLY B 1 24 ? 15.234 18 -9.758 1 91.19 24 GLY B C 1
ATOM 2261 O O . GLY B 1 24 ? 15.367 19.109 -9.25 1 91.19 24 GLY B O 1
ATOM 2262 N N . ALA B 1 25 ? 14.07 17.391 -9.859 1 94.44 25 ALA B N 1
ATOM 2263 C CA . ALA B 1 25 ? 12.883 18.016 -9.289 1 94.44 25 ALA B CA 1
ATOM 2264 C C . ALA B 1 25 ? 12.688 17.609 -7.836 1 94.44 25 ALA B C 1
ATOM 2266 O O . ALA B 1 25 ? 13.047 16.484 -7.449 1 94.44 25 ALA B O 1
ATOM 2267 N N . TRP B 1 26 ? 12.141 18.578 -7.043 1 95.44 26 TRP B N 1
ATOM 2268 C CA . TRP B 1 26 ? 11.648 18.203 -5.723 1 95.44 26 TRP B CA 1
ATOM 2269 C C . TRP B 1 26 ? 10.461 17.25 -5.832 1 95.44 26 TRP B C 1
ATOM 2271 O O . TRP B 1 26 ? 9.672 17.328 -6.781 1 95.44 26 TRP B O 1
ATOM 2281 N N . CYS B 1 27 ? 10.398 16.375 -4.883 1 96.38 27 CYS B N 1
ATOM 2282 C CA . CYS B 1 27 ? 9.328 15.391 -4.914 1 96.38 27 CYS B CA 1
ATOM 2283 C C . CYS B 1 27 ? 8.664 15.266 -3.551 1 96.38 27 CYS B C 1
ATOM 2285 O O . CYS B 1 27 ? 9.336 15.328 -2.52 1 96.38 27 CYS B O 1
ATOM 2287 N N . VAL B 1 28 ? 7.352 15.195 -3.576 1 97.88 28 VAL B N 1
ATOM 2288 C CA . VAL B 1 28 ? 6.59 14.828 -2.387 1 97.88 28 VAL B CA 1
ATOM 2289 C C . VAL B 1 28 ? 5.742 13.586 -2.678 1 97.88 28 VAL B C 1
ATOM 2291 O O . VAL B 1 28 ? 5.016 13.547 -3.672 1 97.88 28 VAL B O 1
ATOM 2294 N N . LEU B 1 29 ? 5.934 12.539 -1.92 1 98.12 29 LEU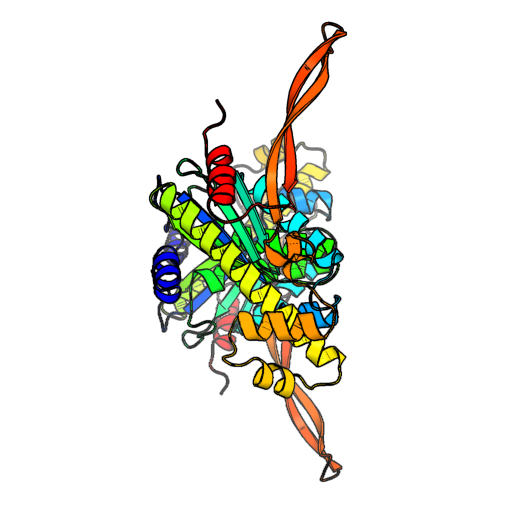 B N 1
ATOM 2295 C CA . LEU B 1 29 ? 4.977 11.438 -1.901 1 98.12 29 LEU B CA 1
ATOM 2296 C C . LEU B 1 29 ? 3.91 11.664 -0.837 1 98.12 29 LEU B C 1
ATOM 2298 O O . LEU B 1 29 ? 4.227 11.812 0.345 1 98.12 29 LEU B O 1
ATOM 2302 N N . ARG B 1 30 ? 2.707 11.734 -1.254 1 98.25 30 ARG B N 1
ATOM 2303 C CA . ARG B 1 30 ? 1.595 11.922 -0.327 1 98.25 30 ARG B CA 1
ATOM 2304 C C . ARG B 1 30 ? 0.746 10.656 -0.229 1 98.25 30 ARG B C 1
ATOM 2306 O O . ARG B 1 30 ? 0.27 10.148 -1.243 1 98.25 30 ARG B O 1
ATOM 2313 N N . VAL B 1 31 ? 0.613 10.133 0.91 1 98.56 31 VAL B N 1
ATOM 2314 C CA . VAL B 1 31 ? -0.288 9.008 1.129 1 98.56 31 VAL B CA 1
ATOM 2315 C C . VAL B 1 31 ? -1.548 9.484 1.849 1 98.56 31 VAL B C 1
ATOM 2317 O O . VAL B 1 31 ? -1.503 10.445 2.619 1 98.56 31 VAL B O 1
ATOM 2320 N N . ASP B 1 32 ? -2.645 8.875 1.585 1 97.94 32 ASP B N 1
ATOM 2321 C CA . ASP B 1 32 ? -3.951 9.234 2.127 1 97.94 32 ASP B CA 1
ATOM 2322 C C . ASP B 1 32 ? -4.785 7.996 2.43 1 97.94 32 ASP B C 1
ATOM 2324 O O . ASP B 1 32 ? -4.859 7.074 1.612 1 97.94 32 ASP B O 1
ATOM 2328 N N . GLY B 1 33 ? -5.379 7.973 3.557 1 98 33 GLY B N 1
ATOM 2329 C CA . GLY B 1 33 ? -6.195 6.84 3.951 1 98 33 GLY B CA 1
ATOM 2330 C C . GLY B 1 33 ? -7.441 6.676 3.102 1 98 33 GLY B C 1
ATOM 2331 O O . GLY B 1 33 ? -8.125 7.66 2.795 1 98 33 GLY B O 1
ATOM 2332 N N . ARG B 1 34 ? -7.703 5.441 2.758 1 96.56 34 ARG B N 1
ATOM 2333 C CA . ARG B 1 34 ? -8.922 5.141 2.014 1 96.56 34 ARG B CA 1
ATOM 2334 C C . ARG B 1 34 ? -10.07 4.789 2.957 1 96.56 34 ARG B C 1
ATOM 2336 O O . ARG B 1 34 ? -9.984 3.809 3.701 1 96.56 34 ARG B O 1
ATOM 2343 N N . GLY B 1 35 ? -11.141 5.535 2.891 1 94.56 35 GLY B N 1
ATOM 2344 C CA . GLY B 1 35 ? -12.305 5.25 3.715 1 94.56 35 GLY B CA 1
ATOM 2345 C C . GLY B 1 35 ? -12.07 5.531 5.188 1 94.56 35 GLY B C 1
ATOM 2346 O O . GLY B 1 35 ? -12.656 4.867 6.051 1 94.56 35 GLY B O 1
ATOM 2347 N N . PHE B 1 36 ? -11.266 6.484 5.484 1 95.5 36 PHE B N 1
ATOM 2348 C CA . PHE B 1 36 ? -10.875 6.719 6.871 1 95.5 36 PHE B CA 1
ATOM 2349 C C . PHE B 1 36 ? -11.977 7.43 7.637 1 95.5 36 PHE B C 1
ATOM 2351 O O . PHE B 1 36 ? -12.023 7.379 8.867 1 95.5 36 PHE B O 1
ATOM 2358 N N . SER B 1 37 ? -12.828 8.148 6.973 1 91.81 37 SER B N 1
ATOM 2359 C CA . SER B 1 37 ? -13.945 8.758 7.691 1 91.81 37 SER B CA 1
ATOM 2360 C C . SER B 1 37 ? -14.727 7.719 8.484 1 91.81 37 SER B C 1
ATOM 2362 O O . SER B 1 37 ? -14.914 7.859 9.695 1 91.81 37 SER B O 1
ATOM 2364 N N . ARG B 1 38 ? -15.156 6.629 7.84 1 92.56 38 ARG B N 1
ATOM 2365 C CA . ARG B 1 38 ? -15.891 5.547 8.492 1 92.56 38 ARG B CA 1
ATOM 2366 C C . ARG B 1 38 ? -14.977 4.75 9.414 1 92.56 38 ARG B C 1
ATOM 2368 O O . ARG B 1 38 ? -15.383 4.363 10.516 1 92.56 38 ARG B O 1
ATOM 2375 N N . PHE B 1 39 ? -13.797 4.574 8.961 1 95.75 39 PHE B N 1
ATOM 2376 C CA . PHE B 1 39 ? -12.812 3.812 9.727 1 95.75 39 PHE B CA 1
ATOM 2377 C C . PHE B 1 39 ? -12.586 4.445 11.094 1 95.75 39 PHE B C 1
ATOM 2379 O O . PHE B 1 39 ? -12.641 3.762 12.117 1 95.75 39 PHE B O 1
ATOM 2386 N N . THR B 1 40 ? -12.367 5.746 11.133 1 94.56 40 THR B N 1
ATOM 2387 C CA . THR B 1 40 ? -12.016 6.426 12.375 1 94.56 40 THR B CA 1
ATOM 2388 C C . THR B 1 40 ? -13.234 6.566 13.281 1 94.56 40 THR B C 1
ATOM 2390 O O . THR B 1 40 ? -13.109 6.559 14.508 1 94.56 40 THR B O 1
ATOM 2393 N N . GLU B 1 41 ? -14.398 6.672 12.703 1 93.44 41 GLU B N 1
ATOM 2394 C CA . GLU B 1 41 ? -15.625 6.742 13.508 1 93.44 41 GLU B CA 1
ATOM 2395 C C . GLU B 1 41 ? -15.828 5.461 14.305 1 93.44 41 GLU B C 1
ATOM 2397 O O . GLU B 1 41 ? -16.344 5.5 15.43 1 93.44 41 GLU B O 1
ATOM 2402 N N . THR B 1 42 ? -15.367 4.383 13.758 1 94.12 42 THR B N 1
ATOM 2403 C CA . THR B 1 42 ? -15.586 3.072 14.359 1 94.12 42 THR B CA 1
ATOM 2404 C C . THR B 1 42 ? -14.523 2.783 15.422 1 94.12 42 THR B C 1
ATOM 2406 O O . THR B 1 42 ? -14.797 2.123 16.422 1 94.12 42 THR B O 1
ATOM 2409 N N . HIS B 1 43 ? -13.367 3.393 15.25 1 96 43 HIS B N 1
ATOM 2410 C CA . HIS B 1 43 ? -12.266 2.848 16.031 1 96 43 HIS B CA 1
ATOM 2411 C C . HIS B 1 43 ? -11.656 3.908 16.938 1 96 43 HIS B C 1
ATOM 2413 O O . HIS B 1 43 ? -10.914 3.584 17.875 1 96 43 HIS B O 1
ATOM 2419 N N . TYR B 1 44 ? -12.023 5.172 16.703 1 97 44 TYR B N 1
ATOM 2420 C CA . TYR B 1 44 ? -11.336 6.23 17.438 1 97 44 TYR B CA 1
ATOM 2421 C C . TYR B 1 44 ? -12.328 7.293 17.891 1 97 44 TYR B C 1
ATOM 2423 O O . TYR B 1 44 ? -13.453 7.367 17.406 1 97 44 TYR B O 1
ATOM 2431 N N . ASP B 1 45 ? -11.805 8.086 18.812 1 95.88 45 ASP B N 1
ATOM 2432 C CA . ASP B 1 45 ? -12.594 9.234 19.25 1 95.88 45 ASP B CA 1
ATOM 2433 C C . ASP B 1 45 ? -12.648 10.305 18.172 1 95.88 45 ASP B C 1
ATOM 2435 O O . ASP B 1 45 ? -11.719 10.438 17.375 1 95.88 45 ASP B O 1
ATOM 2439 N N . LYS B 1 46 ? -13.734 11.07 18.203 1 95.12 46 LYS B N 1
ATOM 2440 C CA . LYS B 1 46 ? -13.922 12.148 17.234 1 95.12 46 LYS B CA 1
ATOM 2441 C C . LYS B 1 46 ? -14.023 13.5 17.938 1 95.12 46 LYS B C 1
ATOM 2443 O O . LYS B 1 46 ? -14.562 13.594 19.047 1 95.12 46 LYS B O 1
ATOM 2448 N N . PRO B 1 47 ? -13.469 14.641 17.391 1 95.56 47 PRO B N 1
ATOM 2449 C CA . PRO B 1 47 ? -12.883 14.742 16.062 1 95.56 47 PRO B CA 1
ATOM 2450 C C . PRO B 1 47 ? -11.414 14.328 16.031 1 95.56 47 PRO B C 1
ATOM 2452 O O . PRO B 1 47 ? -10.867 14.062 14.953 1 95.56 47 PRO B O 1
ATOM 2455 N N . PHE B 1 48 ? -10.758 14.289 17.188 1 96.12 48 PHE B N 1
ATOM 2456 C CA . PHE B 1 48 ? -9.344 13.922 17.219 1 96.12 48 PHE B CA 1
ATOM 2457 C C . PHE B 1 48 ? -9.086 12.875 18.312 1 96.12 48 PHE B C 1
ATOM 2459 O O . PHE B 1 48 ? -9.688 12.93 19.375 1 96.12 48 PHE B O 1
ATOM 2466 N N . ASP B 1 49 ? -8.242 11.953 17.984 1 97.19 49 ASP B N 1
ATOM 2467 C CA . ASP B 1 49 ? -7.84 10.875 18.875 1 97.19 49 ASP B CA 1
ATOM 2468 C C . ASP B 1 49 ? -6.32 10.75 18.953 1 97.19 49 ASP B C 1
ATOM 2470 O O . ASP B 1 49 ? -5.656 10.617 17.922 1 97.19 49 ASP B O 1
ATOM 2474 N N . VAL B 1 50 ? -5.801 10.758 20.094 1 96.69 50 VAL B N 1
ATOM 2475 C CA . VAL B 1 50 ? -4.355 10.758 20.297 1 96.69 50 VAL B CA 1
ATOM 2476 C C . VAL B 1 50 ? -3.756 9.453 19.766 1 96.69 50 VAL B C 1
ATOM 2478 O O . VAL B 1 50 ? -2.645 9.445 19.234 1 96.69 50 VAL B O 1
ATOM 2481 N N . ARG B 1 51 ? -4.41 8.328 19.969 1 97 51 ARG B N 1
ATOM 2482 C CA . ARG B 1 51 ? -3.912 7.051 19.469 1 97 51 ARG B CA 1
ATOM 2483 C C . ARG B 1 51 ? -3.771 7.07 17.953 1 97 51 ARG B C 1
ATOM 2485 O O . ARG B 1 51 ? -2.773 6.598 17.406 1 97 51 ARG B O 1
ATOM 2492 N N . MET B 1 52 ? -4.828 7.594 17.297 1 97.62 52 MET B N 1
ATOM 2493 C CA . MET B 1 52 ? -4.781 7.742 15.836 1 97.62 52 MET B CA 1
ATOM 2494 C C . MET B 1 52 ? -3.604 8.617 15.422 1 97.62 52 MET B C 1
ATOM 2496 O O . MET B 1 52 ? -2.875 8.273 14.484 1 97.62 52 MET B O 1
ATOM 2500 N N . HIS B 1 53 ? -3.469 9.695 16.125 1 97.62 53 HIS B N 1
ATOM 2501 C CA . HIS B 1 53 ? -2.377 10.617 15.836 1 97.62 53 HIS B CA 1
ATOM 2502 C C . HIS B 1 53 ? -1.022 9.938 15.984 1 97.62 53 HIS B C 1
ATOM 2504 O O . HIS B 1 53 ? -0.149 10.086 15.125 1 97.62 53 HIS B O 1
ATOM 2510 N N . GLU B 1 54 ? -0.868 9.188 17.016 1 97.88 54 GLU B N 1
ATOM 2511 C CA . GLU B 1 54 ? 0.387 8.492 17.281 1 97.88 54 GLU B CA 1
ATOM 2512 C C . GLU B 1 54 ? 0.672 7.449 16.203 1 97.88 54 GLU B C 1
ATOM 2514 O O . GLU B 1 54 ? 1.821 7.273 15.789 1 97.88 54 GLU B O 1
ATOM 2519 N N . GLN B 1 55 ? -0.314 6.758 15.781 1 98.5 55 GLN B N 1
ATOM 2520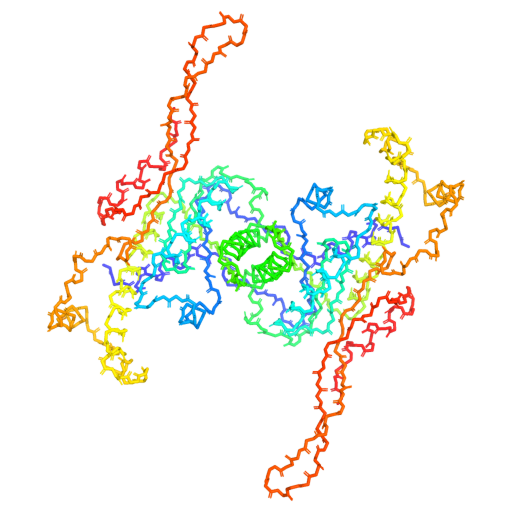 C CA . GLN B 1 55 ? -0.16 5.766 14.727 1 98.5 55 GLN B CA 1
ATOM 2521 C C . GLN B 1 55 ? 0.22 6.426 13.406 1 98.5 55 GLN B C 1
ATOM 2523 O O . GLN B 1 55 ? 1.039 5.895 12.648 1 98.5 55 GLN B O 1
ATOM 2528 N N . MET B 1 56 ? -0.366 7.59 13.164 1 98.62 56 MET B N 1
ATOM 2529 C CA . MET B 1 56 ? -0.034 8.328 11.945 1 98.62 56 MET B CA 1
ATOM 2530 C C . MET B 1 56 ? 1.406 8.828 11.992 1 98.62 56 MET B C 1
ATOM 2532 O O . MET B 1 56 ? 2.115 8.781 10.984 1 98.62 56 MET B O 1
ATOM 2536 N N . VAL B 1 57 ? 1.817 9.289 13.148 1 98.62 57 VAL B N 1
ATOM 2537 C CA . VAL B 1 57 ? 3.189 9.758 13.328 1 98.62 57 VAL B CA 1
ATOM 2538 C C . VAL B 1 57 ? 4.16 8.594 13.148 1 98.62 57 VAL B C 1
ATOM 2540 O O . VAL B 1 57 ? 5.207 8.742 12.516 1 98.62 57 VAL B O 1
ATOM 2543 N N . ARG B 1 58 ? 3.836 7.457 13.688 1 98.56 58 ARG B N 1
ATOM 2544 C CA . ARG B 1 58 ? 4.648 6.262 13.492 1 98.56 58 ARG B CA 1
ATOM 2545 C C . ARG B 1 58 ? 4.742 5.895 12.016 1 98.56 58 ARG B C 1
ATOM 2547 O O . ARG B 1 58 ? 5.816 5.531 11.531 1 98.56 58 ARG B O 1
ATOM 2554 N N . THR B 1 59 ? 3.668 5.941 11.359 1 98.88 59 THR B N 1
ATOM 2555 C CA . THR B 1 59 ? 3.617 5.637 9.93 1 98.88 59 THR B CA 1
ATOM 2556 C C . THR B 1 59 ? 4.457 6.633 9.133 1 98.88 59 THR B C 1
ATOM 2558 O O . THR B 1 59 ? 5.234 6.238 8.266 1 98.88 59 THR B O 1
ATOM 2561 N N . ALA B 1 60 ? 4.332 7.918 9.484 1 98.88 60 ALA B N 1
ATOM 2562 C CA . ALA B 1 60 ? 5.125 8.961 8.828 1 98.88 60 ALA B CA 1
ATOM 2563 C C . ALA B 1 60 ? 6.617 8.734 9.055 1 98.88 60 ALA B C 1
ATOM 2565 O O . ALA B 1 60 ? 7.422 8.906 8.141 1 98.88 60 ALA B O 1
ATOM 2566 N N . SER B 1 61 ? 6.945 8.336 10.25 1 98.75 61 SER B N 1
ATOM 2567 C CA . SER B 1 61 ? 8.336 8.078 10.602 1 98.75 61 SER B CA 1
ATOM 2568 C C . SER B 1 61 ? 8.898 6.914 9.789 1 98.75 61 SER B C 1
ATOM 2570 O O . SER B 1 61 ? 10.016 6.996 9.273 1 98.75 61 SER B O 1
ATOM 2572 N N . ALA B 1 62 ? 8.125 5.871 9.672 1 98.62 62 ALA B N 1
ATOM 2573 C CA . ALA B 1 62 ? 8.547 4.707 8.898 1 98.62 62 ALA B CA 1
ATOM 2574 C C . ALA B 1 62 ? 8.766 5.074 7.438 1 98.62 62 ALA B C 1
ATOM 2576 O O . ALA B 1 62 ? 9.758 4.66 6.824 1 98.62 62 ALA B O 1
ATOM 2577 N N . LEU B 1 63 ? 7.863 5.863 6.859 1 98.75 63 LEU B N 1
ATOM 2578 C CA . LEU B 1 63 ? 7.984 6.301 5.473 1 98.75 63 LEU B CA 1
ATOM 2579 C C . LEU B 1 63 ? 9.242 7.137 5.273 1 98.75 63 LEU B C 1
ATOM 2581 O O . LEU B 1 63 ? 10 6.91 4.324 1 98.75 63 LEU B O 1
ATOM 2585 N N . LEU B 1 64 ? 9.414 8.086 6.191 1 98.5 64 LEU B N 1
ATOM 2586 C CA . LEU B 1 64 ? 10.555 8.984 6.102 1 98.5 64 LEU B CA 1
ATOM 2587 C C . LEU B 1 64 ? 11.867 8.203 6.156 1 98.5 64 LEU B C 1
ATOM 2589 O O . LEU B 1 64 ? 12.766 8.445 5.348 1 98.5 64 LEU B O 1
ATOM 2593 N N . GLU B 1 65 ? 11.938 7.285 7.051 1 97.62 65 GLU B N 1
ATOM 2594 C CA . GLU B 1 65 ? 13.156 6.516 7.266 1 97.62 65 GLU B CA 1
ATOM 2595 C C . GLU B 1 65 ? 13.406 5.547 6.113 1 97.62 65 GLU B C 1
ATOM 2597 O O . GLU B 1 65 ? 14.492 5.543 5.523 1 97.62 65 GLU B O 1
ATOM 2602 N N . GLU B 1 66 ? 12.445 4.785 5.73 1 97.19 66 GLU B N 1
ATOM 2603 C CA . GLU B 1 66 ? 12.609 3.73 4.734 1 97.19 66 GLU B CA 1
ATOM 2604 C C . GLU B 1 66 ? 12.844 4.312 3.346 1 97.19 66 GLU B C 1
ATOM 2606 O O . GLU B 1 66 ? 13.578 3.732 2.539 1 97.19 66 GLU B O 1
ATOM 2611 N N . LEU B 1 67 ? 12.211 5.445 3.043 1 97.69 67 LEU B N 1
ATOM 2612 C CA . LEU B 1 67 ? 12.336 6.031 1.712 1 97.69 67 LEU B CA 1
ATOM 2613 C C . LEU B 1 67 ? 13.422 7.102 1.685 1 97.69 67 LEU B C 1
ATOM 2615 O O . LEU B 1 67 ? 13.648 7.734 0.65 1 97.69 67 LEU B O 1
ATOM 2619 N N . GLN B 1 68 ? 13.992 7.305 2.855 1 96.38 68 GLN B N 1
ATOM 2620 C CA . GLN B 1 68 ? 15.117 8.234 2.957 1 96.38 68 GLN B CA 1
ATOM 2621 C C . GLN B 1 68 ? 14.695 9.648 2.578 1 96.38 68 GLN B C 1
ATOM 2623 O O . GLN B 1 68 ? 15.344 10.289 1.749 1 96.38 68 GLN B O 1
ATOM 2628 N N . GLY B 1 69 ? 13.594 10.078 3.178 1 97 69 GLY B N 1
ATOM 2629 C CA . GLY B 1 69 ? 13.094 11.422 2.934 1 97 69 GLY B CA 1
ATOM 2630 C C . GLY B 1 69 ? 13.773 12.477 3.797 1 97 69 GLY B C 1
ATOM 2631 O O . GLY B 1 69 ? 14.617 12.148 4.633 1 97 69 GLY B O 1
ATOM 2632 N N . LEU B 1 70 ? 13.406 13.727 3.566 1 97 70 LEU B N 1
ATOM 2633 C CA . LEU B 1 70 ? 13.984 14.867 4.27 1 97 70 LEU B CA 1
ATOM 2634 C C . LEU B 1 70 ? 13.078 15.305 5.422 1 97 70 LEU B C 1
ATOM 2636 O O . LEU B 1 70 ? 13.57 15.695 6.484 1 97 70 LEU B O 1
ATOM 2640 N N . TYR B 1 71 ? 11.859 15.312 5.18 1 98.25 71 TYR B N 1
ATOM 2641 C CA . TYR B 1 71 ? 10.828 15.82 6.074 1 98.25 71 TYR B CA 1
ATOM 2642 C C . TYR B 1 71 ? 9.492 15.125 5.82 1 98.25 71 TYR B C 1
ATOM 2644 O O . TYR B 1 71 ? 9.125 14.875 4.668 1 98.25 71 TYR B O 1
ATOM 2652 N N . ALA B 1 72 ? 8.828 14.711 6.875 1 98.81 72 ALA B N 1
ATOM 2653 C CA . ALA B 1 72 ? 7.473 14.195 6.746 1 98.81 72 ALA B CA 1
ATOM 2654 C C . ALA B 1 72 ? 6.48 15.055 7.523 1 98.81 72 ALA B C 1
ATOM 2656 O O . ALA B 1 72 ? 6.781 15.508 8.633 1 98.81 72 ALA B O 1
ATOM 2657 N N . TYR B 1 73 ? 5.379 15.375 6.91 1 98.81 73 TYR B N 1
ATOM 2658 C CA . TYR B 1 73 ? 4.262 16.109 7.496 1 98.81 73 TYR B CA 1
ATOM 2659 C C . TYR B 1 73 ? 3.006 15.25 7.535 1 98.81 73 TYR B C 1
ATOM 2661 O O . TYR B 1 73 ? 2.646 14.617 6.539 1 98.81 73 TYR B O 1
ATOM 2669 N N . THR B 1 74 ? 2.365 15.109 8.688 1 98.75 74 THR B N 1
ATOM 2670 C CA . THR B 1 74 ? 1.138 14.328 8.758 1 98.75 74 THR B CA 1
ATOM 2671 C C . THR B 1 74 ? 0.017 15.125 9.414 1 98.75 74 THR B C 1
ATOM 2673 O O . THR B 1 74 ? 0.258 15.883 10.352 1 98.75 74 THR B O 1
ATOM 2676 N N . GLU B 1 75 ? -1.109 14.992 8.859 1 96.38 75 GLU B N 1
ATOM 2677 C CA . GLU B 1 75 ? -2.357 15.539 9.391 1 96.38 75 GLU B CA 1
ATOM 2678 C C . GLU B 1 75 ? -3.537 14.625 9.062 1 96.38 75 GLU B C 1
ATOM 2680 O O . GLU B 1 75 ? -3.676 14.156 7.934 1 96.38 75 GLU B O 1
ATOM 2685 N N . SER B 1 76 ? -4.367 14.383 10.062 1 95.12 76 SER B N 1
ATOM 2686 C CA . SER B 1 76 ? -5.5 13.477 9.898 1 95.12 76 SER B CA 1
ATOM 2687 C C . SER B 1 76 ? -5.055 12.133 9.336 1 95.12 76 SER B C 1
ATOM 2689 O O . SER B 1 76 ? -4.203 11.461 9.922 1 95.12 76 SER B O 1
ATOM 2691 N N . ASP B 1 77 ? -5.539 11.781 8.18 1 97.31 77 ASP B N 1
ATOM 2692 C CA . ASP B 1 77 ? -5.176 10.492 7.598 1 97.31 77 ASP B CA 1
ATOM 2693 C C . ASP B 1 77 ? -4.238 10.672 6.41 1 97.31 77 ASP B C 1
ATOM 2695 O O . ASP B 1 77 ? -4.152 9.797 5.543 1 97.31 77 ASP B O 1
ATOM 2699 N N . GLU B 1 78 ? -3.545 11.812 6.355 1 98.25 78 GLU B N 1
ATOM 2700 C CA . GLU B 1 78 ? -2.654 12.117 5.242 1 98.25 78 GLU B CA 1
ATOM 2701 C C . GLU B 1 78 ? -1.214 12.281 5.715 1 98.25 78 GLU B C 1
ATOM 2703 O O . GLU B 1 78 ? -0.967 12.828 6.793 1 98.25 78 GLU B O 1
ATOM 2708 N N . ILE B 1 79 ? -0.276 11.805 4.938 1 98.88 79 ILE B N 1
ATOM 2709 C CA . ILE B 1 79 ? 1.15 11.992 5.18 1 98.88 79 ILE B CA 1
ATOM 2710 C C . ILE B 1 79 ? 1.831 12.477 3.898 1 98.88 79 ILE B C 1
ATOM 2712 O O . ILE B 1 79 ? 1.605 11.914 2.822 1 98.88 79 ILE B O 1
ATOM 2716 N N . SER B 1 80 ? 2.619 13.531 3.994 1 98.75 80 SER B N 1
ATOM 2717 C CA . SER B 1 80 ? 3.459 14.023 2.904 1 98.75 80 SER B CA 1
ATOM 2718 C C . SER B 1 80 ? 4.938 13.875 3.24 1 98.75 80 SER B C 1
ATOM 2720 O O . SER B 1 80 ? 5.406 14.391 4.258 1 98.75 80 SER B O 1
ATOM 2722 N N . VAL B 1 81 ? 5.68 13.18 2.412 1 98.81 81 VAL B N 1
ATOM 2723 C CA . VAL B 1 81 ? 7.117 13.016 2.617 1 98.81 81 VAL B CA 1
ATOM 2724 C C . VAL B 1 81 ? 7.883 13.758 1.529 1 98.81 81 VAL B C 1
ATOM 2726 O O . VAL B 1 81 ? 7.641 13.555 0.337 1 98.81 81 VAL B O 1
ATOM 2729 N N . LEU B 1 82 ? 8.812 14.57 1.952 1 98.56 82 LEU B N 1
ATOM 2730 C CA . LEU B 1 82 ? 9.586 15.422 1.056 1 98.56 82 LEU B CA 1
ATOM 2731 C C . LEU B 1 82 ? 10.922 14.766 0.705 1 98.56 82 LEU B C 1
ATOM 2733 O O . LEU B 1 82 ? 11.617 14.258 1.585 1 98.56 82 LEU B O 1
ATOM 2737 N N . PHE B 1 83 ? 11.25 14.797 -0.573 1 97.56 83 PHE B N 1
ATOM 2738 C CA . PHE B 1 83 ? 12.516 14.266 -1.051 1 97.56 83 PHE B CA 1
ATOM 2739 C C . PHE B 1 83 ? 13.297 15.336 -1.818 1 97.56 83 PHE B C 1
ATOM 2741 O O . PHE B 1 83 ? 12.703 16.125 -2.555 1 97.56 83 PHE B O 1
ATOM 2748 N N . ARG B 1 84 ? 14.578 15.289 -1.742 1 95.69 84 ARG B N 1
ATOM 2749 C CA . ARG B 1 84 ? 15.453 16.234 -2.424 1 95.69 84 ARG B CA 1
ATOM 2750 C C . ARG B 1 84 ? 15.539 15.93 -3.916 1 95.69 84 ARG B C 1
ATOM 2752 O O . ARG B 1 84 ? 15.242 14.812 -4.344 1 95.69 84 ARG B O 1
ATOM 2759 N N . PRO B 1 85 ? 15.977 16.922 -4.641 1 94.31 85 PRO B N 1
ATOM 2760 C CA . PRO B 1 85 ? 16.141 16.719 -6.082 1 94.31 85 PRO B CA 1
ATOM 2761 C C . PRO B 1 85 ? 17.109 15.602 -6.418 1 94.31 85 PRO B C 1
ATOM 2763 O O . PRO B 1 85 ? 16.953 14.922 -7.438 1 94.31 85 PRO B O 1
ATOM 2766 N N . GLU B 1 86 ? 18.062 15.305 -5.582 1 93.44 86 GLU B N 1
ATOM 2767 C CA . GLU B 1 86 ? 19.094 14.312 -5.863 1 93.44 86 GLU B CA 1
ATOM 2768 C C . GLU B 1 86 ? 18.656 12.914 -5.445 1 93.44 86 GLU B C 1
ATOM 2770 O O . GLU B 1 86 ? 19.312 11.922 -5.777 1 93.44 86 GLU B O 1
ATOM 2775 N N . TRP B 1 87 ? 17.562 12.891 -4.652 1 93.38 87 TRP B N 1
ATOM 2776 C CA . TRP B 1 87 ? 17.016 11.602 -4.219 1 93.38 87 TRP B CA 1
ATOM 2777 C C . TRP B 1 87 ? 16.75 10.695 -5.414 1 93.38 87 TRP B C 1
ATOM 2779 O O . TRP B 1 87 ? 16.156 11.125 -6.406 1 93.38 87 TRP B O 1
ATOM 2789 N N . SER B 1 88 ? 17.234 9.406 -5.387 1 92.38 88 SER B N 1
ATOM 2790 C CA . SER B 1 88 ? 17.125 8.562 -6.57 1 92.38 88 SER B CA 1
ATOM 2791 C C . SER B 1 88 ? 16.812 7.117 -6.188 1 92.38 88 SER B C 1
ATOM 2793 O O . SER B 1 88 ? 17.172 6.184 -6.906 1 92.38 88 SER B O 1
ATOM 2795 N N . LEU B 1 89 ? 16.188 7.012 -5.102 1 92.94 89 LEU B N 1
ATOM 2796 C CA . LEU B 1 89 ? 15.75 5.676 -4.707 1 92.94 89 LEU B CA 1
ATOM 2797 C C . LEU B 1 89 ? 14.914 5.031 -5.809 1 92.94 89 LEU B C 1
ATOM 2799 O O . LEU B 1 89 ? 14.039 5.676 -6.383 1 92.94 89 LEU B O 1
ATOM 2803 N N . TYR B 1 90 ? 15.156 3.719 -6.199 1 93.81 90 TYR B N 1
ATOM 2804 C CA . TYR B 1 90 ? 14.484 2.926 -7.219 1 93.81 90 TYR B CA 1
ATOM 2805 C C . TYR B 1 90 ? 14.461 3.656 -8.555 1 93.81 90 TYR B C 1
ATOM 2807 O O . TYR B 1 90 ? 13.469 3.609 -9.281 1 93.81 90 TYR B O 1
ATOM 2815 N N . ASP B 1 91 ? 15.523 4.426 -8.766 1 93.25 91 ASP B N 1
ATOM 2816 C CA . ASP B 1 91 ? 15.695 5.164 -10.016 1 93.25 91 ASP B CA 1
ATOM 2817 C C . ASP B 1 91 ? 14.5 6.07 -10.281 1 93.25 91 ASP B C 1
ATOM 2819 O O . ASP B 1 91 ? 14.086 6.234 -11.438 1 93.25 91 ASP B O 1
ATOM 2823 N N . ARG B 1 92 ? 13.781 6.512 -9.18 1 93.88 92 ARG B N 1
ATOM 2824 C CA . ARG B 1 92 ? 12.648 7.426 -9.242 1 93.88 92 ARG B CA 1
ATOM 2825 C C . ARG B 1 92 ? 11.531 6.848 -10.109 1 93.88 92 ARG B C 1
ATOM 2827 O O . ARG B 1 92 ? 10.844 7.586 -10.82 1 93.88 92 ARG B O 1
ATOM 2834 N N . GLU B 1 93 ? 11.461 5.516 -10.094 1 94.06 93 GLU B N 1
ATOM 2835 C CA . GLU B 1 93 ? 10.391 4.852 -10.836 1 94.06 93 GLU B CA 1
ATOM 2836 C C . GLU B 1 93 ? 9.031 5.141 -10.219 1 94.06 93 GLU B C 1
ATOM 2838 O O . GLU B 1 93 ? 8.797 4.82 -9.055 1 94.06 93 GLU B O 1
ATOM 2843 N N . VAL B 1 94 ? 8.062 5.668 -11.031 1 93.75 94 VAL B N 1
ATOM 2844 C CA . VAL B 1 94 ? 6.793 6.18 -10.531 1 93.75 94 VAL B CA 1
ATOM 2845 C C . VAL B 1 94 ? 5.98 5.039 -9.922 1 93.75 94 VAL B C 1
ATOM 2847 O O . VAL B 1 94 ? 5.555 5.117 -8.766 1 93.75 94 VAL B O 1
ATOM 2850 N N . GLU B 1 95 ? 5.773 3.939 -10.609 1 94.19 95 GLU B N 1
ATOM 2851 C CA . GLU B 1 95 ? 4.965 2.82 -10.133 1 94.19 95 GLU B CA 1
ATOM 2852 C C . GLU B 1 95 ? 5.52 2.248 -8.836 1 94.19 95 GLU B C 1
ATOM 2854 O O . GLU B 1 95 ? 4.766 1.951 -7.906 1 94.19 95 GLU B O 1
ATOM 2859 N N . LYS B 1 96 ? 6.836 2.098 -8.82 1 96 96 LYS B N 1
ATOM 2860 C CA . LYS B 1 96 ? 7.504 1.538 -7.645 1 96 96 LYS B CA 1
ATOM 2861 C C . LYS B 1 96 ? 7.332 2.443 -6.43 1 96 96 LYS B C 1
ATOM 2863 O O . LYS B 1 96 ? 6.938 1.983 -5.355 1 96 96 LYS B O 1
ATOM 2868 N N . LEU B 1 97 ? 7.551 3.711 -6.621 1 97 97 LEU B N 1
ATOM 2869 C CA . LEU B 1 97 ? 7.539 4.645 -5.5 1 97 97 LEU B CA 1
ATOM 2870 C C . LEU B 1 97 ? 6.121 4.844 -4.973 1 97 97 LEU B C 1
ATOM 2872 O O . LEU B 1 97 ? 5.898 4.836 -3.76 1 97 97 LEU B O 1
ATOM 2876 N N . VAL B 1 98 ? 5.199 4.977 -5.875 1 97.38 98 VAL B N 1
ATOM 2877 C CA . VAL B 1 98 ? 3.809 5.207 -5.5 1 97.38 98 VAL B CA 1
ATOM 2878 C C . VAL B 1 98 ? 3.248 3.965 -4.809 1 97.38 98 VAL B C 1
ATOM 2880 O O . VAL B 1 98 ? 2.602 4.066 -3.764 1 97.38 98 VAL B O 1
ATOM 2883 N N . SER B 1 99 ? 3.521 2.801 -5.289 1 98.06 99 SER B N 1
ATOM 2884 C CA . SER B 1 99 ? 3.016 1.562 -4.707 1 98.06 99 SER B CA 1
ATOM 2885 C C . SER B 1 99 ? 3.709 1.249 -3.385 1 98.06 99 SER B C 1
ATOM 2887 O O . SER B 1 99 ? 3.053 0.896 -2.402 1 98.06 99 SER B O 1
ATOM 2889 N N . LEU B 1 100 ? 4.988 1.41 -3.365 1 98.12 100 LEU B N 1
ATOM 2890 C CA . LEU B 1 100 ? 5.754 1.078 -2.168 1 98.12 100 LEU B CA 1
ATOM 2891 C C . LEU B 1 100 ? 5.363 1.987 -1.006 1 98.12 100 LEU B C 1
ATOM 2893 O O . LEU B 1 100 ? 5.262 1.532 0.136 1 98.12 100 LEU B O 1
ATOM 2897 N N . SER B 1 101 ? 5.211 3.262 -1.268 1 98.69 101 SER B N 1
ATOM 2898 C CA . SER B 1 101 ? 4.816 4.184 -0.205 1 98.69 101 SER B CA 1
ATOM 2899 C C . SER B 1 101 ? 3.445 3.822 0.358 1 98.69 101 SER B C 1
ATOM 2901 O O . SER B 1 101 ? 3.25 3.82 1.575 1 98.69 101 SER B O 1
ATOM 2903 N N . ALA B 1 102 ? 2.527 3.508 -0.514 1 98.81 102 ALA B N 1
ATOM 2904 C CA . ALA B 1 102 ? 1.205 3.078 -0.068 1 98.81 102 ALA B CA 1
ATOM 2905 C C . ALA B 1 102 ? 1.288 1.775 0.721 1 98.81 102 ALA B C 1
ATOM 2907 O O . ALA B 1 102 ? 0.642 1.63 1.762 1 98.81 102 ALA B O 1
ATOM 2908 N N . GLY B 1 103 ? 2.045 0.834 0.201 1 98.88 103 GLY B N 1
ATOM 2909 C CA . GLY B 1 103 ? 2.229 -0.433 0.891 1 98.88 103 GLY B CA 1
ATOM 2910 C C . GLY B 1 103 ? 2.854 -0.278 2.266 1 98.88 103 GLY B C 1
ATOM 2911 O O . GLY B 1 103 ? 2.383 -0.875 3.236 1 98.88 103 GLY B O 1
ATOM 2912 N N . LEU B 1 104 ? 3.885 0.515 2.34 1 98.81 104 LEU B N 1
ATOM 2913 C CA . LEU B 1 104 ? 4.594 0.744 3.594 1 98.81 104 LEU B CA 1
ATOM 2914 C C . LEU B 1 104 ? 3.684 1.416 4.617 1 98.81 104 LEU B C 1
ATOM 2916 O O . LEU B 1 104 ? 3.645 1.01 5.781 1 98.81 104 LEU B O 1
ATOM 2920 N N . ALA B 1 105 ? 2.959 2.424 4.176 1 98.88 105 ALA B N 1
ATOM 2921 C CA . ALA B 1 105 ? 2.035 3.119 5.066 1 98.88 105 ALA B CA 1
ATOM 2922 C C . ALA B 1 105 ? 0.954 2.174 5.582 1 98.88 105 ALA B C 1
ATOM 2924 O O . ALA B 1 105 ? 0.685 2.127 6.785 1 98.88 105 ALA B O 1
ATOM 2925 N N . SER B 1 106 ? 0.4 1.365 4.684 1 98.94 106 SER B N 1
ATOM 2926 C CA . SER B 1 106 ? -0.693 0.464 5.035 1 98.94 106 SER B CA 1
ATOM 2927 C C . SER B 1 106 ? -0.223 -0.634 5.984 1 98.94 106 SER B C 1
ATOM 2929 O O . SER B 1 106 ? -0.907 -0.957 6.957 1 98.94 106 SER B O 1
ATOM 2931 N N . ALA B 1 107 ? 0.924 -1.199 5.695 1 98.88 107 ALA B N 1
ATOM 2932 C CA . ALA B 1 107 ? 1.465 -2.25 6.551 1 98.88 107 ALA B CA 1
ATOM 2933 C C . ALA B 1 107 ? 1.774 -1.714 7.945 1 98.88 107 ALA B C 1
ATOM 2935 O O . ALA B 1 107 ? 1.395 -2.32 8.953 1 98.88 107 ALA B O 1
ATOM 2936 N N . THR B 1 108 ? 2.445 -0.549 8.023 1 98.81 108 THR B N 1
ATOM 2937 C CA . THR B 1 108 ? 2.871 0.035 9.289 1 98.81 108 THR B CA 1
ATOM 2938 C C . THR B 1 108 ? 1.663 0.411 10.148 1 98.81 108 THR B C 1
ATOM 2940 O O . THR B 1 108 ? 1.592 0.05 11.32 1 98.81 108 THR B O 1
ATOM 2943 N N . PHE B 1 109 ? 0.722 1.145 9.531 1 98.81 109 PHE B N 1
ATOM 2944 C CA . PHE B 1 109 ? -0.456 1.581 10.273 1 98.81 109 PHE B CA 1
ATOM 2945 C C . PHE B 1 109 ? -1.283 0.385 10.727 1 98.81 109 PHE B C 1
ATOM 2947 O O . PHE B 1 109 ? -1.718 0.326 11.883 1 98.81 109 PHE B O 1
ATOM 2954 N N . THR B 1 110 ? -1.502 -0.595 9.844 1 98.75 110 THR B N 1
ATOM 2955 C CA . THR B 1 110 ? -2.283 -1.785 10.164 1 98.75 110 THR B CA 1
ATOM 2956 C C . THR B 1 110 ? -1.671 -2.537 11.336 1 98.75 110 THR B C 1
ATOM 2958 O O . THR B 1 110 ? -2.387 -2.979 12.242 1 98.75 110 THR B O 1
ATOM 2961 N N . HIS B 1 111 ? -0.394 -2.693 11.273 1 98.62 111 HIS B N 1
ATOM 2962 C CA . HIS B 1 111 ? 0.284 -3.398 12.352 1 98.62 111 HIS B CA 1
ATOM 2963 C C . HIS B 1 111 ? 0.137 -2.654 13.672 1 98.62 111 HIS B C 1
ATOM 2965 O O . HIS B 1 111 ? -0.115 -3.27 14.711 1 98.62 111 HIS B O 1
ATOM 2971 N N . ALA B 1 112 ? 0.305 -1.34 13.648 1 97.88 112 ALA B N 1
ATOM 2972 C CA . ALA B 1 112 ? 0.225 -0.516 14.852 1 97.88 112 ALA B CA 1
ATOM 2973 C C . ALA B 1 112 ? -1.196 -0.489 15.406 1 97.88 112 ALA B C 1
ATOM 2975 O O . ALA B 1 112 ? -1.398 -0.548 16.625 1 97.88 112 ALA B O 1
ATOM 2976 N N . ALA B 1 113 ? -2.195 -0.418 14.531 1 97.31 113 ALA B N 1
ATOM 2977 C CA . ALA B 1 113 ? -3.59 -0.246 14.922 1 97.31 113 ALA B CA 1
ATOM 2978 C C . ALA B 1 113 ? -4.242 -1.59 15.234 1 97.31 113 ALA B C 1
ATOM 2980 O O . ALA B 1 113 ? -5.262 -1.648 15.922 1 97.31 113 ALA B O 1
ATOM 2981 N N . GLY B 1 114 ? -3.738 -2.68 14.641 1 97.06 114 GLY B N 1
ATOM 2982 C CA . GLY B 1 114 ? -4.309 -4 14.844 1 97.06 114 GLY B CA 1
ATOM 2983 C C . GLY B 1 114 ? -5.531 -4.266 13.984 1 97.06 114 GLY B C 1
ATOM 2984 O O . GLY B 1 114 ? -6.195 -5.293 14.141 1 97.06 114 GLY B O 1
ATOM 2985 N N . VAL B 1 115 ? -5.863 -3.326 13.141 1 96.88 115 VAL B N 1
ATOM 2986 C CA . VAL B 1 115 ? -6.965 -3.447 12.188 1 96.88 115 VAL B CA 1
ATOM 2987 C C . VAL B 1 115 ? -6.516 -2.971 10.812 1 96.88 115 VAL B C 1
ATOM 2989 O O . VAL B 1 115 ? -5.734 -2.021 10.703 1 96.88 115 VAL B O 1
ATOM 2992 N N . PRO B 1 116 ? -7.02 -3.613 9.781 1 97.56 116 PRO B N 1
ATOM 2993 C CA . PRO B 1 116 ? -6.578 -3.232 8.438 1 97.56 116 PRO B CA 1
ATOM 2994 C C . PRO B 1 116 ? -6.938 -1.792 8.086 1 97.56 116 PRO B C 1
ATOM 2996 O O . PRO B 1 116 ? -8.086 -1.378 8.266 1 97.56 116 PRO B O 1
ATOM 2999 N N . ALA B 1 117 ? -6.004 -1.065 7.688 1 98.31 117 ALA B N 1
ATOM 3000 C CA . ALA B 1 117 ? -6.148 0.289 7.16 1 98.31 117 ALA B CA 1
ATOM 3001 C C . ALA B 1 117 ? -5.379 0.455 5.855 1 98.31 117 ALA B C 1
ATOM 3003 O O . ALA B 1 117 ? -4.184 0.168 5.789 1 98.31 117 ALA B O 1
ATOM 3004 N N . VAL B 1 118 ? -6.039 0.927 4.848 1 98.62 118 VAL B N 1
ATOM 3005 C CA . VAL B 1 118 ? -5.453 0.976 3.514 1 98.62 118 VAL B CA 1
ATOM 3006 C C . VAL B 1 118 ? -5.16 2.424 3.129 1 98.62 118 VAL B C 1
ATOM 3008 O O . VAL B 1 118 ? -5.996 3.309 3.336 1 98.62 118 VAL B O 1
ATOM 3011 N N . PHE B 1 119 ? -3.973 2.674 2.627 1 98.75 119 PHE B N 1
ATOM 3012 C CA . PHE B 1 119 ? -3.568 3.98 2.123 1 98.75 119 PHE B CA 1
ATOM 3013 C C . PHE B 1 119 ? -3.334 3.932 0.618 1 98.75 119 PHE B C 1
ATOM 3015 O O . PHE B 1 119 ? -2.928 2.898 0.082 1 98.75 119 PHE B O 1
ATOM 3022 N N . ASP B 1 120 ? -3.633 4.969 -0.036 1 97.62 120 ASP B N 1
ATOM 3023 C CA . ASP B 1 120 ? -3.16 5.184 -1.399 1 97.62 120 ASP B CA 1
ATOM 3024 C C . ASP B 1 120 ? -2.121 6.301 -1.448 1 97.62 120 ASP B C 1
ATOM 3026 O O . ASP B 1 120 ? -1.837 6.938 -0.431 1 97.62 120 ASP B O 1
ATOM 3030 N N . SER B 1 121 ? -1.496 6.43 -2.605 1 98 121 SER B N 1
ATOM 3031 C CA . SER B 1 121 ? -0.38 7.367 -2.693 1 98 121 SER B CA 1
ATOM 3032 C C . SER B 1 121 ? -0.406 8.133 -4.012 1 98 121 SER B C 1
ATOM 3034 O O . SER B 1 121 ? -0.972 7.66 -5 1 98 121 SER B O 1
ATOM 3036 N N . ARG B 1 122 ? 0.139 9.305 -4.031 1 96.19 122 ARG B N 1
ATOM 3037 C CA . ARG B 1 122 ? 0.36 10.102 -5.234 1 96.19 122 ARG B CA 1
ATOM 3038 C C . ARG B 1 122 ? 1.642 10.922 -5.125 1 96.19 122 ARG B C 1
ATOM 3040 O O . ARG B 1 122 ? 2.154 11.133 -4.023 1 96.19 122 ARG B O 1
ATOM 3047 N N . VAL B 1 123 ? 2.088 11.359 -6.289 1 96 123 VAL B N 1
ATOM 3048 C CA . VAL B 1 123 ? 3.352 12.086 -6.355 1 96 123 VAL B CA 1
ATOM 3049 C C . VAL B 1 123 ? 3.086 13.555 -6.691 1 96 123 VAL B C 1
ATOM 3051 O O . VAL B 1 123 ? 2.223 13.859 -7.516 1 96 123 VAL B O 1
ATOM 3054 N N . TRP B 1 124 ? 3.73 14.438 -6.004 1 96.19 124 TRP B N 1
ATOM 3055 C CA . TRP B 1 124 ? 3.795 15.859 -6.324 1 96.19 124 TRP B CA 1
ATOM 3056 C C . TRP B 1 124 ? 5.219 16.281 -6.676 1 96.19 124 TRP B C 1
ATOM 3058 O O . TRP B 1 124 ? 6.176 15.859 -6.02 1 96.19 124 TRP B O 1
ATOM 3068 N N . LEU B 1 125 ? 5.441 17.047 -7.738 1 95.38 125 LEU B N 1
ATOM 3069 C CA . LEU B 1 125 ? 6.758 17.516 -8.156 1 95.38 125 LEU B CA 1
ATOM 3070 C C . LEU B 1 125 ? 6.852 19.031 -8.07 1 95.38 125 LEU B C 1
ATOM 3072 O O . LEU B 1 125 ? 5.875 19.734 -8.352 1 95.38 125 LEU B O 1
ATOM 3076 N N . GLY B 1 126 ? 7.949 19.516 -7.617 1 94.25 126 GLY B N 1
ATOM 3077 C CA . GLY B 1 126 ? 8.25 20.938 -7.562 1 94.25 126 GLY B CA 1
ATOM 3078 C C . GLY B 1 126 ? 9.57 21.281 -8.211 1 94.25 126 GLY B C 1
ATOM 3079 O O . GLY B 1 126 ? 10.539 20.531 -8.109 1 94.25 126 GLY B O 1
ATOM 3080 N N . VAL B 1 127 ? 9.648 22.406 -8.812 1 91.25 127 VAL B N 1
ATOM 3081 C CA . VAL B 1 127 ? 10.812 22.766 -9.625 1 91.25 127 VAL B CA 1
ATOM 3082 C C . VAL B 1 127 ? 11.836 23.516 -8.758 1 91.25 127 VAL B C 1
ATOM 3084 O O . VAL B 1 127 ? 13.008 23.625 -9.133 1 91.25 127 VAL B O 1
ATOM 3087 N N . ASN B 1 128 ? 11.367 24.078 -7.637 1 92.94 128 ASN B N 1
ATOM 3088 C CA . ASN B 1 128 ? 12.273 24.828 -6.77 1 92.94 128 ASN B CA 1
ATOM 3089 C C . ASN B 1 128 ? 11.789 24.828 -5.32 1 92.94 128 ASN B C 1
ATOM 3091 O O . ASN B 1 128 ? 10.75 24.266 -5.012 1 92.94 128 ASN B O 1
ATOM 3095 N N . GLU B 1 129 ? 12.508 25.438 -4.508 1 94.75 129 GLU B N 1
ATOM 3096 C CA . GLU B 1 129 ? 12.234 25.438 -3.074 1 94.75 129 GLU B CA 1
ATOM 3097 C C . GLU B 1 129 ? 10.93 26.172 -2.766 1 94.75 129 GLU B C 1
ATOM 3099 O O . GLU B 1 129 ? 10.188 25.781 -1.865 1 94.75 129 GLU B O 1
ATOM 3104 N N . ASP B 1 130 ? 10.68 27.203 -3.467 1 94.5 130 ASP B N 1
ATOM 3105 C CA . ASP B 1 130 ? 9.461 27.984 -3.232 1 94.5 130 ASP B CA 1
ATOM 3106 C C . ASP B 1 130 ? 8.219 27.125 -3.482 1 94.5 130 ASP B C 1
ATOM 3108 O O . ASP B 1 130 ? 7.211 27.266 -2.783 1 94.5 130 ASP B O 1
ATOM 3112 N N . ALA B 1 131 ? 8.297 26.312 -4.488 1 94.06 131 ALA B N 1
ATOM 3113 C CA . ALA B 1 131 ? 7.188 25.406 -4.777 1 94.06 131 ALA B CA 1
ATOM 3114 C C . ALA B 1 131 ? 6.941 24.453 -3.611 1 94.06 131 ALA B C 1
ATOM 3116 O O . ALA B 1 131 ? 5.797 24.156 -3.27 1 94.06 131 ALA B O 1
ATOM 3117 N N . VAL B 1 132 ? 7.984 23.984 -3.033 1 96.25 132 VAL B N 1
ATOM 3118 C CA . VAL B 1 132 ? 7.895 23.078 -1.899 1 96.25 132 VAL B CA 1
ATOM 3119 C C . VAL B 1 132 ? 7.242 23.781 -0.715 1 96.25 132 VAL B C 1
ATOM 3121 O O . VAL B 1 132 ? 6.355 23.219 -0.062 1 96.25 132 VAL B O 1
ATOM 3124 N N . LEU B 1 133 ? 7.703 25 -0.448 1 96.38 133 LEU B N 1
ATOM 3125 C CA . LEU B 1 133 ? 7.133 25.766 0.647 1 96.38 133 LEU B CA 1
ATOM 3126 C C . LEU B 1 133 ? 5.637 25.984 0.438 1 96.38 133 LEU B C 1
ATOM 3128 O O . LEU B 1 133 ? 4.844 25.828 1.372 1 96.38 133 LEU B O 1
ATOM 3132 N N . ASP B 1 134 ? 5.289 26.344 -0.779 1 94.56 134 ASP B N 1
ATOM 3133 C CA . ASP B 1 134 ? 3.883 26.547 -1.114 1 94.56 134 ASP B CA 1
ATOM 3134 C C . ASP B 1 134 ? 3.074 25.281 -0.872 1 94.56 134 ASP B C 1
ATOM 3136 O O . ASP B 1 134 ? 1.943 25.344 -0.385 1 94.56 134 ASP B O 1
ATOM 3140 N N . TYR B 1 135 ? 3.621 24.188 -1.236 1 95.94 135 TYR B N 1
ATOM 3141 C CA . TYR B 1 135 ? 2.936 22.906 -1.062 1 95.94 135 TYR B CA 1
ATOM 3142 C C . TYR B 1 135 ? 2.609 22.656 0.406 1 95.94 135 TYR B C 1
ATOM 3144 O O . TYR B 1 135 ? 1.466 22.344 0.749 1 95.94 135 TYR B O 1
ATOM 3152 N N . PHE B 1 136 ? 3.574 22.766 1.249 1 97.38 136 PHE B N 1
ATOM 3153 C CA . PHE B 1 136 ? 3.365 22.438 2.654 1 97.38 136 PHE B CA 1
ATOM 3154 C C . PHE B 1 136 ? 2.498 23.484 3.332 1 97.38 136 PHE B C 1
ATOM 3156 O O . PHE B 1 136 ? 1.722 23.172 4.234 1 97.38 136 PHE B O 1
ATOM 3163 N N . ARG B 1 137 ? 2.615 24.719 2.887 1 95.12 137 ARG B N 1
ATOM 3164 C CA . ARG B 1 137 ? 1.696 25.734 3.375 1 95.12 137 ARG B CA 1
ATOM 3165 C C . ARG B 1 137 ? 0.255 25.391 3.01 1 95.12 137 ARG B C 1
ATOM 3167 O O . ARG B 1 137 ? -0.656 25.578 3.82 1 95.12 137 ARG B O 1
ATOM 3174 N N . TRP B 1 138 ? 0.121 25 1.802 1 94.69 138 TRP B N 1
ATOM 3175 C CA . TRP B 1 138 ? -1.19 24.578 1.325 1 94.69 138 TRP B CA 1
ATOM 3176 C C . TRP B 1 138 ? -1.73 23.422 2.174 1 94.69 138 TRP B C 1
ATOM 3178 O O . TRP B 1 138 ? -2.895 23.438 2.582 1 94.69 138 TRP B O 1
ATOM 3188 N N . ARG B 1 139 ? -0.909 22.391 2.451 1 96.38 139 ARG B N 1
ATOM 3189 C CA . ARG B 1 139 ? -1.341 21.25 3.248 1 96.38 139 ARG B CA 1
ATOM 3190 C C . ARG B 1 139 ? -1.706 21.672 4.668 1 96.38 139 ARG B C 1
ATOM 3192 O O . ARG B 1 139 ? -2.691 21.188 5.23 1 96.38 139 ARG B O 1
ATOM 3199 N N . GLN B 1 140 ? -0.886 22.531 5.266 1 96.88 140 GLN B N 1
ATOM 3200 C CA . GLN B 1 140 ? -1.163 22.969 6.629 1 96.88 140 GLN B CA 1
ATOM 3201 C C . GLN B 1 140 ? -2.445 23.797 6.688 1 96.88 140 GLN B C 1
ATOM 3203 O O . GLN B 1 140 ? -3.244 23.656 7.613 1 96.88 140 GLN B O 1
ATOM 3208 N N . ALA B 1 141 ? -2.623 24.672 5.68 1 94.69 141 ALA B N 1
ATOM 3209 C CA . ALA B 1 141 ? -3.85 25.469 5.625 1 94.69 141 ALA B CA 1
ATOM 3210 C C . ALA B 1 141 ? -5.078 24.562 5.504 1 94.69 141 ALA B C 1
ATOM 3212 O O . ALA B 1 141 ? -6.098 24.797 6.156 1 94.69 141 ALA B O 1
ATOM 3213 N N . ASP B 1 142 ? -4.934 23.594 4.691 1 94.25 142 ASP B N 1
ATOM 3214 C CA . ASP B 1 142 ? -6.016 22.625 4.527 1 94.25 142 ASP B CA 1
ATOM 3215 C C . ASP B 1 142 ? -6.285 21.875 5.828 1 94.25 142 ASP B C 1
ATOM 3217 O O . ASP B 1 142 ? -7.438 21.625 6.176 1 94.25 142 ASP B O 1
ATOM 3221 N N . ALA B 1 143 ? -5.238 21.484 6.492 1 95.81 143 ALA B N 1
ATOM 3222 C CA . ALA B 1 143 ? -5.359 20.797 7.777 1 95.81 143 ALA B CA 1
ATOM 3223 C C . ALA B 1 143 ? -6.133 21.656 8.781 1 95.81 143 ALA B C 1
ATOM 3225 O O . ALA B 1 143 ? -6.992 21.141 9.5 1 95.81 143 ALA B O 1
ATOM 3226 N N . THR B 1 144 ? -5.816 22.938 8.836 1 96.38 144 THR B N 1
ATOM 3227 C CA . THR B 1 144 ? -6.469 23.859 9.766 1 96.38 144 THR B CA 1
ATOM 3228 C C . THR B 1 144 ? -7.953 23.984 9.438 1 96.38 144 THR B C 1
ATOM 3230 O O . THR B 1 144 ? -8.797 23.922 10.336 1 96.38 144 THR B O 1
ATOM 3233 N N . ARG B 1 145 ? -8.211 24.156 8.195 1 95.25 145 ARG B N 1
ATOM 3234 C CA . ARG B 1 145 ? -9.594 24.266 7.758 1 95.25 145 ARG B CA 1
ATOM 3235 C C . ARG B 1 145 ? -10.383 23 8.117 1 95.25 145 ARG B C 1
ATOM 3237 O O . ARG B 1 145 ? -11.492 23.094 8.633 1 95.25 145 ARG B O 1
ATOM 3244 N N . CYS B 1 146 ? -9.797 21.859 7.82 1 95.62 146 CYS B N 1
ATOM 3245 C CA . CYS B 1 146 ? -10.453 20.594 8.094 1 95.62 146 CYS B CA 1
ATOM 3246 C C . CYS B 1 146 ? -10.633 20.375 9.594 1 95.62 146 CYS B C 1
ATOM 3248 O O . CYS B 1 146 ? -11.648 19.844 10.031 1 95.62 146 CYS B O 1
ATOM 3250 N N . ALA B 1 147 ? -9.656 20.75 10.344 1 97.19 147 ALA B N 1
ATOM 3251 C CA . ALA B 1 147 ? -9.742 20.625 11.797 1 97.19 147 ALA B CA 1
ATOM 3252 C C . ALA B 1 147 ? -10.883 21.484 12.359 1 97.19 147 ALA B C 1
ATOM 3254 O O . ALA B 1 147 ? -11.656 21.016 13.195 1 97.19 147 ALA B O 1
ATOM 3255 N N . LEU B 1 148 ? -10.938 22.734 11.898 1 97.75 148 LEU B N 1
ATOM 3256 C CA . LEU B 1 148 ? -12.008 23.625 12.352 1 97.75 148 LEU B CA 1
ATOM 3257 C C . LEU B 1 148 ? -13.375 23.047 12.008 1 97.75 148 LEU B C 1
ATOM 3259 O O . LEU B 1 148 ? -14.266 23 12.867 1 97.75 148 LEU B O 1
ATOM 3263 N N . ASN B 1 149 ? -13.523 22.641 10.797 1 97 149 ASN B N 1
ATOM 3264 C CA . ASN B 1 149 ? -14.773 22.016 10.375 1 97 149 ASN B CA 1
ATOM 3265 C C . ASN B 1 149 ? -15.094 20.781 11.195 1 97 149 ASN B C 1
ATOM 3267 O O . ASN B 1 149 ? -16.234 20.562 11.594 1 97 149 ASN B O 1
ATOM 3271 N N . GLY B 1 150 ? -14.07 19.953 11.398 1 96.88 150 GLY B N 1
ATOM 3272 C CA . GLY B 1 150 ? -14.242 18.734 12.18 1 96.88 150 GLY B CA 1
ATOM 3273 C C . GLY B 1 150 ? -14.719 19 13.594 1 96.88 150 GLY B C 1
ATOM 3274 O O . GLY B 1 150 ? -15.648 18.344 14.078 1 96.88 150 GLY B O 1
ATOM 3275 N N . TRP B 1 151 ? -14.102 19.922 14.273 1 97.81 151 TRP B N 1
ATOM 3276 C CA . TRP B 1 151 ? -14.508 20.281 15.625 1 97.81 151 TRP B CA 1
ATOM 3277 C C . TRP B 1 151 ? -15.953 20.766 15.648 1 97.81 151 TRP B C 1
ATOM 3279 O O . TRP B 1 151 ? -16.734 20.375 16.516 1 97.81 151 TRP B O 1
ATOM 3289 N N . CYS B 1 152 ? -16.312 21.641 14.672 1 98.38 152 CYS B N 1
ATOM 3290 C CA . CYS B 1 152 ? -17.688 22.141 14.617 1 98.38 152 CYS B CA 1
ATOM 3291 C C . CYS B 1 152 ? -18.672 20.984 14.375 1 98.38 152 CYS B C 1
ATOM 3293 O O . CYS B 1 152 ? -19.656 20.859 15.094 1 98.38 152 CYS B O 1
ATOM 3295 N N . TYR B 1 153 ? -18.391 20.156 13.406 1 98.06 153 TYR B N 1
ATOM 3296 C CA . TYR B 1 153 ? -19.25 19.047 13.023 1 98.06 153 TYR B CA 1
ATOM 3297 C C . TYR B 1 153 ? -19.5 18.109 14.203 1 98.06 153 TYR B C 1
ATOM 3299 O O . TYR B 1 153 ? -20.641 17.812 14.531 1 98.06 153 TYR B O 1
ATOM 3307 N N . TRP B 1 154 ? -18.469 17.734 14.828 1 97.44 154 TRP B N 1
ATOM 3308 C CA . TRP B 1 154 ? -18.609 16.719 15.867 1 97.44 154 TRP B CA 1
ATOM 3309 C C . TRP B 1 154 ? -19.141 17.328 17.156 1 97.44 154 TRP B C 1
ATOM 3311 O O . TRP B 1 154 ? -19.719 16.609 17.984 1 97.44 154 TRP B O 1
ATOM 3321 N N . THR B 1 155 ? -18.906 18.656 17.391 1 97.69 155 THR B N 1
ATOM 3322 C CA . THR B 1 155 ? -19.578 19.344 18.484 1 97.69 155 THR B CA 1
ATOM 3323 C C . THR B 1 155 ? -21.094 19.281 18.312 1 97.69 155 THR B C 1
ATOM 3325 O O . THR B 1 155 ? -21.828 18.953 19.25 1 97.69 155 THR B O 1
ATOM 3328 N N . LEU B 1 156 ? -21.547 19.531 17.078 1 97.88 156 LEU B N 1
ATOM 3329 C CA . LEU B 1 156 ? -22.969 19.484 16.781 1 97.88 156 LEU B CA 1
ATOM 3330 C C . LEU B 1 156 ? -23.5 18.062 16.891 1 97.88 156 LEU B C 1
ATOM 3332 O O . LEU B 1 156 ? -24.594 17.828 17.406 1 97.88 156 LEU B O 1
ATOM 3336 N N . ARG B 1 157 ? -22.734 17.109 16.406 1 97.38 157 ARG B N 1
ATOM 3337 C CA . ARG B 1 157 ? -23.109 15.711 16.5 1 97.38 157 ARG B CA 1
ATOM 3338 C C . ARG B 1 157 ? -23.297 15.281 17.953 1 97.38 157 ARG B C 1
ATOM 3340 O O . ARG B 1 157 ? -24.25 14.562 18.266 1 97.38 157 ARG B O 1
ATOM 3347 N N . LYS B 1 158 ? -22.406 15.727 18.781 1 96.06 158 LYS B N 1
ATOM 3348 C CA . LYS B 1 158 ? -22.453 15.352 20.203 1 96.06 158 LYS B CA 1
ATOM 3349 C C . LYS B 1 158 ? -23.625 16.016 20.922 1 96.06 158 LYS B C 1
ATOM 3351 O O . LYS B 1 158 ? -24.062 15.547 21.969 1 96.06 158 LYS B O 1
ATOM 3356 N N . GLU B 1 159 ? -24.094 17.047 20.375 1 96.81 159 GLU B N 1
ATOM 3357 C CA . GLU B 1 159 ? -25.266 17.734 20.922 1 96.81 159 GLU B CA 1
ATOM 3358 C C . GLU B 1 159 ? -26.547 17.062 20.469 1 96.81 159 GLU B C 1
ATOM 3360 O O . GLU B 1 159 ? -27.641 17.484 20.859 1 96.81 159 GLU B O 1
ATOM 3365 N N . GLY B 1 160 ? -26.391 16.047 19.578 1 96.75 160 GLY B N 1
ATOM 3366 C CA . GLY B 1 160 ? -27.578 15.273 19.234 1 96.75 160 GLY B CA 1
ATOM 3367 C C . GLY B 1 160 ? -28 15.453 17.781 1 96.75 160 GLY B C 1
ATOM 3368 O O . GLY B 1 160 ? -28.938 14.805 17.312 1 96.75 160 GLY B O 1
ATOM 3369 N N . GLN B 1 161 ? -27.328 16.328 17.109 1 97.06 161 GLN B N 1
ATOM 3370 C CA . GLN B 1 161 ? -27.672 16.531 15.703 1 97.06 161 GL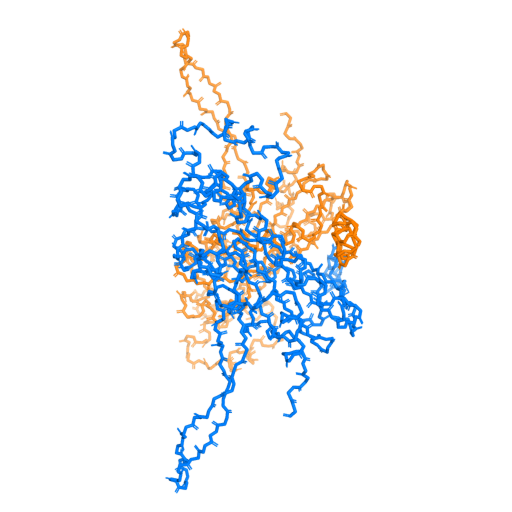N B CA 1
ATOM 3371 C C . GLN B 1 161 ? -27.266 15.336 14.852 1 97.06 161 GLN B C 1
ATOM 3373 O O . GLN B 1 161 ? -26.25 14.703 15.109 1 97.06 161 GLN B O 1
ATOM 3378 N N . SER B 1 162 ? -28.141 15.094 13.883 1 97.56 162 SER B N 1
ATOM 3379 C CA . SER B 1 162 ? -27.781 14.062 12.922 1 97.56 162 SER B CA 1
ATOM 3380 C C . SER B 1 162 ? -26.656 14.523 12 1 97.56 162 SER B C 1
ATOM 3382 O O . SER B 1 162 ? -26.328 15.711 11.961 1 97.56 162 SER B O 1
ATOM 3384 N N . ALA B 1 163 ? -26.078 13.633 11.289 1 95.62 163 ALA B N 1
ATOM 3385 C CA . ALA B 1 163 ? -25.031 13.961 10.32 1 95.62 163 ALA B CA 1
ATOM 3386 C C . ALA B 1 163 ? -25.531 14.992 9.312 1 95.62 163 ALA B C 1
ATOM 3388 O O . ALA B 1 163 ? -24.828 15.953 8.992 1 95.62 163 ALA B O 1
ATOM 3389 N N . ALA B 1 164 ? -26.688 14.758 8.82 1 97.06 164 ALA B N 1
ATOM 3390 C CA . ALA B 1 164 ? -27.281 15.641 7.824 1 97.06 164 ALA B CA 1
ATOM 3391 C C . ALA B 1 164 ? -27.516 17.031 8.391 1 97.06 164 ALA B C 1
ATOM 3393 O O . ALA B 1 164 ? -27.25 18.047 7.723 1 97.06 164 ALA B O 1
ATOM 3394 N N . GLN B 1 165 ? -27.984 17.125 9.578 1 97.38 165 GLN B N 1
ATOM 3395 C CA . GLN B 1 165 ? -28.25 18.406 10.227 1 97.38 165 GLN B CA 1
ATOM 3396 C C . GLN B 1 165 ? -26.953 19.172 10.469 1 97.38 165 GLN B C 1
ATOM 3398 O O . GLN B 1 165 ? -26.875 20.375 10.164 1 97.38 165 GLN B O 1
ATOM 3403 N N . ALA B 1 166 ? -25.984 18.5 11.039 1 97.44 166 ALA B N 1
ATOM 3404 C CA . ALA B 1 166 ? -24.703 19.141 11.312 1 97.44 166 ALA B CA 1
ATOM 3405 C C . ALA B 1 166 ? -24.078 19.672 10.031 1 97.44 166 ALA B C 1
ATOM 3407 O O . ALA B 1 166 ? -23.562 20.797 10.008 1 97.44 166 ALA B O 1
ATOM 3408 N N . SER B 1 167 ? -24.156 18.875 8.977 1 96.38 167 SER B N 1
ATOM 3409 C CA . SER B 1 167 ? -23.578 19.266 7.695 1 96.38 167 SER B CA 1
ATOM 3410 C C . SER B 1 167 ? -24.297 20.5 7.133 1 96.38 167 SER B C 1
ATOM 3412 O O . SER B 1 167 ? -23.656 21.391 6.559 1 96.38 167 SER B O 1
ATOM 3414 N N . ARG B 1 168 ? -25.547 20.5 7.254 1 96.81 168 ARG B N 1
ATOM 3415 C CA . ARG B 1 168 ? -26.344 21.625 6.75 1 96.81 168 ARG B CA 1
ATOM 3416 C C . ARG B 1 168 ? -25.984 22.922 7.477 1 96.81 168 ARG B C 1
ATOM 3418 O O . ARG B 1 168 ? -25.875 23.969 6.848 1 96.81 168 ARG B O 1
ATOM 3425 N N . VAL B 1 169 ? -25.859 22.859 8.742 1 96.12 169 VAL B N 1
ATOM 3426 C CA . VAL B 1 169 ? -25.531 24.031 9.562 1 96.12 169 VAL B CA 1
ATOM 3427 C C . VAL B 1 169 ? -24.203 24.609 9.109 1 96.12 169 VAL B C 1
ATOM 3429 O O . VAL B 1 169 ? -24.031 25.828 9.078 1 96.12 169 VAL B O 1
ATOM 3432 N N . LEU B 1 170 ? -23.281 23.766 8.766 1 96.94 170 LEU B N 1
ATOM 3433 C CA . LEU B 1 170 ? -21.906 24.188 8.516 1 96.94 170 LEU B CA 1
ATOM 3434 C C . LEU B 1 170 ? -21.703 24.531 7.047 1 96.94 170 LEU B C 1
ATOM 3436 O O . LEU B 1 170 ? -20.734 25.188 6.691 1 96.94 170 LEU B O 1
ATOM 3440 N N . HIS B 1 171 ? -22.609 24.109 6.219 1 95.19 171 HIS B N 1
ATOM 3441 C CA . HIS B 1 171 ? -22.453 24.266 4.777 1 95.19 171 HIS B CA 1
ATOM 3442 C C . HIS B 1 171 ? -22.359 25.734 4.387 1 95.19 171 HIS B C 1
ATOM 3444 O O . HIS B 1 171 ? -23.234 26.531 4.723 1 95.19 171 HIS B O 1
ATOM 3450 N N . GLY B 1 172 ? -21.281 26.078 3.773 1 93.38 172 GLY B N 1
ATOM 3451 C CA . GLY B 1 172 ? -21.109 27.422 3.219 1 93.38 172 GLY B CA 1
ATOM 3452 C C . GLY B 1 172 ? -20.781 28.453 4.27 1 93.38 172 GLY B C 1
ATOM 3453 O O . GLY B 1 172 ? -20.719 29.656 3.967 1 93.38 172 GLY B O 1
ATOM 3454 N N . GLN B 1 173 ? -20.594 28.109 5.496 1 95.25 173 GLN B N 1
ATOM 3455 C CA . GLN B 1 173 ? -20.328 29.062 6.57 1 95.25 173 GLN B CA 1
ATOM 3456 C C . GLN B 1 173 ? -18.875 29.516 6.555 1 95.25 173 GLN B C 1
ATOM 3458 O O . GLN B 1 173 ? -18 28.797 6.074 1 95.25 173 GLN B O 1
ATOM 3463 N N . SER B 1 174 ? -18.641 30.641 7.016 1 96.38 174 SER B N 1
ATOM 3464 C CA . SER B 1 174 ? -17.312 31.234 7.047 1 96.38 174 SER B CA 1
ATOM 3465 C C . SER B 1 174 ? -16.484 30.703 8.219 1 96.38 174 SER B C 1
ATOM 3467 O O . SER B 1 174 ? -17.031 30.062 9.125 1 96.38 174 SER B O 1
ATOM 3469 N N . VAL B 1 175 ? -15.227 30.969 8.156 1 95.75 175 VAL B N 1
ATOM 3470 C CA . VAL B 1 175 ? -14.312 30.641 9.25 1 95.75 175 VAL B CA 1
ATOM 3471 C C . VAL B 1 175 ? -14.766 31.344 10.531 1 95.75 175 VAL B C 1
ATOM 3473 O O . VAL B 1 175 ? -14.727 30.75 11.609 1 95.75 175 VAL B O 1
ATOM 3476 N N . GLY B 1 176 ? -15.188 32.594 10.359 1 96.88 176 GLY B N 1
ATOM 3477 C CA . GLY B 1 176 ? -15.68 33.344 11.5 1 96.88 176 GLY B CA 1
ATOM 3478 C C . GLY B 1 176 ? -16.875 32.688 12.18 1 96.88 176 GLY B C 1
ATOM 3479 O O . GLY B 1 176 ? -16.922 32.625 13.406 1 96.88 176 GLY B O 1
ATOM 3480 N N . PHE B 1 177 ? -17.828 32.312 11.391 1 97.75 177 PHE B N 1
ATOM 3481 C CA . PHE B 1 177 ? -19 31.625 11.914 1 97.75 177 PHE B CA 1
ATOM 3482 C C . PHE B 1 177 ? -18.609 30.391 12.711 1 97.75 177 PHE B C 1
ATOM 3484 O O . PHE B 1 177 ? -19.109 30.172 13.812 1 97.75 177 PHE B O 1
ATOM 3491 N N . LYS B 1 178 ? -17.734 29.641 12.195 1 98.19 178 LYS B N 1
ATOM 3492 C CA . LYS B 1 178 ? -17.328 28.375 12.812 1 98.19 178 LYS B CA 1
ATOM 3493 C C . LYS B 1 178 ? -16.594 28.625 14.125 1 98.19 178 LYS B C 1
ATOM 3495 O O . LYS B 1 178 ? -16.797 27.906 15.109 1 98.19 178 LYS B O 1
ATOM 3500 N N . ASN B 1 179 ? -15.719 29.594 14.102 1 97.75 179 ASN B N 1
ATOM 3501 C CA . ASN B 1 179 ? -15.039 29.969 15.336 1 97.75 179 ASN B CA 1
ATOM 3502 C C . ASN B 1 179 ? -16.031 30.406 16.406 1 97.75 179 ASN B C 1
ATOM 3504 O O . ASN B 1 179 ? -15.891 30.047 17.578 1 97.75 179 ASN B O 1
ATOM 3508 N N . GLU B 1 180 ? -17 31.172 16.031 1 97.81 180 GLU B N 1
ATOM 3509 C CA . GLU B 1 180 ? -18 31.641 16.969 1 97.81 180 GLU B CA 1
ATOM 3510 C C . GLU B 1 180 ? -18.844 30.5 17.5 1 97.81 180 GLU B C 1
ATOM 3512 O O . GLU B 1 180 ? -19.188 30.469 18.688 1 97.81 180 GLU B O 1
ATOM 3517 N N . LEU B 1 181 ? -19.172 29.625 16.609 1 97.88 181 LEU B N 1
ATOM 3518 C CA . LEU B 1 181 ? -19.922 28.438 17 1 97.88 181 LEU B CA 1
ATOM 3519 C C . LEU B 1 181 ? -19.219 27.688 18.125 1 97.88 181 LEU B C 1
ATOM 3521 O O . LEU B 1 181 ? -19.844 27.344 19.141 1 97.88 181 LEU B O 1
ATOM 3525 N N . LEU B 1 182 ? -17.969 27.438 17.969 1 98.12 182 LEU B N 1
ATOM 3526 C CA . LEU B 1 182 ? -17.188 26.734 18.984 1 98.12 182 LEU B CA 1
ATOM 3527 C C . LEU B 1 182 ? -17.047 27.578 20.25 1 98.12 182 LEU B C 1
ATOM 3529 O O . LEU B 1 182 ? -17.188 27.062 21.359 1 98.12 182 LEU B O 1
ATOM 3533 N N . PHE B 1 183 ? -16.781 28.828 20.047 1 97.56 183 PHE B N 1
ATOM 3534 C CA . PHE B 1 183 ? -16.578 29.734 21.172 1 97.56 183 PHE B CA 1
ATOM 3535 C C . PHE B 1 183 ? -17.797 29.781 22.062 1 97.56 183 PHE B C 1
ATOM 3537 O O . PHE B 1 183 ? -17.688 29.781 23.297 1 97.56 183 PHE B O 1
ATOM 3544 N N . GLN B 1 184 ? -18.922 29.797 21.484 1 97.69 184 GLN B N 1
ATOM 3545 C CA . GLN B 1 184 ? -20.172 29.812 22.234 1 97.69 184 GLN B CA 1
ATOM 3546 C C . GLN B 1 184 ? -20.328 28.562 23.078 1 97.69 184 GLN B C 1
ATOM 3548 O O . GLN B 1 184 ? -21.094 28.547 24.047 1 97.69 184 GLN B O 1
ATOM 3553 N N . ARG B 1 185 ? -19.656 27.578 22.734 1 96.88 185 ARG B N 1
ATOM 3554 C CA . ARG B 1 185 ? -19.734 26.297 23.438 1 96.88 185 ARG B CA 1
ATOM 3555 C C . ARG B 1 185 ? -18.516 26.078 24.312 1 96.88 185 ARG B C 1
ATOM 3557 O O . ARG B 1 185 ? -18.25 24.953 24.734 1 96.88 185 ARG B O 1
ATOM 3564 N N . GLY B 1 186 ? -17.719 27.125 24.469 1 96.94 186 GLY B N 1
ATOM 3565 C CA . GLY B 1 186 ? -16.594 27.094 25.391 1 96.94 186 GLY B CA 1
ATOM 3566 C C . GLY B 1 186 ? -15.328 26.516 24.781 1 96.94 186 GLY B C 1
ATOM 3567 O O . GLY B 1 186 ? -14.391 26.172 25.5 1 96.94 186 GLY B O 1
ATOM 3568 N N . ILE B 1 187 ? -15.359 26.328 23.547 1 97.38 187 ILE B N 1
ATOM 3569 C CA . ILE B 1 187 ? -14.188 25.781 22.875 1 97.38 187 ILE B CA 1
ATOM 3570 C C . ILE B 1 187 ? -13.477 26.875 22.094 1 97.38 187 ILE B C 1
ATOM 3572 O O . ILE B 1 187 ? -14.055 27.469 21.188 1 97.38 187 ILE B O 1
ATOM 3576 N N . ASN B 1 188 ? -12.297 27.219 22.516 1 97.69 188 ASN B N 1
ATOM 3577 C CA . ASN B 1 188 ? -11.445 28.125 21.75 1 97.69 188 ASN B CA 1
ATOM 3578 C C . ASN B 1 188 ? -10.531 27.375 20.781 1 97.69 188 ASN B C 1
ATOM 3580 O O . ASN B 1 188 ? -9.547 26.781 21.219 1 97.69 188 ASN B O 1
ATOM 3584 N N . PHE B 1 189 ? -10.898 27.469 19.547 1 97.25 189 PHE B N 1
ATOM 3585 C CA . PHE B 1 189 ? -10.195 26.719 18.531 1 97.25 189 PHE B CA 1
ATOM 3586 C C . PHE B 1 189 ? -8.695 27 18.578 1 97.25 189 PHE B C 1
ATOM 3588 O O . PHE B 1 189 ? -7.879 26.094 18.391 1 97.25 189 PHE B O 1
ATOM 3595 N N . ASN B 1 190 ? -8.281 28.219 18.844 1 94.69 190 ASN B N 1
ATOM 3596 C CA . ASN B 1 190 ? -6.883 28.641 18.812 1 94.69 190 ASN B CA 1
ATOM 3597 C C . ASN B 1 190 ? -6.109 28.094 20.016 1 94.69 190 ASN B C 1
ATOM 3599 O O . ASN B 1 190 ? -4.879 28.141 20.031 1 94.69 190 ASN B O 1
ATOM 3603 N N . GLU B 1 191 ? -6.816 27.531 20.953 1 95.88 191 GLU B N 1
ATOM 3604 C CA . GLU B 1 191 ? -6.172 27 22.156 1 95.88 191 GLU B CA 1
ATOM 3605 C C . GLU B 1 191 ? -6.141 25.484 22.141 1 95.88 191 GLU B C 1
ATOM 3607 O O . GLU B 1 191 ? -5.59 24.859 23.047 1 95.88 191 GLU B O 1
ATOM 3612 N N . LEU B 1 192 ? -6.738 24.922 21.156 1 96.19 192 LEU B N 1
ATOM 3613 C CA . LEU B 1 192 ? -6.66 23.469 21 1 96.19 192 LEU B CA 1
ATOM 3614 C C . LEU B 1 192 ? -5.23 23.031 20.719 1 96.19 192 LEU B C 1
ATOM 3616 O O . LEU B 1 192 ? -4.402 23.828 20.281 1 96.19 192 LEU B O 1
ATOM 3620 N N . PRO B 1 193 ? -4.895 21.781 20.969 1 95.88 193 PRO B N 1
ATOM 3621 C CA . PRO B 1 193 ? -3.529 21.328 20.703 1 95.88 193 PRO B CA 1
ATOM 3622 C C . PRO B 1 193 ? -3.07 21.625 19.281 1 95.88 193 PRO B C 1
ATOM 3624 O O . PRO B 1 193 ? -3.814 21.391 18.328 1 95.88 193 PRO B O 1
ATOM 3627 N N . PRO B 1 194 ? -1.843 22.109 19.078 1 96.69 194 PRO B N 1
ATOM 3628 C CA . PRO B 1 194 ? -1.358 22.531 17.766 1 96.69 194 PRO B CA 1
ATOM 3629 C C . PRO B 1 194 ? -1.375 21.406 16.734 1 96.69 194 PRO B C 1
ATOM 3631 O O . PRO B 1 194 ? -1.686 21.641 15.562 1 96.69 194 PRO B O 1
ATOM 3634 N N . TRP B 1 195 ? -1.101 20.188 17.188 1 96.88 195 TRP B N 1
ATOM 3635 C CA . TRP B 1 195 ? -1.028 19.094 16.234 1 96.88 195 TRP B CA 1
ATOM 3636 C C . TRP B 1 195 ? -2.375 18.875 15.547 1 96.88 195 TRP B C 1
ATOM 3638 O O . TRP B 1 195 ? -2.432 18.391 14.422 1 96.88 195 TRP B O 1
ATOM 3648 N N . GLN B 1 196 ? -3.486 19.234 16.203 1 97.19 196 GLN B N 1
ATOM 3649 C CA . GLN B 1 196 ? -4.812 19.078 15.617 1 97.19 196 GLN B CA 1
ATOM 3650 C C . GLN B 1 196 ? -5.051 20.125 14.531 1 97.19 196 GLN B C 1
ATOM 3652 O O . GLN B 1 196 ? -5.691 19.844 13.516 1 97.19 196 GLN B O 1
ATOM 3657 N N . ARG B 1 197 ? -4.48 21.297 14.742 1 96.81 197 ARG B N 1
ATOM 3658 C CA . ARG B 1 197 ? -4.793 22.438 13.891 1 96.81 197 ARG B CA 1
ATOM 3659 C C . ARG B 1 197 ? -3.762 22.594 12.781 1 96.81 197 ARG B C 1
ATOM 3661 O O . ARG B 1 197 ? -4.066 23.125 11.711 1 96.81 197 ARG B O 1
ATOM 3668 N N . ARG B 1 198 ? -2.574 22.094 13.086 1 97.25 198 ARG B N 1
ATOM 3669 C CA . ARG B 1 198 ? -1.479 22.406 12.172 1 97.25 198 ARG B CA 1
ATOM 3670 C C . ARG B 1 198 ? -0.757 21.141 11.734 1 97.25 198 ARG B C 1
ATOM 3672 O O . ARG B 1 198 ? 0.168 21.188 10.922 1 97.25 198 ARG B O 1
ATOM 3679 N N . GLY B 1 199 ? -1.128 20.031 12.18 1 98 199 GLY B N 1
ATOM 3680 C CA . GLY B 1 199 ? -0.439 18.781 11.875 1 98 199 GLY B CA 1
ATOM 3681 C C . GLY B 1 199 ? 0.857 18.609 12.648 1 98 199 GLY B C 1
ATOM 3682 O O . GLY B 1 199 ? 1.138 19.375 13.57 1 98 199 GLY B O 1
ATOM 3683 N N . SER B 1 200 ? 1.534 17.578 12.352 1 98.56 200 SER B N 1
ATOM 3684 C CA . SER B 1 200 ? 2.812 17.266 12.977 1 98.56 200 SER B CA 1
ATOM 3685 C C . SER B 1 200 ? 3.893 17 11.938 1 98.56 200 SER B C 1
ATOM 3687 O O . SER B 1 200 ? 3.596 16.531 10.828 1 98.56 200 SER B O 1
ATOM 3689 N N . GLY B 1 201 ? 5.105 17.359 12.32 1 98.56 201 GLY B N 1
ATOM 3690 C CA . GLY B 1 201 ? 6.254 17.094 11.469 1 98.56 201 GLY B CA 1
ATOM 3691 C C . GLY B 1 201 ? 7.195 16.047 12.047 1 98.56 201 GLY B C 1
ATOM 3692 O O . GLY B 1 201 ? 7.273 15.883 13.266 1 98.56 201 GLY B O 1
ATOM 3693 N N . VAL B 1 202 ? 7.789 15.305 11.211 1 98.56 202 VAL B N 1
ATOM 3694 C CA . VAL B 1 202 ? 8.867 14.383 11.57 1 98.56 202 VAL B CA 1
ATOM 3695 C C . VAL B 1 202 ? 10.156 14.805 10.867 1 98.56 202 VAL B C 1
ATOM 3697 O O . VAL B 1 202 ? 10.18 14.961 9.648 1 98.56 202 VAL B O 1
ATOM 3700 N N . VAL B 1 203 ? 11.219 14.969 11.672 1 97 203 VAL B N 1
ATOM 3701 C CA . VAL B 1 203 ? 12.469 15.477 11.125 1 97 203 VAL B CA 1
ATOM 3702 C C . VAL B 1 203 ? 13.641 14.664 11.672 1 97 203 VAL B C 1
ATOM 3704 O O . VAL B 1 203 ? 13.5 13.953 12.672 1 97 203 VAL B O 1
ATOM 3707 N N . TRP B 1 204 ? 14.75 14.797 10.93 1 95.5 204 TRP B N 1
ATOM 3708 C CA . TRP B 1 204 ? 15.992 14.203 11.406 1 95.5 204 TRP B CA 1
ATOM 3709 C C . TRP B 1 204 ? 16.688 15.117 12.414 1 95.5 204 TRP B C 1
ATOM 3711 O O . TRP B 1 204 ? 16.719 16.344 12.227 1 95.5 204 TRP B O 1
ATOM 3721 N N . GLU B 1 205 ? 17.172 14.523 13.484 1 92.75 205 GLU B N 1
ATOM 3722 C CA . GLU B 1 205 ? 18 15.281 14.414 1 92.75 205 GLU B CA 1
ATOM 3723 C C . GLU B 1 205 ? 19.312 14.555 14.695 1 92.75 205 GLU B C 1
ATOM 3725 O O . GLU B 1 205 ? 19.359 13.32 14.734 1 92.75 205 GLU B O 1
ATOM 3730 N N . GLN B 1 206 ? 20.391 15.32 14.789 1 89.19 206 GLN B N 1
ATOM 3731 C CA . GLN B 1 206 ? 21.703 14.773 15.125 1 89.19 206 GLN B CA 1
ATOM 3732 C C . GLN B 1 206 ? 21.891 14.68 16.641 1 89.19 206 GLN B C 1
ATOM 3734 O O . GLN B 1 206 ? 21.422 15.547 17.375 1 89.19 206 GLN B O 1
ATOM 3739 N N . TYR B 1 207 ? 22.406 13.602 17 1 87.69 207 TYR B N 1
ATOM 3740 C CA . TYR B 1 207 ? 22.719 13.492 18.422 1 87.69 207 TYR B CA 1
ATOM 3741 C C . TYR B 1 207 ? 24.047 12.766 18.625 1 87.69 207 TYR B C 1
ATOM 3743 O O . TYR B 1 207 ? 24.469 11.984 17.781 1 87.69 207 TYR B O 1
ATOM 3751 N N . GLU B 1 208 ? 24.766 13.195 19.688 1 86.5 208 GLU B N 1
ATOM 3752 C CA . GLU B 1 208 ? 26.078 12.602 19.984 1 86.5 208 GLU B CA 1
ATOM 3753 C C . GLU B 1 208 ? 25.922 11.344 20.828 1 86.5 208 GLU B C 1
ATOM 3755 O O . GLU B 1 208 ? 25.141 11.312 21.781 1 86.5 208 GLU B O 1
ATOM 3760 N N . LYS B 1 209 ? 26.391 10.289 20.281 1 83.56 209 LYS B N 1
ATOM 3761 C CA . LYS B 1 209 ? 26.422 9.047 21.062 1 83.56 209 LYS B CA 1
ATOM 3762 C C . LYS B 1 209 ? 27.859 8.719 21.5 1 83.56 209 LYS B C 1
ATOM 3764 O O . LYS B 1 209 ? 28.797 8.82 20.703 1 83.56 209 LYS B O 1
ATOM 3769 N N . GLU B 1 210 ? 27.984 8.531 22.828 1 82.38 210 GLU B N 1
ATOM 3770 C CA . GLU B 1 210 ? 29.297 8.164 23.359 1 82.38 210 GLU B CA 1
ATOM 3771 C C . GLU B 1 210 ? 29.547 6.664 23.234 1 82.38 210 GLU B C 1
ATOM 3773 O O . GLU B 1 210 ? 28.656 5.859 23.516 1 82.38 210 GLU B O 1
ATOM 3778 N N . GLY B 1 211 ? 30.453 6.293 22.453 1 78.88 211 GLY B N 1
ATOM 3779 C CA . GLY B 1 211 ? 30.859 4.898 22.391 1 78.88 211 GLY B CA 1
ATOM 3780 C C . GLY B 1 211 ? 32.312 4.68 22.75 1 78.88 211 GLY B C 1
ATOM 3781 O O . GLY B 1 211 ? 33.062 5.641 22.922 1 78.88 211 GLY B O 1
ATOM 3782 N N . ILE B 1 212 ? 32.625 3.416 23.094 1 81.5 212 ILE B N 1
ATOM 3783 C CA . ILE B 1 212 ? 33.969 3.055 23.453 1 81.5 212 ILE B CA 1
ATOM 3784 C C . ILE B 1 212 ? 34.656 2.383 22.281 1 81.5 212 ILE B C 1
ATOM 3786 O O . ILE B 1 212 ? 34.125 1.454 21.672 1 81.5 212 ILE B O 1
ATOM 3790 N N . ASN B 1 213 ? 35.719 2.975 21.922 1 80.06 213 ASN B N 1
ATOM 3791 C CA . ASN B 1 213 ? 36.562 2.295 20.938 1 80.06 213 ASN B CA 1
ATOM 3792 C C . ASN B 1 213 ? 37.062 0.956 21.469 1 80.06 213 ASN B C 1
ATOM 3794 O O . ASN B 1 213 ? 37.812 0.911 22.453 1 80.06 213 ASN B O 1
ATOM 3798 N N . PRO B 1 214 ? 36.562 -0.019 20.797 1 80.81 214 PRO B N 1
ATOM 3799 C CA . PRO B 1 214 ? 36.938 -1.324 21.344 1 80.81 214 PRO B CA 1
ATOM 3800 C C . PRO B 1 214 ? 38.438 -1.554 21.297 1 80.81 214 PRO B C 1
ATOM 3802 O O . PRO B 1 214 ? 38.969 -2.361 22.078 1 80.81 214 PRO B O 1
ATOM 3805 N N . VAL B 1 215 ? 39.062 -0.929 20.469 1 83.31 215 VAL B N 1
ATOM 3806 C CA . VAL B 1 215 ? 40.5 -1.131 20.312 1 83.31 215 VAL B CA 1
ATOM 3807 C C . VAL B 1 215 ? 41.25 -0.282 21.344 1 83.31 215 VAL B C 1
ATOM 3809 O O . VAL B 1 215 ? 42.156 -0.776 22.031 1 83.31 215 VAL B O 1
ATOM 3812 N N . THR B 1 216 ? 40.906 0.964 21.5 1 85.5 216 THR B N 1
ATOM 3813 C CA . THR B 1 216 ? 41.688 1.892 22.312 1 85.5 216 THR B CA 1
ATOM 3814 C C . THR B 1 216 ? 41.031 2.068 23.688 1 85.5 216 THR B C 1
ATOM 3816 O O . THR B 1 216 ? 41.688 2.568 24.609 1 85.5 216 THR B O 1
ATOM 3819 N N . GLY B 1 217 ? 39.906 1.623 23.812 1 80.19 217 GLY B N 1
ATOM 3820 C CA . GLY B 1 217 ? 39.188 1.765 25.062 1 80.19 217 GLY B CA 1
ATOM 3821 C C . GLY B 1 217 ? 38.719 3.184 25.328 1 80.19 217 GLY B C 1
ATOM 3822 O O . GLY B 1 217 ? 38.156 3.469 26.391 1 80.19 217 GLY B O 1
ATOM 3823 N N . GLN B 1 218 ? 39.062 4.039 24.391 1 82.38 218 GLN B N 1
ATOM 3824 C CA . GLN B 1 218 ? 38.719 5.445 24.594 1 82.38 218 GLN B CA 1
ATOM 3825 C C . GLN B 1 218 ? 37.25 5.715 24.172 1 82.38 218 GLN B C 1
ATOM 3827 O O . GLN B 1 218 ? 36.719 5.059 23.281 1 82.38 218 GLN B O 1
ATOM 3832 N N . THR B 1 219 ? 36.656 6.578 25 1 84.31 219 THR B N 1
ATOM 3833 C CA . THR B 1 219 ? 35.312 7.016 24.688 1 84.31 219 THR B CA 1
ATOM 3834 C C . THR B 1 219 ? 35.312 7.879 23.422 1 84.31 219 THR B C 1
ATOM 3836 O O . THR B 1 219 ? 36.062 8.852 23.328 1 84.31 219 THR B O 1
ATOM 3839 N N . VAL B 1 220 ? 34.688 7.375 22.406 1 85 220 VAL B N 1
ATOM 3840 C CA . VAL B 1 220 ? 34.562 8.133 21.172 1 85 220 VAL B CA 1
ATOM 3841 C C . VAL B 1 220 ? 33.156 8.633 20.984 1 85 220 VAL B C 1
ATOM 3843 O O . VAL B 1 220 ? 32.188 7.945 21.375 1 85 220 VAL B O 1
ATOM 3846 N N . ARG B 1 221 ? 33.156 9.969 20.734 1 83.94 221 ARG B N 1
ATOM 3847 C CA . ARG B 1 221 ? 31.844 10.57 20.453 1 83.94 221 ARG B CA 1
ATOM 3848 C C . ARG B 1 221 ? 31.516 10.5 18.969 1 83.94 221 ARG B C 1
ATOM 3850 O O . ARG B 1 221 ? 32.312 10.906 18.125 1 83.94 221 ARG B O 1
ATOM 3857 N N . SER B 1 222 ? 30.484 9.633 18.734 1 86.81 222 SER B N 1
ATOM 3858 C CA . SER B 1 222 ? 30.047 9.562 17.344 1 86.81 222 SER B CA 1
ATOM 3859 C C . SER B 1 222 ? 28.703 10.25 17.141 1 86.81 222 SER B C 1
ATOM 3861 O O . SER B 1 222 ? 27.859 10.25 18.047 1 86.81 222 SER B O 1
ATOM 3863 N N . THR B 1 223 ? 28.625 11.078 16.031 1 85.62 223 THR B N 1
ATOM 3864 C CA . THR B 1 223 ? 27.375 11.758 15.688 1 85.62 223 THR B CA 1
ATOM 3865 C C . THR B 1 223 ? 26.438 10.805 14.961 1 85.62 223 THR B C 1
ATOM 3867 O O . THR B 1 223 ? 26.812 10.156 13.984 1 85.62 223 THR B O 1
ATOM 3870 N N . ARG B 1 224 ? 25.234 10.57 15.625 1 87.5 224 ARG B N 1
ATOM 3871 C CA . ARG B 1 224 ? 24.203 9.734 15.023 1 87.5 224 ARG B CA 1
ATOM 3872 C C . ARG B 1 224 ? 22.938 10.539 14.75 1 87.5 224 ARG B C 1
ATOM 3874 O O . ARG B 1 224 ? 22.797 11.672 15.219 1 87.5 224 ARG B O 1
ATOM 3881 N N . ARG B 1 225 ? 22.188 10.031 13.812 1 90.31 225 ARG B N 1
ATOM 3882 C CA . ARG B 1 225 ? 20.922 10.703 13.508 1 90.31 225 ARG B CA 1
ATOM 3883 C C . ARG B 1 225 ? 19.734 9.875 13.992 1 90.31 225 ARG B C 1
ATOM 3885 O O . ARG B 1 225 ? 19.781 8.648 14 1 90.31 225 ARG B O 1
ATOM 3892 N N . ARG B 1 226 ? 18.688 10.609 14.438 1 93.25 226 ARG B N 1
ATOM 3893 C CA . ARG B 1 226 ? 17.438 9.992 14.828 1 93.25 226 ARG B CA 1
ATOM 3894 C C . ARG B 1 226 ? 16.25 10.852 14.414 1 93.25 226 ARG B C 1
ATOM 3896 O O . ARG B 1 226 ? 16.406 12.031 14.094 1 93.25 226 ARG B O 1
ATOM 3903 N N . LEU B 1 227 ? 15.078 10.266 14.422 1 96.62 227 LEU B N 1
ATOM 3904 C CA . LEU B 1 227 ? 13.875 11.008 14.055 1 96.62 227 LEU B CA 1
ATOM 3905 C C . LEU B 1 227 ? 13.281 11.703 15.273 1 96.62 227 LEU B C 1
ATOM 3907 O O . LEU B 1 227 ? 13.266 11.141 16.375 1 96.62 227 LEU B O 1
ATOM 3911 N N . ARG B 1 228 ? 12.875 12.891 15.062 1 96.81 228 ARG B N 1
ATOM 3912 C CA . ARG B 1 228 ? 12.18 13.672 16.078 1 96.81 228 ARG B CA 1
ATOM 3913 C C . ARG B 1 228 ? 10.812 14.125 15.578 1 96.81 228 ARG B C 1
ATOM 3915 O O . ARG B 1 228 ? 10.672 14.531 14.422 1 96.81 228 ARG B O 1
ATOM 3922 N N . VAL B 1 229 ? 9.836 14.039 16.438 1 97.81 229 VAL B N 1
ATOM 3923 C CA . VAL B 1 229 ? 8.477 14.453 16.109 1 97.81 229 VAL B CA 1
ATOM 3924 C C . VAL B 1 229 ? 8.227 15.875 16.609 1 97.81 229 VAL B C 1
ATOM 3926 O O . VAL B 1 229 ? 8.523 16.188 17.766 1 97.81 229 VAL B O 1
ATOM 3929 N N . ASP B 1 230 ? 7.746 16.703 15.766 1 97.88 230 ASP B N 1
ATOM 3930 C CA . ASP B 1 230 ? 7.379 18.078 16.109 1 97.88 230 ASP B CA 1
ATOM 3931 C C . ASP B 1 230 ? 5.863 18.266 16.078 1 97.88 230 ASP B C 1
ATOM 3933 O O . ASP B 1 230 ? 5.27 18.359 15.008 1 97.88 230 ASP B O 1
ATOM 3937 N N . GLN B 1 231 ? 5.254 18.453 17.219 1 96.75 231 GLN B N 1
ATOM 3938 C CA . GLN B 1 231 ? 3.803 18.578 17.312 1 96.75 231 GLN B CA 1
ATOM 3939 C C . GLN B 1 231 ? 3.389 20.047 17.469 1 96.75 231 GLN B C 1
ATOM 3941 O O . GLN B 1 231 ? 2.203 20.344 17.625 1 96.75 231 GLN B O 1
ATOM 3946 N N . GLU B 1 232 ? 4.387 20.859 17.5 1 96.38 232 GLU B N 1
ATOM 3947 C CA . GLU B 1 232 ? 4.141 22.297 17.625 1 96.38 232 GLU B CA 1
ATOM 3948 C C . GLU B 1 232 ? 4.703 23.062 16.422 1 96.38 232 GLU B C 1
ATOM 3950 O O . GLU B 1 232 ? 5.539 23.953 16.594 1 96.38 232 GLU B O 1
ATOM 3955 N N . LEU B 1 233 ? 4.105 22.781 15.328 1 97.44 233 LEU B N 1
ATOM 3956 C CA . LEU B 1 233 ? 4.602 23.391 14.102 1 97.44 233 LEU B CA 1
ATOM 3957 C C . LEU B 1 233 ? 4.215 24.859 14.031 1 97.44 233 LEU B C 1
ATOM 3959 O O . LEU B 1 233 ? 3.107 25.234 14.414 1 97.44 233 LEU B O 1
ATOM 3963 N N . PRO B 1 234 ? 5.164 25.703 13.617 1 96.75 234 PRO B N 1
ATOM 3964 C CA . PRO B 1 234 ? 4.816 27.109 13.398 1 96.75 234 PRO B CA 1
ATOM 3965 C C . PRO B 1 234 ? 3.902 27.297 12.188 1 96.75 234 PRO B C 1
ATOM 3967 O O . PRO B 1 234 ? 3.488 26.328 11.555 1 96.75 234 PRO B O 1
ATOM 3970 N N . MET B 1 235 ? 3.48 28.562 11.945 1 95.38 235 MET B N 1
ATOM 3971 C CA . MET B 1 235 ? 2.59 28.859 10.828 1 95.38 235 MET B CA 1
ATOM 3972 C C . MET B 1 235 ? 3.209 29.906 9.906 1 95.38 235 MET B C 1
ATOM 3974 O O . MET B 1 235 ? 4.156 30.594 10.289 1 95.38 235 MET B O 1
ATOM 3978 N N . LYS B 1 236 ? 2.707 29.969 8.695 1 94.19 236 LYS B N 1
ATOM 3979 C CA . LYS B 1 236 ? 3.02 31.016 7.73 1 94.19 236 LYS B CA 1
ATOM 3980 C C . LYS B 1 236 ? 4.527 31.172 7.559 1 94.19 236 LYS B C 1
ATOM 3982 O O . LYS B 1 236 ? 5.234 30.188 7.305 1 94.19 236 LYS B O 1
ATOM 3987 N N . ASP B 1 237 ? 5.059 32.344 7.758 1 95.38 237 ASP B N 1
ATOM 3988 C CA . ASP B 1 237 ? 6.465 32.625 7.48 1 95.38 237 ASP B CA 1
ATOM 3989 C C . ASP B 1 237 ? 7.379 31.812 8.391 1 95.38 237 ASP B C 1
ATOM 3991 O O . ASP B 1 237 ? 8.461 31.391 7.977 1 95.38 237 ASP B O 1
ATOM 3995 N N . ALA B 1 238 ? 6.949 31.625 9.586 1 97.19 238 ALA B N 1
ATOM 3996 C CA . ALA B 1 238 ? 7.75 30.844 10.516 1 97.19 238 ALA B CA 1
ATOM 3997 C C . ALA B 1 238 ? 7.828 29.375 10.062 1 97.19 238 ALA B C 1
ATOM 3999 O O . ALA B 1 238 ? 8.844 28.719 10.266 1 97.19 238 ALA B O 1
ATOM 4000 N N . TYR B 1 239 ? 6.762 28.891 9.5 1 97.5 239 TYR B N 1
ATOM 4001 C CA . TYR B 1 239 ? 6.77 27.531 8.961 1 97.5 239 TYR B CA 1
ATOM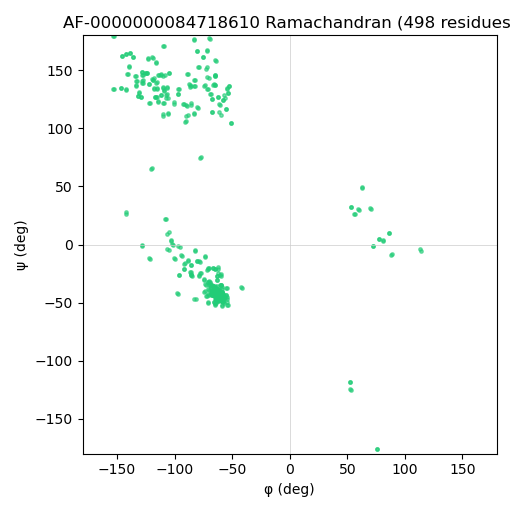 4002 C C . TYR B 1 239 ? 7.684 27.438 7.746 1 97.5 239 TYR B C 1
ATOM 4004 O O . TYR B 1 239 ? 8.398 26.453 7.578 1 97.5 239 TYR B O 1
ATOM 4012 N N . ASP B 1 240 ? 7.699 28.484 6.93 1 96.75 240 ASP B N 1
ATOM 4013 C CA . ASP B 1 240 ? 8.625 28.547 5.797 1 96.75 240 ASP B CA 1
ATOM 4014 C C . ASP B 1 240 ? 10.07 28.422 6.266 1 96.75 240 ASP B C 1
ATOM 4016 O O . ASP B 1 240 ? 10.859 27.672 5.684 1 96.75 240 ASP B O 1
ATOM 4020 N N . ALA B 1 241 ? 10.367 29.203 7.246 1 96.88 241 ALA B N 1
ATOM 4021 C CA . ALA B 1 241 ? 11.727 29.188 7.797 1 96.88 241 ALA B CA 1
ATOM 4022 C C . ALA B 1 241 ? 12.062 27.812 8.359 1 96.88 241 ALA B C 1
ATOM 4024 O O . ALA B 1 241 ? 13.188 27.328 8.203 1 96.88 241 ALA B O 1
ATOM 4025 N N . TYR B 1 242 ? 11.086 27.25 9.062 1 96.81 242 TYR B N 1
ATOM 4026 C CA . TYR B 1 242 ? 11.219 25.906 9.617 1 96.81 242 TYR B CA 1
ATOM 40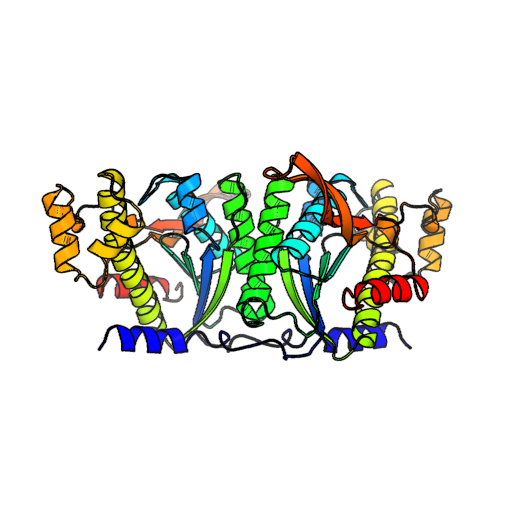27 C C . TYR B 1 242 ? 11.57 24.891 8.531 1 96.81 242 TYR B C 1
ATOM 4029 O O . TYR B 1 242 ? 12.484 24.094 8.695 1 96.81 242 TYR B O 1
ATOM 4037 N N . LEU B 1 243 ? 10.961 24.922 7.363 1 96.88 243 LEU B N 1
ATOM 4038 C CA . LEU B 1 243 ? 11.156 24 6.246 1 96.88 243 LEU B CA 1
ATOM 4039 C C . LEU B 1 243 ? 12.484 24.266 5.547 1 96.88 243 LEU B C 1
ATOM 4041 O O . LEU B 1 243 ? 13.203 23.328 5.195 1 96.88 243 LEU B O 1
ATOM 4045 N N . ARG B 1 244 ? 12.812 25.547 5.391 1 95.69 244 ARG B N 1
ATOM 4046 C CA . ARG B 1 244 ? 14.055 25.906 4.711 1 95.69 244 ARG B CA 1
ATOM 4047 C C . ARG B 1 244 ? 15.266 25.375 5.457 1 95.69 244 ARG B C 1
ATOM 4049 O O . ARG B 1 244 ? 16.25 24.984 4.836 1 95.69 244 ARG B O 1
ATOM 4056 N N . GLU B 1 245 ? 15.18 25.422 6.707 1 93 245 GLU B N 1
ATOM 4057 C CA . GLU B 1 245 ? 16.281 24.891 7.523 1 93 245 GLU B CA 1
ATOM 4058 C C . GLU B 1 245 ? 16.516 23.406 7.246 1 93 245 GLU B C 1
ATOM 4060 O O . GLU B 1 245 ? 17.656 22.953 7.25 1 93 245 GLU B O 1
ATOM 4065 N N . ARG B 1 246 ? 15.508 22.734 6.992 1 91.12 246 ARG B N 1
ATOM 4066 C CA . ARG B 1 246 ? 15.586 21.281 6.812 1 91.12 246 ARG B CA 1
ATOM 4067 C C . ARG B 1 246 ? 15.93 20.922 5.371 1 91.12 246 ARG B C 1
ATOM 4069 O O . ARG B 1 246 ? 16.406 19.828 5.094 1 91.12 246 ARG B O 1
ATOM 4076 N N . MET B 1 247 ? 15.633 21.812 4.473 1 92.25 247 MET B N 1
ATOM 4077 C CA . MET B 1 247 ? 15.898 21.578 3.055 1 92.25 247 MET B CA 1
ATOM 4078 C C . MET B 1 247 ? 17.359 21.844 2.725 1 92.25 247 MET B C 1
ATOM 4080 O O . MET B 1 247 ? 17.844 21.453 1.665 1 92.25 247 MET B O 1
ATOM 4084 N N . ARG B 1 248 ? 18 22.5 3.688 1 86.06 248 ARG B N 1
ATOM 4085 C CA . ARG B 1 248 ? 19.406 22.797 3.451 1 86.06 248 ARG B CA 1
ATOM 4086 C C . ARG B 1 248 ? 20.266 21.547 3.533 1 86.06 248 ARG B C 1
ATOM 4088 O O . ARG B 1 248 ? 20.016 20.672 4.367 1 86.06 248 ARG B O 1
ATOM 4095 N N . PRO B 1 249 ? 21.188 21.422 2.482 1 72.56 249 PRO B N 1
ATOM 4096 C CA . PRO B 1 249 ? 22.078 20.25 2.545 1 72.56 249 PRO B CA 1
ATOM 4097 C C . PRO B 1 249 ? 22.875 20.203 3.842 1 72.56 249 PRO B C 1
ATOM 4099 O O . PRO B 1 249 ? 23.203 21.234 4.422 1 72.56 249 PRO B O 1
ATOM 4102 N N . GLU B 1 250 ? 22.844 19.031 4.566 1 60.59 250 GLU B N 1
ATOM 4103 C CA . GLU B 1 250 ? 23.688 18.891 5.75 1 60.59 250 GLU B CA 1
ATOM 4104 C C . GLU B 1 250 ? 25.141 19.25 5.434 1 60.59 250 GLU B C 1
ATOM 4106 O O . GLU B 1 250 ? 25.688 18.828 4.414 1 60.59 250 GLU B O 1
ATOM 4111 N N . SER B 1 251 ? 25.562 20.406 5.875 1 47.78 251 SER B N 1
ATOM 4112 C CA . SER B 1 251 ? 26.984 20.734 5.758 1 47.78 251 SER B CA 1
ATOM 4113 C C . SER B 1 251 ? 27.844 19.688 6.441 1 47.78 251 SER B C 1
ATOM 4115 O O . SER B 1 251 ? 27.438 19.094 7.434 1 47.78 251 SER B O 1
#

Radius of gyration: 26.32 Å; Cα contacts (8 Å, |Δi|>4): 859; chains: 2; bounding box: 86×74×54 Å

InterPro domains:
  IPR007537 tRNAHis guanylyltransferase Thg1 [PTHR12729] (19-227)
  IPR024956 tRNAHis guanylyltransferase catalytic domain [PF04446] (9-113)
  IPR025845 Thg1 C-terminal domain [PF14413] (132-218)
  IPR038469 tRNAHis guanylyltransferase Thg1 superfamily [G3DSA:3.30.70.3000] (10-249)

Secondary structure (DSSP, 8-state):
--HHHHHHHHHTT-TTTT-BPPTT-EEEEEEEETTHHHHHHHHS-SS--HHHHHHHHHHHHHHHHHTT-SEEEEETTEEEEEE-TT--GGGGBHHHHHHHHHHHHHHHHHHHHSS---EEEEEEEESSHHHHHHHHHHHHHHHHHHHHHHHHHHHHHHTT--HHHHHHHHTT--HHHHHHHHHHTT--GGGS-HHHHH-EEEEEEEEEEEEE-TTT--EEEEEEEEEEEESS---HHHHHHHHHHHHS---/--HHHHHHHHHTT-TTTT-BPPTT-EEEEEEEETTHHHHHHHHS-SS--HHHHHHHHHHHHHHHHHTT-SEEEEETTEEEEEE-TT--GGGGBHHHHHHHHHHHHHHHHHHHHSS---EEEEEEEESSHHHHHHHHHHHHHHHHHHHHHHHHHHHHHHTT--HHHHHHHHTT--HHHHHHHHHHTT--GGGS-HHHHH-EEEEEEEEEEEEE-TTT--EEEEEEEEEEEESS---HHHHHHHHHHHHS---

Foldseek 3Di:
DPPVVVVVVVVVVVPQQPDADDAQWKKKKKKFWDPVVVVCVVQADPPDHVLQQVLQVQLQQQLCVVQVFLKWWDADRMIITIHGSNRQVVNRRQVCSQVVSQVSSQVSSCVSSVHGIGMGIDMDIHNDLVRVLVVLQVVQQVLQVVLLLRVQLVVVVVVPDDNVRSCVVPPPDDPVVSQVSCVVVVDHSVPPFQCNRGNKMKHKDKDWDWDADPVPRDTDTDIDIDIDMGRNADHDPSNSVVVVVSNDDDD/DPPVVVVVVVVVVVPQQPDADDAQWKKKKKKFWDPVVVVCVVQADPPDHVLQQVLQVQLQQQLCVVQVFLKWWDADRMIITIHGSNRQVVNRRQVCSQVVSQVSSQVSSCVSSVHGIGMGIDMDIHNDLVRVLVVLQVVQQVLQVVLLLRVQLVVVVVVPDDNVRSCVVPPPDDPVVSQVSCVVVVDHSVPPFQCNRGNKMKHKDKDWDWDADPVPRDTDTDIDIDIDMGRNADHDPSNSVVVVVSNDDDD

Solvent-accessible surface area (backbone atoms only — not comparable to full-atom values): 26278 Å² total; per-residue (Å²): 129,58,67,66,56,52,50,54,58,54,54,63,23,33,70,56,69,78,42,53,56,65,82,62,29,31,36,31,48,34,33,36,48,60,65,44,72,64,48,41,66,74,72,43,56,79,71,70,34,69,69,60,50,50,40,46,51,51,24,38,47,50,51,27,62,77,68,63,39,57,38,21,41,37,41,89,62,34,34,39,33,32,34,54,34,80,63,50,71,78,72,32,23,45,47,52,53,30,1,34,52,4,0,46,38,3,5,45,33,6,54,71,69,74,47,71,40,35,17,24,20,43,57,34,48,26,85,49,70,66,49,48,46,51,47,54,50,49,51,31,52,48,35,28,53,51,35,53,51,36,49,48,40,45,53,36,37,73,73,66,40,48,73,70,54,29,49,57,70,54,57,90,56,51,71,66,55,50,52,48,57,34,42,77,70,73,37,55,77,90,72,47,65,46,38,63,41,47,15,32,37,37,36,76,40,79,42,79,39,82,39,62,35,84,85,76,64,42,80,38,79,41,84,40,76,44,80,42,79,39,48,72,58,63,60,70,71,55,32,46,54,56,51,51,63,60,68,46,76,86,124,130,58,68,67,58,54,51,54,58,54,53,63,24,32,70,56,69,78,42,55,57,66,83,61,29,31,37,30,46,34,34,38,48,59,65,45,73,65,50,41,65,74,74,42,56,79,71,69,32,69,67,59,50,51,40,44,51,51,25,38,48,51,50,28,61,76,69,63,39,56,38,22,40,35,41,88,62,33,34,38,31,33,34,55,33,80,62,51,71,78,72,34,23,43,45,52,53,29,1,34,53,4,0,45,39,4,5,46,34,7,53,72,68,72,46,71,39,35,18,24,21,44,56,33,49,24,85,48,68,67,49,48,47,51,46,53,49,49,52,32,52,49,35,29,52,50,35,53,50,36,48,49,38,44,52,36,38,71,73,66,40,48,71,69,54,29,50,59,71,54,58,91,56,50,72,65,55,50,51,49,57,33,42,76,71,74,38,55,75,90,73,48,65,46,38,63,41,48,12,32,37,38,36,77,41,78,42,77,41,81,40,63,36,86,87,76,64,43,77,38,79,41,83,42,76,45,80,42,78,37,49,72,57,63,60,71,70,56,31,46,53,58,50,51,65,59,69,46,76,85,125

Sequence (502 aa):
MDPSDFESRMREGEFFHSLRLLRGAWCVLRVDGRGFSRFTETHYDKPFDVRMHEQMVRTASALLEELQGLYAYTESDEISVLFRPEWSLYDREVEKLVSLSAGLASATFTHAAGVPAVFDSRVWLGVNEDAVLDYFRWRQADATRCALNGWCYWTLRKEGQSAAQASRVLHGQSVGFKNELLFQRGINFNELPPWQRRGSGVVWEQYEKEGINPVTGQTVRSTRRRLRVDQELPMKDAYDAYLRERMRPESMDPSDFESRMREGEFFHSLRLLRGAWCVLRVDGRGFSRFTETHYDKPFDVRMHEQMVRTASALLEELQGLYAYTESDEISVLFRPEWSLYDREVEKLVSLSAGLASATFTHAAGVPAVFDSRVWLGVNEDAVLDYFRWRQADATRCALNGWCYWTLRKEGQSAAQASRVLHGQSVGFKNELLFQRGINFNELPPWQRRGSGVVWEQYEKEGINPVTGQTVRSTRRRLRVDQELPMKDAYDAYLRERMRPES